Protein AF-E9AGP0-F1 (afdb_monomer_lite)

Foldseek 3Di:
DDFFPDFPQLAPLLCQFFLCFFDDPVSVVVVVVVDPPHDWFFYLLLQAAQLLGQFPAPQLSVLRPLVQFPRDQKDKDADPFKDQQDDDDPCLQAPPQRFGAFEFEQAWPFWAACADFDLDPVLLLSPLRLVLQVQQPVDDVLDADPLLVVVQVVVVQWDWDPDPPTATFGHQDDRHCLLVLLVPPADDDRDRDMGGHPDTDGHGANHIGMDRSLVSSLCCSRVVNQSSNCSNPHSYHTSNRNRVSRNRVSCLQRPQQSSFSRNVSQSSVVVVCVVVVPPDDDDDDDADCNSPGGPNRYDYQYHCLRSLEEEEEQEQDVVSNVVRLVVCVVSVGSMYGYHYHYDDPVSVVSVVVSCCVSCVPPPRSGDDDPPPPPSDPCPPPPDDPPDDDPVNVVVVVVSVVVSVVLSLQQLQFEEEEEEQAPLQVQLQQLLVCFQSSNRRQHAYEYEHEPAPVDHLVVLCVVQVNDDAFPDWFFDFAWDPSYHYYYDYHPDDPLRSCCVRCDPQDAFRADDCSRDDPRHRATEREEYEAFYQPDHDRNHPVSLQQNGKYFGMHHHQVQWDWDDRDPDSSHTHTYHYPVSCSVSSTRMNTGNGSSSSCSRHRDDSPSIGDNPGDTDGPDD

Radius of gyration: 26.96 Å; chains: 1; bounding box: 77×58×72 Å

Sequence (619 aa):
MVSPGHHPTWVDGAKNFLAGMCGGARVQALRSSGTHLRVTTVHQDAVMPYGMRLTVDSHVIEQHLWRVRNMTPVHVYMNDDYFVNRDVAITDLFNEYGGTIVRTERGIIAAGAVADRSASWAKGVLHTQQFNIMELDVLREDYLPEALVAMWDSLKRVNRSAGAAAVTAISVPPLDEAVDVAHQYEPDPLPGKSLIPRRPRRYTTHAPFVYCTNMFRFFETRYEREFAATALRHRSRKARDLFIPFVYNAFIMARPWQASPKFLPYLLELHRSRRQGRADAMPPTEIVLDNVDGCGPASLLSGATESDCVFAKFLNDLTLNEAVVERVRQVNPLYFNINAGFSSAEAADQLRRFLHGKFPTPVYLEVGGAPPPGEGLVDGAGEVVGGRTRAAGAAAAAEEEALSRLFGDLMALPVVGVVSYEEGVCPLVRSLALAFAGHHRGGVRVSVEQHGGAALREARAALGHRVVSAMPAPACAYKEQVSVDPAARGESVAEIARRAMGEMRGGVELPSTCGAGGAGLRVRGFVVDARTRGAPVRSAAALRDALAVPAQTLSLEDFRAVAVGPSEGDVVLVVSREDAEAKAVHWVNGASESDLLVTYPLPVEAYEDMGAEVRWSVP

pLDDT: mean 85.15, std 15.49, range [25.89, 98.44]

Organism: Leishmania infantum (NCBI:txid5671)

Structure (mmCIF, N/CA/C/O backbone):
data_AF-E9AGP0-F1
#
_entry.id   AF-E9AGP0-F1
#
loop_
_atom_site.group_PDB
_atom_site.id
_atom_site.type_symbol
_atom_site.label_atom_id
_atom_site.label_alt_id
_atom_site.label_comp_id
_atom_site.label_asym_id
_atom_site.label_entity_id
_atom_site.label_seq_id
_atom_site.pdbx_PDB_ins_code
_atom_site.Cartn_x
_atom_site.Cartn_y
_atom_site.Cartn_z
_atom_site.occupancy
_atom_site.B_iso_or_equiv
_atom_site.auth_seq_id
_atom_site.auth_comp_id
_atom_site.auth_asym_id
_atom_site.auth_atom_id
_atom_site.pdbx_PDB_model_num
ATOM 1 N N . MET A 1 1 ? -6.095 -1.820 -2.438 1.00 82.81 1 MET A N 1
ATOM 2 C CA . MET A 1 1 ? -6.213 -0.797 -1.375 1.00 82.81 1 MET A CA 1
ATOM 3 C C . MET A 1 1 ? -7.448 0.036 -1.645 1.00 82.81 1 MET A C 1
ATOM 5 O O . MET A 1 1 ? -7.834 0.124 -2.803 1.00 82.81 1 MET A O 1
ATOM 9 N N . VAL A 1 2 ? -8.053 0.623 -0.617 1.00 82.06 2 VAL A N 1
ATOM 10 C CA . VAL A 1 2 ? -9.199 1.536 -0.762 1.00 82.06 2 VAL A CA 1
ATOM 11 C C . VAL A 1 2 ? -8.880 2.908 -0.188 1.00 82.06 2 VAL A C 1
ATOM 13 O O . VAL A 1 2 ? -8.109 3.024 0.769 1.00 82.06 2 VAL A O 1
ATOM 16 N N . SER A 1 3 ? -9.477 3.932 -0.789 1.00 78.50 3 SER A N 1
ATOM 17 C CA . SER A 1 3 ? -9.476 5.296 -0.274 1.00 78.50 3 SER A CA 1
ATOM 18 C C . SER A 1 3 ? -10.619 5.491 0.734 1.00 78.50 3 SER A C 1
ATOM 20 O O . SER A 1 3 ? -11.545 4.672 0.793 1.00 78.50 3 SER A O 1
ATOM 22 N N . PRO A 1 4 ? -10.590 6.569 1.529 1.00 71.94 4 PRO A N 1
ATOM 23 C CA . PRO A 1 4 ? -11.640 6.861 2.496 1.00 71.94 4 PRO A CA 1
ATOM 24 C C . PRO A 1 4 ? -13.048 6.820 1.922 1.00 71.94 4 PRO A C 1
ATOM 26 O O . PRO A 1 4 ? -13.299 7.244 0.792 1.00 71.94 4 PRO A O 1
ATOM 29 N N . GLY A 1 5 ? -13.974 6.308 2.729 1.00 68.50 5 GLY A N 1
ATOM 30 C CA . GLY A 1 5 ? -15.385 6.192 2.369 1.00 68.50 5 GLY A CA 1
ATOM 31 C C . GLY A 1 5 ? -15.715 5.092 1.356 1.00 68.50 5 GLY A C 1
ATOM 32 O O . GLY A 1 5 ? -16.893 4.865 1.087 1.00 68.50 5 GLY A O 1
ATOM 33 N N . HIS A 1 6 ? -14.716 4.388 0.816 1.00 72.38 6 HIS A N 1
ATOM 34 C CA . HIS A 1 6 ? -14.941 3.229 -0.038 1.00 72.38 6 HIS A CA 1
ATOM 35 C C . HIS A 1 6 ? -14.962 1.953 0.799 1.00 72.38 6 HIS A C 1
ATOM 37 O O . HIS A 1 6 ? -14.075 1.693 1.612 1.00 72.38 6 HIS A O 1
ATOM 43 N N . HIS A 1 7 ? -15.973 1.131 0.547 1.00 70.81 7 HIS A N 1
ATOM 44 C CA . HIS A 1 7 ? -16.163 -0.164 1.183 1.00 70.81 7 HIS A CA 1
ATOM 45 C C . HIS A 1 7 ? -16.177 -1.207 0.063 1.00 70.81 7 HIS A C 1
ATOM 47 O O . HIS A 1 7 ? -16.856 -0.981 -0.943 1.00 70.81 7 HIS A O 1
ATOM 53 N N . PRO A 1 8 ? -15.450 -2.327 0.183 1.00 74.88 8 PRO A N 1
ATOM 54 C CA . PRO A 1 8 ? -15.377 -3.342 -0.864 1.00 74.88 8 PRO A CA 1
ATOM 55 C C . PRO A 1 8 ? -16.644 -4.216 -0.861 1.00 74.88 8 PRO A C 1
ATOM 57 O O . PRO A 1 8 ? -16.569 -5.423 -0.673 1.00 74.88 8 PRO A O 1
ATOM 60 N N . THR A 1 9 ? -17.824 -3.616 -1.045 1.00 70.88 9 THR A N 1
ATOM 61 C CA . THR A 1 9 ? -19.121 -4.327 -1.049 1.00 70.88 9 THR A CA 1
ATOM 62 C C . THR A 1 9 ? -19.246 -5.336 -2.188 1.00 70.88 9 THR A C 1
ATOM 64 O O . THR A 1 9 ? -20.108 -6.209 -2.154 1.00 70.88 9 THR A O 1
ATOM 67 N N . TRP A 1 10 ? -18.372 -5.224 -3.187 1.00 69.94 10 TRP A N 1
ATOM 68 C CA . TRP A 1 10 ? -18.195 -6.188 -4.264 1.00 69.94 10 TRP A CA 1
ATOM 69 C C . TRP A 1 10 ? -17.474 -7.465 -3.813 1.00 69.94 10 TRP A C 1
ATOM 71 O O . TRP A 1 10 ? -17.323 -8.369 -4.615 1.00 69.94 10 TRP A O 1
ATOM 81 N N . VAL A 1 11 ? -17.000 -7.578 -2.571 1.00 72.12 11 VAL A N 1
ATOM 82 C CA . VAL A 1 11 ? -16.447 -8.831 -2.041 1.00 72.12 11 VAL A CA 1
ATOM 83 C C . VAL A 1 11 ? -17.573 -9.646 -1.406 1.00 72.12 11 VAL A C 1
ATOM 85 O O . VAL A 1 11 ? -18.324 -9.128 -0.583 1.00 72.12 11 VAL A O 1
ATOM 88 N N . ASP A 1 12 ? -17.670 -10.937 -1.729 1.00 74.38 12 ASP A N 1
ATOM 89 C CA . ASP A 1 12 ? -18.526 -11.882 -1.003 1.00 74.38 12 ASP A CA 1
ATOM 90 C C . ASP A 1 12 ? -18.091 -11.950 0.470 1.00 74.38 12 ASP A C 1
ATOM 92 O O . ASP A 1 12 ? -17.115 -12.618 0.822 1.00 74.38 12 ASP A O 1
ATOM 96 N N . GLY A 1 13 ? -18.814 -11.237 1.338 1.00 77.50 13 GLY A N 1
ATOM 97 C CA . GLY A 1 13 ? -18.495 -11.140 2.759 1.00 77.50 13 GLY A CA 1
ATOM 98 C C . GLY A 1 13 ? -18.443 -12.497 3.459 1.00 77.50 13 GLY A C 1
ATOM 99 O O . GLY A 1 13 ? -17.539 -12.728 4.259 1.00 77.50 13 GLY A O 1
ATOM 100 N N . ALA A 1 14 ? -19.334 -13.432 3.115 1.00 79.62 14 ALA A N 1
ATOM 101 C CA . ALA A 1 14 ? -19.377 -14.746 3.749 1.00 79.62 14 ALA A CA 1
ATOM 102 C C . ALA A 1 14 ? -18.148 -15.577 3.379 1.00 79.62 14 ALA A C 1
ATOM 104 O O . ALA A 1 14 ? -17.434 -16.054 4.265 1.00 79.62 14 ALA A O 1
ATOM 105 N N . LYS A 1 15 ? -17.845 -15.703 2.081 1.00 75.56 15 LYS A N 1
ATOM 106 C CA . LYS A 1 15 ? -16.647 -16.425 1.630 1.00 75.56 15 LYS A CA 1
ATOM 107 C C . LYS A 1 15 ? -15.381 -15.740 2.129 1.00 75.56 15 LYS A C 1
ATOM 109 O O . LYS A 1 15 ? -14.491 -16.409 2.647 1.00 75.56 15 LYS A O 1
ATOM 114 N N . ASN A 1 16 ? -15.306 -14.417 2.038 1.00 77.19 16 ASN A N 1
ATOM 115 C CA . ASN A 1 16 ? -14.104 -13.689 2.415 1.00 77.19 16 ASN A CA 1
ATOM 116 C C . ASN A 1 16 ? -13.867 -13.640 3.927 1.00 77.19 16 ASN A C 1
ATOM 118 O O . ASN A 1 16 ? -12.717 -13.547 4.333 1.00 77.19 16 ASN A O 1
ATOM 122 N N . PHE A 1 17 ? -14.904 -13.715 4.765 1.00 85.12 17 PHE A N 1
ATOM 123 C CA . PHE A 1 17 ? -14.766 -13.746 6.226 1.00 85.12 17 PHE A CA 1
ATOM 124 C C . PHE A 1 17 ? -14.573 -15.168 6.777 1.00 85.12 17 PHE A C 1
ATOM 126 O O . PHE A 1 17 ? -13.848 -15.359 7.757 1.00 85.12 17 PHE A O 1
ATOM 133 N N . LEU A 1 18 ? -15.177 -16.185 6.149 1.00 82.25 18 LEU A N 1
ATOM 134 C CA . LEU A 1 18 ? -15.197 -17.558 6.668 1.00 82.25 18 LEU A CA 1
ATOM 135 C C . LEU A 1 18 ? -14.199 -18.517 5.999 1.00 82.25 18 LEU A C 1
ATOM 137 O O . LEU A 1 18 ? -13.712 -19.406 6.690 1.00 82.25 18 LEU A O 1
ATOM 141 N N . ALA A 1 19 ? -13.849 -18.368 4.713 1.00 67.38 19 ALA A N 1
ATOM 142 C CA . ALA A 1 19 ? -13.186 -19.436 3.933 1.00 67.38 19 ALA A CA 1
ATOM 143 C C . ALA A 1 19 ? -11.799 -19.892 4.432 1.00 67.38 19 ALA A C 1
ATOM 145 O O . ALA A 1 19 ? -11.359 -20.999 4.148 1.00 67.38 19 ALA A O 1
ATOM 146 N N . GLY A 1 20 ? -11.086 -19.063 5.178 1.00 63.09 20 GLY A N 1
ATOM 147 C CA . GLY A 1 20 ? -9.790 -19.386 5.780 1.00 63.09 20 GLY A CA 1
ATOM 148 C C . GLY A 1 20 ? -9.938 -20.365 6.946 1.00 63.09 20 GLY A C 1
ATOM 149 O O . GLY A 1 20 ? -9.176 -21.328 7.049 1.00 63.09 20 GLY A O 1
ATOM 150 N N . MET A 1 21 ? -10.996 -20.217 7.749 1.00 71.00 21 MET A N 1
ATOM 151 C CA . MET A 1 21 ? -11.227 -21.042 8.937 1.00 71.00 21 MET A CA 1
ATOM 152 C C . MET A 1 21 ? -12.329 -22.083 8.770 1.00 71.00 21 MET A C 1
ATOM 154 O O . MET A 1 21 ? -12.164 -23.187 9.272 1.00 71.00 21 MET A O 1
ATOM 158 N N . CYS A 1 22 ? -13.400 -21.814 8.026 1.00 70.62 22 CYS A N 1
ATOM 159 C CA . CYS A 1 22 ? -14.596 -22.656 7.929 1.00 70.62 22 CYS A CA 1
ATOM 160 C C . CYS A 1 22 ? -14.821 -23.197 6.510 1.00 70.62 22 CYS A C 1
ATOM 162 O O . CYS A 1 22 ? -14.708 -22.461 5.533 1.00 70.62 22 CYS A O 1
ATOM 164 N N . GLY A 1 23 ? -15.151 -24.488 6.404 1.00 65.75 23 GLY A N 1
ATOM 165 C CA . GLY A 1 23 ? -15.530 -25.147 5.147 1.00 65.75 23 GLY A CA 1
ATOM 166 C C . GLY A 1 23 ? -15.175 -26.636 5.109 1.00 65.75 23 GLY A C 1
ATOM 167 O O . GLY A 1 23 ? -14.379 -27.107 5.922 1.00 65.75 23 GLY A O 1
ATOM 168 N N . GLY A 1 24 ? -15.784 -27.392 4.190 1.00 61.50 24 GLY A N 1
ATOM 169 C CA . GLY A 1 24 ? -15.559 -28.835 4.057 1.00 61.50 24 GLY A CA 1
ATOM 170 C C . GLY A 1 24 ? -14.178 -29.226 3.506 1.00 61.50 24 GLY A C 1
ATOM 171 O O . GLY A 1 24 ? -13.273 -28.403 3.344 1.00 61.50 24 GLY A O 1
ATOM 172 N N . ALA A 1 25 ? -14.020 -30.504 3.137 1.00 57.78 25 ALA A N 1
ATOM 173 C CA . ALA A 1 25 ? -12.767 -31.062 2.607 1.00 57.78 25 ALA A CA 1
ATOM 174 C C . ALA A 1 25 ? -12.189 -30.272 1.413 1.00 57.78 25 ALA A C 1
ATOM 176 O O . ALA A 1 25 ? -10.977 -30.231 1.229 1.00 57.78 25 ALA A O 1
ATOM 177 N N . ARG A 1 26 ? -13.040 -29.599 0.625 1.00 53.88 26 ARG A N 1
ATOM 178 C CA . ARG A 1 26 ? -12.634 -28.747 -0.502 1.00 53.88 26 ARG A CA 1
ATOM 179 C C . ARG A 1 26 ? -11.908 -27.476 -0.056 1.00 53.88 26 ARG A C 1
ATOM 181 O O . ARG A 1 26 ? -10.888 -27.128 -0.642 1.00 53.88 26 ARG A O 1
ATOM 188 N N . VAL A 1 27 ? -12.402 -26.812 0.989 1.00 54.22 27 VAL A N 1
ATOM 189 C CA . VAL A 1 27 ? -11.729 -25.656 1.603 1.00 54.22 27 VAL A CA 1
ATOM 190 C C . VAL A 1 27 ? -10.441 -26.110 2.287 1.00 54.22 27 VAL A C 1
ATOM 192 O O . VAL A 1 27 ? -9.418 -25.444 2.195 1.00 54.22 27 VAL A O 1
ATOM 195 N N . GLN A 1 28 ? -10.441 -27.299 2.890 1.00 51.94 28 GLN A N 1
ATOM 196 C CA . GLN A 1 28 ? -9.243 -27.872 3.501 1.00 51.94 28 GLN A CA 1
ATOM 197 C C . GLN A 1 28 ? -8.165 -28.281 2.480 1.00 51.94 28 GLN A C 1
ATOM 199 O O . GLN A 1 28 ? -6.984 -28.066 2.740 1.00 51.94 28 GLN A O 1
ATOM 204 N N . ALA A 1 29 ? -8.545 -28.781 1.301 1.00 47.03 29 ALA A N 1
ATOM 205 C CA . ALA A 1 29 ? -7.624 -29.027 0.187 1.00 47.03 29 ALA A CA 1
ATOM 206 C C . ALA A 1 29 ? -7.000 -27.724 -0.351 1.00 47.03 29 ALA A C 1
ATOM 208 O O . ALA A 1 29 ? -5.844 -27.706 -0.769 1.00 47.03 29 ALA A O 1
ATOM 209 N N . LEU A 1 30 ? -7.739 -26.615 -0.279 1.00 42.75 30 LEU A N 1
ATOM 210 C CA . LEU A 1 30 ? -7.230 -25.277 -0.575 1.00 42.75 30 LEU A CA 1
ATOM 211 C C . LEU A 1 30 ? -6.307 -24.726 0.542 1.00 42.75 30 LEU A C 1
ATOM 213 O O . LEU A 1 30 ? -5.433 -23.915 0.259 1.00 42.75 30 LEU A O 1
ATOM 217 N N . ARG A 1 31 ? -6.418 -25.199 1.798 1.00 49.81 31 ARG A N 1
ATOM 218 C CA . ARG A 1 31 ? -5.480 -24.857 2.898 1.00 49.81 31 ARG A CA 1
ATOM 219 C C . ARG A 1 31 ? -4.101 -25.497 2.735 1.00 49.81 31 ARG A C 1
ATOM 221 O O . ARG A 1 31 ? -3.106 -24.901 3.142 1.00 49.81 31 ARG A O 1
ATOM 228 N N . SER A 1 32 ? -4.020 -26.703 2.160 1.00 38.12 32 SER A N 1
ATOM 229 C CA . SER A 1 32 ? -2.746 -27.430 2.012 1.00 38.12 32 SER A CA 1
ATOM 230 C C . SER A 1 32 ? -1.726 -26.748 1.091 1.00 38.12 32 SER A C 1
ATOM 232 O O . SER A 1 32 ? -0.563 -27.138 1.102 1.00 38.12 32 SER A O 1
ATOM 234 N N . SER A 1 33 ? -2.115 -25.707 0.348 1.00 37.50 33 SER A N 1
ATOM 235 C CA . SER A 1 33 ? -1.208 -24.905 -0.483 1.00 37.50 33 SER A CA 1
ATOM 236 C C . SER A 1 33 ? -0.658 -23.644 0.203 1.00 37.50 33 SER A C 1
ATOM 238 O O . SER A 1 33 ? -0.101 -22.785 -0.477 1.00 37.50 33 SER A O 1
ATOM 240 N N . GLY A 1 34 ? -0.795 -23.494 1.530 1.00 30.03 34 GLY A N 1
ATOM 241 C CA . GLY A 1 34 ? -0.177 -22.386 2.282 1.00 30.03 34 GLY A CA 1
ATOM 242 C C . GLY A 1 34 ? -0.680 -20.991 1.885 1.00 30.03 34 GLY A C 1
ATOM 243 O O . GLY A 1 34 ? 0.023 -19.999 2.056 1.00 30.03 34 GLY A O 1
ATOM 244 N N . THR A 1 35 ? -1.880 -20.915 1.310 1.00 35.47 35 THR A N 1
ATOM 245 C CA . THR A 1 35 ? -2.435 -19.721 0.668 1.00 35.47 35 THR A CA 1
ATOM 246 C C . THR A 1 35 ? -3.447 -19.054 1.597 1.00 35.47 35 THR A C 1
ATOM 248 O O . THR A 1 35 ? -4.389 -19.700 2.051 1.00 35.47 35 THR A O 1
ATOM 251 N N . HIS A 1 36 ? -3.308 -17.751 1.853 1.00 43.50 36 HIS A N 1
ATOM 252 C CA . HIS A 1 36 ? -4.456 -16.957 2.291 1.00 43.50 36 HIS A CA 1
ATOM 253 C C . HIS A 1 36 ? -5.457 -16.973 1.124 1.00 43.50 36 HIS A C 1
ATOM 255 O O . HIS A 1 36 ? -5.144 -16.480 0.044 1.00 43.50 36 HIS A O 1
ATOM 261 N N . LEU A 1 37 ? -6.627 -17.596 1.286 1.00 50.78 37 LEU A N 1
ATOM 262 C CA . LEU A 1 37 ? -7.573 -17.833 0.178 1.00 50.78 37 LEU A CA 1
ATOM 263 C C . LEU A 1 37 ? -8.313 -16.575 -0.313 1.00 50.78 37 LEU A C 1
ATOM 265 O O . LEU A 1 37 ? -9.260 -16.684 -1.086 1.00 50.78 37 LEU A O 1
ATOM 269 N N . ARG A 1 38 ? -7.957 -15.391 0.189 1.00 64.12 38 ARG A N 1
ATOM 270 C CA . ARG A 1 38 ? -8.893 -14.272 0.333 1.00 64.12 38 ARG A CA 1
ATOM 271 C C . ARG A 1 38 ? -8.343 -12.947 -0.166 1.00 64.12 38 ARG A C 1
ATOM 273 O O . ARG A 1 38 ? -7.135 -12.708 -0.164 1.00 64.12 38 ARG A O 1
ATOM 280 N N . VAL A 1 39 ? -9.284 -12.067 -0.498 1.00 77.56 39 VAL A N 1
ATOM 281 C CA . VAL A 1 39 ? -9.052 -10.663 -0.819 1.00 77.56 39 VAL A CA 1
ATOM 282 C C . VAL A 1 39 ? -9.035 -9.874 0.485 1.00 77.56 39 VAL A C 1
ATOM 284 O O . VAL A 1 39 ? -10.068 -9.669 1.123 1.00 77.56 39 VAL A O 1
ATOM 287 N N . THR A 1 40 ? -7.861 -9.389 0.876 1.00 81.25 40 THR A N 1
ATOM 288 C CA . THR A 1 40 ? -7.759 -8.424 1.973 1.00 81.25 40 THR A CA 1
ATOM 289 C C . THR A 1 40 ? -7.831 -7.021 1.401 1.00 81.25 40 THR A C 1
ATOM 291 O O . THR A 1 40 ? -6.968 -6.592 0.633 1.00 81.25 40 THR A O 1
ATOM 294 N N . THR A 1 41 ? -8.855 -6.277 1.797 1.00 87.69 41 THR A N 1
ATOM 295 C CA . THR A 1 41 ? -8.927 -4.856 1.486 1.00 87.69 41 THR A CA 1
ATOM 296 C C . THR A 1 41 ? -8.230 -4.079 2.585 1.00 87.69 41 THR A C 1
ATOM 298 O O . THR A 1 41 ? -8.666 -4.112 3.727 1.00 87.69 41 THR A O 1
ATOM 301 N N . VAL A 1 42 ? -7.164 -3.365 2.234 1.00 90.25 42 VAL A N 1
ATOM 302 C CA . VAL A 1 42 ? -6.404 -2.501 3.147 1.00 90.25 42 VAL A CA 1
ATOM 303 C C . VAL A 1 42 ? -6.700 -1.041 2.822 1.00 90.25 42 VAL A C 1
ATOM 305 O O . VAL A 1 42 ? -6.672 -0.647 1.650 1.00 90.25 42 VAL A O 1
ATOM 308 N N . HIS A 1 43 ? -6.976 -0.236 3.844 1.00 90.94 43 HIS A N 1
ATOM 309 C CA . HIS A 1 43 ? -7.085 1.209 3.701 1.00 90.94 43 HIS A CA 1
ATOM 310 C C . HIS A 1 43 ? -5.724 1.791 3.312 1.00 90.94 43 HIS A C 1
ATOM 312 O O . HIS A 1 43 ? -4.722 1.493 3.961 1.00 90.94 43 HIS A O 1
ATOM 318 N N . GLN A 1 44 ? -5.663 2.649 2.294 1.00 89.44 44 GLN A N 1
ATOM 319 C CA . GLN A 1 44 ? -4.388 3.198 1.810 1.00 89.44 44 GLN A CA 1
ATOM 320 C C . GLN A 1 44 ? -3.589 3.919 2.914 1.00 89.44 44 GLN A C 1
ATOM 322 O O . GLN A 1 44 ? -2.374 3.772 3.010 1.00 89.44 44 GLN A O 1
ATOM 327 N N . ASP A 1 45 ? -4.270 4.624 3.822 1.00 88.12 45 ASP A N 1
ATOM 328 C CA . ASP A 1 45 ? -3.615 5.346 4.922 1.00 88.12 45 ASP A CA 1
ATOM 329 C C . ASP A 1 45 ? -2.951 4.423 5.960 1.00 88.12 45 ASP A C 1
ATOM 331 O O . ASP A 1 45 ? -2.203 4.904 6.808 1.00 88.12 45 ASP A O 1
ATOM 335 N N . ALA A 1 46 ? -3.206 3.110 5.912 1.00 89.88 46 ALA A N 1
ATOM 336 C CA . ALA A 1 46 ? -2.509 2.137 6.752 1.00 89.88 46 ALA A CA 1
ATOM 337 C C . ALA A 1 46 ? -1.083 1.845 6.266 1.00 89.88 46 ALA A C 1
ATOM 339 O O . ALA A 1 46 ? -0.282 1.277 7.008 1.00 89.88 46 ALA A O 1
ATOM 340 N N . VAL A 1 47 ? -0.783 2.195 5.013 1.00 90.12 47 VAL A N 1
ATOM 341 C CA . VAL A 1 47 ? 0.549 2.064 4.415 1.00 90.12 47 VAL A CA 1
ATOM 342 C C . VAL A 1 47 ? 1.156 3.414 4.042 1.00 90.12 47 VAL A C 1
ATOM 344 O O . VAL A 1 47 ? 2.356 3.475 3.814 1.00 90.12 47 VAL A O 1
ATOM 347 N N . MET A 1 48 ? 0.371 4.497 4.024 1.00 86.94 48 MET A N 1
ATOM 348 C CA . MET A 1 48 ? 0.843 5.850 3.717 1.00 86.94 48 MET A CA 1
ATOM 349 C C . MET A 1 48 ? 1.199 6.683 4.963 1.00 86.94 48 MET A C 1
ATOM 351 O O . MET A 1 48 ? 0.599 6.495 6.025 1.00 86.94 48 MET A O 1
ATOM 355 N N . PRO A 1 49 ? 2.122 7.658 4.838 1.00 77.69 49 PRO A N 1
ATOM 356 C CA . PRO A 1 49 ? 2.548 8.484 5.956 1.00 77.69 49 PRO A CA 1
ATOM 357 C C . PRO A 1 49 ? 1.422 9.242 6.654 1.00 77.69 49 PRO A C 1
ATOM 359 O O . PRO A 1 49 ? 0.517 9.805 6.025 1.00 77.69 49 PRO A O 1
ATOM 362 N N . TYR A 1 50 ? 1.528 9.318 7.981 1.00 71.50 50 TYR A N 1
ATOM 363 C CA . TYR A 1 50 ? 0.705 10.197 8.810 1.00 71.50 50 TYR A CA 1
ATOM 364 C C . TYR A 1 50 ? 0.787 11.643 8.287 1.00 71.50 50 TYR A C 1
ATOM 366 O O . TYR A 1 50 ? 1.868 12.097 7.944 1.00 71.50 50 TYR A O 1
ATOM 374 N N . GLY A 1 51 ? -0.335 12.363 8.159 1.00 67.19 51 GLY A N 1
ATOM 375 C CA . GLY A 1 51 ? -0.376 13.734 7.606 1.00 67.19 51 GLY A CA 1
ATOM 376 C C . GLY A 1 51 ? -0.257 13.855 6.070 1.00 67.19 51 GLY A C 1
ATOM 377 O O . GLY A 1 51 ? -0.646 14.880 5.499 1.00 67.19 51 GLY A O 1
ATOM 378 N N . MET A 1 52 ? 0.176 12.804 5.362 1.00 73.38 52 MET A N 1
ATOM 379 C CA . MET A 1 52 ? 0.173 12.722 3.883 1.00 73.38 52 MET A CA 1
ATOM 380 C C . MET A 1 52 ? -1.008 11.912 3.316 1.00 73.38 52 MET A C 1
ATOM 382 O O . MET A 1 52 ? -1.116 11.687 2.112 1.00 73.38 52 MET A O 1
ATOM 386 N N . ARG A 1 53 ? -1.934 11.532 4.199 1.00 73.38 53 ARG A N 1
ATOM 387 C CA . ARG A 1 53 ? -3.202 10.832 3.939 1.00 73.38 53 ARG A CA 1
ATOM 388 C C . ARG A 1 53 ? -4.071 11.536 2.888 1.00 73.38 53 ARG A C 1
ATOM 390 O O . ARG A 1 53 ? -3.941 12.745 2.714 1.00 73.38 53 ARG A O 1
ATOM 397 N N . LEU A 1 54 ? -4.952 10.801 2.202 1.00 72.50 54 LEU A N 1
ATOM 398 C CA . LEU A 1 54 ? -5.858 11.295 1.132 1.00 72.50 54 LEU A CA 1
ATOM 399 C C . LEU A 1 54 ? -5.265 11.599 -0.246 1.00 72.50 54 LEU A C 1
ATOM 401 O O . LEU A 1 54 ? -5.943 12.200 -1.081 1.00 72.50 54 LEU A O 1
ATOM 405 N N . THR A 1 55 ? -4.018 11.230 -0.524 1.00 79.94 55 THR A N 1
ATOM 406 C CA . THR A 1 55 ? -3.546 11.361 -1.906 1.00 79.94 55 THR A CA 1
ATOM 407 C C . THR A 1 55 ? -4.349 10.434 -2.827 1.00 79.94 55 THR A C 1
ATOM 409 O O . THR A 1 55 ? -4.644 9.294 -2.465 1.00 79.94 55 THR A O 1
ATOM 412 N N . VAL A 1 56 ? -4.711 10.936 -4.009 1.00 82.38 56 VAL A N 1
ATOM 413 C CA . VAL A 1 56 ? -5.205 10.126 -5.142 1.00 82.38 56 VAL A CA 1
ATOM 414 C C . VAL A 1 56 ? -4.104 9.910 -6.180 1.00 82.38 56 VAL A C 1
ATOM 416 O O . VAL A 1 56 ? -4.356 9.474 -7.301 1.00 82.38 56 VAL A O 1
ATOM 419 N N . ASP A 1 57 ? -2.871 10.286 -5.844 1.00 87.62 57 ASP A N 1
ATOM 420 C CA . ASP A 1 57 ? -1.731 10.089 -6.716 1.00 87.62 57 ASP A CA 1
ATOM 421 C C . ASP A 1 57 ? -1.212 8.657 -6.611 1.00 87.62 57 ASP A C 1
ATOM 423 O O . ASP A 1 57 ? -0.522 8.297 -5.655 1.00 87.62 57 ASP A O 1
ATOM 427 N N . SER A 1 58 ? -1.515 7.850 -7.628 1.00 86.50 58 SER A N 1
ATOM 428 C CA . SER A 1 58 ? -1.039 6.472 -7.725 1.00 86.50 58 SER A CA 1
ATOM 429 C C . SER A 1 58 ? 0.484 6.370 -7.603 1.00 86.50 58 SER A C 1
ATOM 431 O O . SER A 1 58 ? 0.960 5.417 -7.004 1.00 86.50 58 SER A O 1
ATOM 433 N N . HIS A 1 59 ? 1.257 7.360 -8.068 1.00 89.06 59 HIS A N 1
ATOM 434 C CA . HIS A 1 59 ? 2.726 7.323 -8.004 1.00 89.06 59 HIS A CA 1
ATOM 435 C C . HIS A 1 59 ? 3.260 7.534 -6.585 1.00 89.06 59 HIS A C 1
ATOM 437 O O . HIS A 1 59 ? 4.344 7.051 -6.269 1.00 89.06 59 HIS A O 1
ATOM 443 N N . VAL A 1 60 ? 2.518 8.249 -5.736 1.00 90.00 60 VAL A N 1
ATOM 444 C CA . VAL A 1 60 ? 2.829 8.382 -4.306 1.00 90.00 60 VAL A CA 1
ATOM 445 C C . VAL A 1 60 ? 2.384 7.127 -3.563 1.00 90.00 60 VAL A C 1
ATOM 447 O O . VAL A 1 60 ? 3.135 6.578 -2.768 1.00 90.00 60 VAL A O 1
ATOM 450 N N . ILE A 1 61 ? 1.182 6.630 -3.852 1.00 89.44 61 ILE A N 1
ATOM 451 C CA . ILE A 1 61 ? 0.646 5.411 -3.233 1.00 89.44 61 ILE A CA 1
ATOM 452 C C . ILE A 1 61 ? 1.566 4.209 -3.505 1.00 89.44 61 ILE A C 1
ATOM 454 O O . ILE A 1 61 ? 1.872 3.433 -2.598 1.00 89.44 61 ILE A O 1
ATOM 458 N N . GLU A 1 62 ? 2.040 4.075 -4.744 1.00 92.19 62 GLU A N 1
ATOM 459 C CA . GLU A 1 62 ? 2.887 2.972 -5.193 1.00 92.19 62 GLU A CA 1
ATOM 460 C C . GLU A 1 62 ? 4.219 2.897 -4.429 1.00 92.19 62 GLU A C 1
ATOM 462 O O . GLU A 1 62 ? 4.698 1.796 -4.165 1.00 92.19 62 GLU A O 1
ATOM 467 N N . GLN A 1 63 ? 4.764 4.036 -3.970 1.00 93.06 63 GLN A N 1
ATOM 468 C CA . GLN A 1 63 ? 5.990 4.101 -3.151 1.00 93.06 63 GLN A CA 1
ATOM 469 C C . GLN A 1 63 ? 5.893 3.277 -1.868 1.00 93.06 63 GLN A C 1
ATOM 471 O O . GLN A 1 63 ? 6.913 2.818 -1.359 1.00 93.06 63 GLN A O 1
ATOM 476 N N . HIS A 1 64 ? 4.680 3.069 -1.358 1.00 92.62 64 HIS A N 1
ATOM 477 C CA . HIS A 1 64 ? 4.447 2.499 -0.040 1.00 92.62 64 HIS A CA 1
ATOM 478 C C . HIS A 1 64 ? 3.821 1.098 -0.065 1.00 92.62 64 HIS A C 1
ATOM 480 O O . HIS A 1 64 ? 3.601 0.512 0.994 1.00 92.62 64 HIS A O 1
ATOM 486 N N . LEU A 1 65 ? 3.578 0.512 -1.245 1.00 91.88 65 LEU A N 1
ATOM 487 C CA . LEU A 1 65 ? 2.979 -0.828 -1.376 1.00 91.88 65 LEU A CA 1
ATOM 488 C C . LEU A 1 65 ? 3.757 -1.911 -0.624 1.00 91.88 65 LEU A C 1
ATOM 490 O O . LEU A 1 65 ? 3.165 -2.813 -0.035 1.00 91.88 65 LEU A O 1
ATOM 494 N N . TRP A 1 66 ? 5.083 -1.793 -0.580 1.00 93.50 66 TRP A N 1
ATOM 495 C CA . TRP A 1 66 ? 5.964 -2.718 0.133 1.00 93.50 66 TRP A CA 1
ATOM 496 C C . TRP A 1 66 ? 5.702 -2.782 1.650 1.00 93.50 66 TRP A C 1
ATOM 498 O O . TRP A 1 66 ? 6.166 -3.715 2.306 1.00 93.50 66 TRP A O 1
ATOM 508 N N . ARG A 1 67 ? 4.979 -1.798 2.211 1.00 92.94 67 ARG A N 1
ATOM 509 C CA . ARG A 1 67 ? 4.598 -1.724 3.632 1.00 92.94 67 ARG A CA 1
ATOM 510 C C . ARG A 1 67 ? 3.348 -2.537 3.968 1.00 92.94 67 ARG A C 1
ATOM 512 O O . ARG A 1 67 ? 2.989 -2.621 5.142 1.00 92.94 67 ARG A O 1
ATOM 519 N N . VAL A 1 68 ? 2.685 -3.140 2.978 1.00 92.19 68 VAL A N 1
ATOM 520 C CA . VAL A 1 68 ? 1.646 -4.142 3.240 1.00 92.19 68 VAL A CA 1
ATOM 521 C C . VAL A 1 68 ? 2.253 -5.262 4.093 1.00 92.19 68 VAL A C 1
ATOM 523 O O . VAL A 1 68 ? 3.349 -5.758 3.823 1.00 92.19 68 VAL A O 1
ATOM 526 N N . ARG A 1 69 ? 1.579 -5.630 5.183 1.00 87.50 69 ARG A N 1
ATOM 527 C CA . ARG A 1 69 ? 2.088 -6.635 6.117 1.00 87.50 69 ARG A CA 1
ATOM 528 C C . ARG A 1 69 ? 2.145 -7.993 5.416 1.00 87.50 69 ARG A C 1
ATOM 530 O O . ARG A 1 69 ? 1.306 -8.302 4.577 1.00 87.50 69 ARG A O 1
ATOM 537 N N . ASN A 1 70 ? 3.163 -8.786 5.747 1.00 85.56 70 ASN A N 1
ATOM 538 C CA . ASN A 1 70 ? 3.484 -10.049 5.070 1.00 85.56 70 ASN A CA 1
ATOM 539 C C . ASN A 1 70 ? 3.756 -9.923 3.560 1.00 85.56 70 ASN A C 1
ATOM 541 O O . ASN A 1 70 ? 3.670 -10.917 2.842 1.00 85.56 70 ASN A O 1
ATOM 545 N N . MET A 1 71 ? 4.125 -8.731 3.073 1.00 90.38 71 MET A N 1
ATOM 546 C CA . MET A 1 71 ? 4.583 -8.573 1.696 1.00 90.38 71 MET A CA 1
ATOM 547 C C . MET A 1 71 ? 5.778 -9.494 1.418 1.00 90.38 71 MET A C 1
ATOM 549 O O . MET A 1 71 ? 6.792 -9.466 2.123 1.00 90.38 71 MET A O 1
ATOM 553 N N . THR A 1 72 ? 5.656 -10.307 0.374 1.00 92.38 72 THR A N 1
ATOM 554 C CA . THR A 1 72 ? 6.676 -11.265 -0.055 1.00 92.38 72 THR A CA 1
ATOM 555 C C . THR A 1 72 ? 7.911 -10.559 -0.628 1.00 92.38 72 THR A C 1
ATOM 557 O O . THR A 1 72 ? 7.849 -9.377 -0.975 1.00 92.38 72 THR A O 1
ATOM 560 N N . PRO A 1 73 ? 9.059 -11.253 -0.762 1.00 95.25 73 PRO A N 1
ATOM 561 C CA . PRO A 1 73 ? 10.264 -10.697 -1.389 1.00 95.25 73 PRO A CA 1
ATOM 562 C C . PRO A 1 73 ? 10.030 -10.120 -2.792 1.00 95.25 73 PRO A C 1
ATOM 564 O O . PRO A 1 73 ? 10.657 -9.131 -3.171 1.00 95.25 73 PRO A O 1
ATOM 567 N N . VAL A 1 74 ? 9.082 -10.700 -3.533 1.00 95.44 74 VAL A N 1
ATOM 568 C CA . VAL A 1 74 ? 8.582 -10.175 -4.805 1.00 95.44 74 VAL A CA 1
ATOM 569 C C . VAL A 1 74 ? 7.061 -10.127 -4.781 1.00 95.44 74 VAL A C 1
ATOM 571 O O . VAL A 1 74 ? 6.438 -11.036 -4.236 1.00 95.44 74 VAL A O 1
ATOM 574 N N . HIS A 1 75 ? 6.467 -9.097 -5.375 1.00 94.31 75 HIS A N 1
ATOM 575 C CA . HIS A 1 75 ? 5.020 -8.927 -5.466 1.00 94.31 75 HIS A CA 1
ATOM 576 C C . HIS A 1 75 ? 4.587 -8.387 -6.826 1.00 94.31 75 HIS A C 1
ATOM 578 O O . HIS A 1 75 ? 5.365 -7.746 -7.527 1.00 94.31 75 HIS A O 1
ATOM 584 N N . VAL A 1 76 ? 3.336 -8.658 -7.199 1.00 92.94 76 VAL A N 1
ATOM 585 C CA . VAL A 1 76 ? 2.739 -8.158 -8.440 1.00 92.94 76 VAL A CA 1
ATOM 586 C C . VAL A 1 76 ? 1.800 -7.011 -8.103 1.00 92.94 76 VAL A C 1
ATOM 588 O O . VAL A 1 76 ? 0.881 -7.170 -7.302 1.00 92.94 76 VAL A O 1
ATOM 591 N N . TYR A 1 77 ? 2.024 -5.861 -8.725 1.00 91.81 77 TYR A N 1
ATOM 592 C CA . TYR A 1 77 ? 1.147 -4.707 -8.633 1.00 91.81 77 TYR A CA 1
ATOM 593 C C . TYR A 1 77 ? 0.309 -4.580 -9.907 1.00 91.81 77 TYR A C 1
ATOM 595 O O . TYR A 1 77 ? 0.832 -4.393 -11.008 1.00 91.81 77 TYR A O 1
ATOM 603 N N . MET A 1 78 ? -1.008 -4.684 -9.738 1.00 87.31 78 MET A N 1
ATOM 604 C CA . MET A 1 78 ? -2.001 -4.407 -10.771 1.00 87.31 78 MET A CA 1
ATOM 605 C C . MET A 1 78 ? -2.642 -3.054 -10.452 1.00 87.31 78 MET A C 1
ATOM 607 O O . MET A 1 78 ? -3.325 -2.909 -9.441 1.00 87.31 78 MET A O 1
ATOM 611 N N . ASN A 1 79 ? -2.367 -2.066 -11.294 1.00 79.94 79 ASN A N 1
ATOM 612 C CA . ASN A 1 79 ? -3.064 -0.785 -11.316 1.00 79.94 79 ASN A CA 1
ATOM 613 C C . ASN A 1 79 ? -4.385 -0.911 -12.107 1.00 79.94 79 ASN A C 1
ATOM 615 O O . ASN A 1 79 ? -4.694 -1.980 -12.640 1.00 79.94 79 ASN A O 1
ATOM 619 N N . ASP A 1 80 ? -5.145 0.179 -12.197 1.00 68.94 80 ASP A N 1
ATOM 620 C CA . ASP A 1 80 ? -6.356 0.256 -13.014 1.00 68.94 80 ASP A CA 1
ATOM 621 C C . ASP A 1 80 ? -6.075 0.001 -14.502 1.00 68.94 80 ASP A C 1
ATOM 623 O O . ASP A 1 80 ? -5.023 0.393 -14.996 1.00 68.94 80 ASP A O 1
ATOM 627 N N . ASP A 1 81 ? -7.083 -0.565 -15.182 1.00 73.12 81 ASP A N 1
ATOM 628 C CA . ASP A 1 81 ? -7.228 -0.810 -16.631 1.00 73.12 81 ASP A CA 1
ATOM 629 C C . ASP A 1 81 ? -6.602 -2.076 -17.249 1.00 73.12 81 ASP A C 1
ATOM 631 O O . ASP A 1 81 ? -6.785 -2.309 -18.449 1.00 73.12 81 ASP A O 1
ATOM 635 N N . TYR A 1 82 ? -5.964 -2.939 -16.452 1.00 85.06 82 TYR A N 1
ATOM 636 C CA . TYR A 1 82 ? -5.357 -4.186 -16.933 1.00 85.06 82 TYR A CA 1
ATOM 637 C C . TYR A 1 82 ? -6.333 -5.360 -17.044 1.00 85.06 82 TYR A C 1
ATOM 639 O O . TYR A 1 82 ? -7.147 -5.615 -16.158 1.00 85.06 82 TYR A O 1
ATOM 647 N N . PHE A 1 83 ? -6.153 -6.159 -18.093 1.00 88.44 83 PHE A N 1
ATOM 648 C CA . PHE A 1 83 ? -6.829 -7.432 -18.295 1.00 88.44 83 PHE A CA 1
ATOM 649 C C . PHE A 1 83 ? -5.807 -8.555 -18.454 1.00 88.44 83 PHE A C 1
ATOM 651 O O . PHE A 1 83 ? -4.900 -8.492 -19.289 1.00 88.44 83 PHE A O 1
ATOM 658 N N . VAL A 1 84 ? -5.997 -9.612 -17.665 1.00 89.31 84 VAL A N 1
ATOM 659 C CA . VAL A 1 84 ? -5.318 -10.895 -17.850 1.00 89.31 84 VAL A CA 1
ATOM 660 C C . VAL A 1 84 ? -6.072 -11.653 -18.934 1.00 89.31 84 VAL A C 1
ATOM 662 O O . VAL A 1 84 ? -7.243 -11.981 -18.769 1.00 89.31 84 VAL A O 1
ATOM 665 N N . ASN A 1 85 ? -5.433 -11.872 -20.078 1.00 90.56 85 ASN A N 1
ATOM 666 C CA . ASN A 1 85 ? -6.107 -12.425 -21.250 1.00 90.56 85 ASN A CA 1
ATOM 667 C C . ASN A 1 85 ? -6.141 -13.963 -21.269 1.00 90.56 85 ASN A C 1
ATOM 669 O O . ASN A 1 85 ? -6.987 -14.564 -21.925 1.00 90.56 85 ASN A O 1
ATOM 673 N N . ARG A 1 86 ? -5.181 -14.594 -20.592 1.00 85.75 86 ARG A N 1
ATOM 674 C CA . ARG A 1 86 ? -4.995 -16.045 -20.508 1.00 85.75 86 ARG A CA 1
ATOM 675 C C . ARG A 1 86 ? -4.296 -16.398 -19.199 1.00 85.75 86 ARG A C 1
ATOM 677 O O . ARG A 1 86 ? -3.767 -15.503 -18.542 1.00 85.75 86 ARG A O 1
ATOM 684 N N . ASP A 1 87 ? -4.284 -17.679 -18.846 1.00 84.94 87 ASP A N 1
ATOM 685 C CA . ASP A 1 87 ? -3.626 -18.165 -17.630 1.00 84.94 87 ASP A CA 1
ATOM 686 C C . ASP A 1 87 ? -2.169 -17.691 -17.555 1.00 84.94 87 ASP A C 1
ATOM 688 O O . ASP A 1 87 ? -1.413 -17.807 -18.521 1.00 84.94 87 ASP A O 1
ATOM 692 N N . VAL A 1 88 ? -1.792 -17.154 -16.393 1.00 89.00 88 VAL A N 1
ATOM 693 C CA . VAL A 1 88 ? -0.448 -16.639 -16.113 1.00 89.00 88 VAL A CA 1
ATOM 694 C C . VAL A 1 88 ? 0.342 -17.713 -15.377 1.00 89.00 88 VAL A C 1
ATOM 696 O O . VAL A 1 88 ? -0.042 -18.140 -14.286 1.00 89.00 88 VAL A O 1
ATOM 699 N N . ALA A 1 89 ? 1.468 -18.128 -15.946 1.00 91.56 89 ALA A N 1
ATOM 700 C CA . ALA A 1 89 ? 2.431 -18.991 -15.281 1.00 91.56 89 ALA A CA 1
ATOM 701 C C . ALA A 1 89 ? 3.437 -18.166 -14.461 1.00 91.56 89 ALA A C 1
ATOM 703 O O . ALA A 1 89 ? 3.694 -16.994 -14.731 1.00 91.56 89 ALA A O 1
ATOM 704 N N . ILE A 1 90 ? 4.095 -18.795 -13.482 1.00 91.69 90 ILE A N 1
ATOM 705 C CA . ILE A 1 90 ? 5.179 -18.146 -12.717 1.00 91.69 90 ILE A CA 1
ATOM 706 C C . ILE A 1 90 ? 6.302 -17.674 -13.657 1.00 91.69 90 ILE A C 1
ATOM 708 O O . ILE A 1 90 ? 6.849 -16.591 -13.468 1.00 91.69 90 ILE A O 1
ATOM 712 N N . THR A 1 91 ? 6.599 -18.428 -14.716 1.00 94.25 91 THR A N 1
ATOM 713 C CA . THR A 1 91 ? 7.600 -18.072 -15.737 1.00 94.25 91 THR A CA 1
ATOM 714 C C . THR A 1 91 ? 7.232 -16.842 -16.570 1.00 94.25 91 THR A C 1
ATOM 716 O O . THR A 1 91 ? 8.089 -16.299 -17.257 1.00 94.25 91 THR A O 1
ATOM 719 N N . ASP A 1 92 ? 5.983 -16.370 -16.507 1.00 94.25 92 ASP A N 1
ATOM 720 C CA . ASP A 1 92 ? 5.598 -15.088 -17.100 1.00 94.25 92 ASP A CA 1
ATOM 721 C C . ASP A 1 92 ? 5.946 -13.907 -16.182 1.00 94.25 92 ASP A C 1
ATOM 723 O O . ASP A 1 92 ? 5.992 -12.758 -16.620 1.00 94.25 92 ASP A O 1
ATOM 727 N N . LEU A 1 93 ? 6.196 -14.143 -14.899 1.00 94.69 93 LEU A N 1
ATOM 728 C CA . LEU A 1 93 ? 6.508 -13.099 -13.920 1.00 94.69 93 LEU A CA 1
ATOM 729 C C . LEU A 1 93 ? 8.001 -13.078 -13.571 1.00 94.69 93 LEU A C 1
ATOM 731 O O . LEU A 1 93 ? 8.559 -12.010 -13.301 1.00 94.69 93 LEU A O 1
ATOM 735 N N . PHE A 1 94 ? 8.639 -14.248 -13.623 1.00 94.88 94 PHE A N 1
ATOM 736 C CA . PHE A 1 94 ? 10.020 -14.477 -13.224 1.00 94.88 94 PHE A CA 1
ATOM 737 C C . PHE A 1 94 ? 10.815 -15.159 -14.332 1.00 94.88 94 PHE A C 1
ATOM 739 O O . PHE A 1 94 ? 10.312 -16.051 -15.013 1.00 94.88 94 PHE A O 1
ATOM 746 N N . ASN A 1 95 ? 12.082 -14.778 -14.472 1.00 95.44 95 ASN A N 1
ATOM 747 C CA . ASN A 1 95 ? 13.027 -15.526 -15.293 1.00 95.44 95 ASN A CA 1
ATOM 748 C C . ASN A 1 95 ? 13.554 -16.772 -14.552 1.00 95.44 95 ASN A C 1
ATOM 750 O O . ASN A 1 95 ? 13.245 -17.014 -13.385 1.00 95.44 95 ASN A O 1
ATOM 754 N N . GLU A 1 96 ? 14.393 -17.552 -15.231 1.00 93.00 96 GLU A N 1
ATOM 755 C CA . GLU A 1 96 ? 14.998 -18.788 -14.711 1.00 93.00 96 GLU A CA 1
ATOM 756 C C . GLU A 1 96 ? 15.881 -18.604 -13.460 1.00 93.00 96 GLU A C 1
ATOM 758 O O . GLU A 1 96 ? 16.128 -19.569 -12.741 1.00 93.00 96 GLU A O 1
ATOM 763 N N . TYR A 1 97 ? 16.309 -17.373 -13.159 1.00 90.25 97 TYR A N 1
ATOM 764 C CA . TYR A 1 97 ? 17.098 -17.025 -11.971 1.00 90.25 97 TYR A CA 1
ATOM 765 C C . TYR A 1 97 ? 16.236 -16.477 -10.822 1.00 90.25 97 TYR A C 1
ATOM 767 O O . TYR A 1 97 ? 16.770 -16.056 -9.798 1.00 90.25 97 TYR A O 1
ATOM 775 N N . GLY A 1 98 ? 14.910 -16.422 -10.991 1.00 92.00 98 GLY A N 1
ATOM 776 C CA . GLY A 1 98 ? 13.991 -15.809 -10.031 1.00 92.00 98 GLY A CA 1
ATOM 777 C C . GLY A 1 98 ? 13.980 -14.276 -10.057 1.00 92.00 98 GLY A C 1
ATOM 778 O O . GLY A 1 98 ? 13.358 -13.655 -9.196 1.00 92.00 98 GLY A O 1
ATOM 779 N N . GLY A 1 99 ? 14.652 -13.640 -11.019 1.00 95.88 99 GLY A N 1
ATOM 780 C CA . GLY A 1 99 ? 14.578 -12.197 -11.236 1.00 95.88 99 GLY A CA 1
ATOM 781 C C . GLY A 1 99 ? 13.281 -11.788 -11.933 1.00 95.88 99 GLY A C 1
ATOM 782 O O . GLY A 1 99 ? 12.660 -12.584 -12.640 1.00 95.88 99 GLY A O 1
ATOM 783 N N . THR A 1 100 ? 12.857 -10.541 -11.737 1.00 96.38 100 THR A N 1
ATOM 784 C CA . THR A 1 100 ? 11.579 -10.046 -12.267 1.00 96.38 100 THR A CA 1
ATOM 785 C C . THR A 1 100 ? 11.623 -9.840 -13.783 1.00 96.38 100 THR A C 1
ATOM 787 O O . THR A 1 100 ? 12.653 -9.473 -14.357 1.00 96.38 100 THR A O 1
ATOM 790 N N . ILE A 1 101 ? 10.491 -10.065 -14.453 1.00 95.94 101 ILE A N 1
ATOM 791 C CA . ILE A 1 101 ? 10.328 -9.744 -15.874 1.00 95.94 101 ILE A CA 1
ATOM 792 C C . ILE A 1 101 ? 9.800 -8.314 -16.015 1.00 95.94 101 ILE A C 1
ATOM 794 O O . ILE A 1 101 ? 8.645 -8.014 -15.709 1.00 95.94 101 ILE A O 1
ATOM 798 N N . VAL A 1 102 ? 10.652 -7.430 -16.532 1.00 95.62 102 VAL A N 1
ATOM 799 C CA . VAL A 1 102 ? 10.337 -6.035 -16.837 1.00 95.62 102 VAL A CA 1
ATOM 800 C C . VAL A 1 102 ? 9.782 -5.937 -18.255 1.00 95.62 102 VAL A C 1
ATOM 802 O O . VAL A 1 102 ? 10.486 -6.175 -19.237 1.00 95.62 102 VAL A O 1
ATOM 805 N N . ARG A 1 103 ? 8.516 -5.536 -18.375 1.00 94.88 103 ARG A N 1
ATOM 806 C CA . ARG A 1 103 ? 7.831 -5.354 -19.661 1.00 94.88 103 ARG A CA 1
ATOM 807 C C . ARG A 1 103 ? 7.834 -3.891 -20.082 1.00 94.88 103 ARG A C 1
ATOM 809 O O . ARG A 1 103 ? 7.475 -2.997 -19.315 1.00 94.88 103 ARG A O 1
ATOM 816 N N . THR A 1 104 ? 8.257 -3.637 -21.317 1.00 94.94 104 THR A N 1
ATOM 817 C CA . THR A 1 104 ? 8.329 -2.279 -21.873 1.00 94.94 104 THR A CA 1
ATOM 818 C C . THR A 1 104 ? 7.744 -2.193 -23.268 1.00 94.94 104 THR A C 1
ATOM 820 O O . THR A 1 104 ? 7.674 -3.168 -24.016 1.00 94.94 104 THR A O 1
ATOM 823 N N . GLU A 1 105 ? 7.327 -0.994 -23.639 1.00 93.06 105 GLU A N 1
ATOM 824 C CA . GLU A 1 105 ? 7.021 -0.670 -25.019 1.00 93.06 105 GLU A CA 1
ATOM 825 C C . GLU A 1 105 ? 8.304 -0.621 -25.863 1.00 93.06 105 GLU A C 1
ATOM 827 O O . GLU A 1 105 ? 9.433 -0.619 -25.363 1.00 93.06 105 GLU A O 1
ATOM 832 N N . ARG A 1 106 ? 8.144 -0.519 -27.185 1.00 91.19 106 ARG A N 1
ATOM 833 C CA . ARG A 1 106 ? 9.278 -0.328 -28.100 1.00 91.19 106 ARG A CA 1
ATOM 834 C C . ARG A 1 106 ? 9.835 1.103 -28.058 1.00 91.19 106 ARG A C 1
ATOM 836 O O . ARG A 1 106 ? 10.971 1.321 -28.475 1.00 91.19 106 ARG A O 1
ATOM 843 N N . GLY A 1 107 ? 9.062 2.082 -27.588 1.00 93.81 107 GLY A N 1
ATOM 844 C CA . GLY A 1 107 ? 9.481 3.484 -27.549 1.00 93.81 107 GLY A CA 1
ATOM 845 C C . GLY A 1 107 ? 10.641 3.719 -26.578 1.00 93.81 107 GLY A C 1
ATOM 846 O O . GLY A 1 107 ? 10.620 3.222 -25.454 1.00 93.81 107 GLY A O 1
ATOM 847 N N . ILE A 1 108 ? 11.650 4.481 -27.008 1.00 95.81 108 ILE A N 1
ATOM 848 C CA . ILE A 1 108 ? 12.809 4.867 -26.190 1.00 95.81 108 ILE A CA 1
ATOM 849 C C . ILE A 1 108 ? 12.580 6.266 -25.615 1.00 95.81 108 ILE A C 1
ATOM 851 O O . ILE A 1 108 ? 12.150 7.173 -26.326 1.00 95.81 108 ILE A O 1
ATOM 855 N N . ILE A 1 109 ? 12.934 6.457 -24.346 1.00 97.12 109 ILE A N 1
ATOM 856 C CA . ILE A 1 109 ? 12.959 7.761 -23.684 1.00 97.12 109 ILE A CA 1
ATOM 857 C C . ILE A 1 109 ? 14.337 8.382 -23.938 1.00 97.12 109 ILE A C 1
ATOM 859 O O . ILE A 1 109 ? 15.317 8.066 -23.260 1.00 97.12 109 ILE A O 1
ATOM 863 N N . ALA A 1 110 ? 14.421 9.229 -24.964 1.00 95.56 110 ALA A N 1
ATOM 864 C CA . ALA A 1 110 ? 15.695 9.704 -25.507 1.00 95.56 110 ALA A CA 1
ATOM 865 C C . ALA A 1 110 ? 16.514 10.580 -24.541 1.00 95.56 110 ALA A C 1
ATOM 867 O O . ALA A 1 110 ? 17.741 10.570 -24.601 1.00 95.56 110 ALA A O 1
ATOM 868 N N . ALA A 1 111 ? 15.854 11.337 -23.662 1.00 97.25 111 ALA A N 1
ATOM 869 C CA . ALA A 1 111 ? 16.502 12.260 -22.735 1.00 97.25 111 ALA A CA 1
ATOM 870 C C . ALA A 1 111 ? 15.641 12.497 -21.486 1.00 97.25 111 ALA A C 1
ATOM 872 O O . ALA A 1 111 ? 14.437 12.236 -21.495 1.00 97.25 111 ALA A O 1
ATOM 873 N N . GLY A 1 112 ? 16.260 12.999 -20.418 1.00 98.06 112 GLY A N 1
ATOM 874 C CA . GLY A 1 112 ? 15.563 13.524 -19.244 1.00 98.06 112 GLY A CA 1
ATOM 875 C C . GLY A 1 112 ? 15.286 15.024 -19.363 1.00 98.06 112 GLY A C 1
ATOM 876 O O . GLY A 1 112 ? 15.981 15.736 -20.090 1.00 98.06 112 GLY A O 1
ATOM 877 N N . ALA A 1 113 ? 14.278 15.527 -18.654 1.00 98.12 113 ALA A N 1
ATOM 878 C CA . ALA A 1 113 ? 14.016 16.961 -18.526 1.00 98.12 113 ALA A CA 1
ATOM 879 C C . ALA A 1 113 ? 13.295 17.280 -17.212 1.00 98.12 113 ALA A C 1
ATOM 881 O O . ALA A 1 113 ? 12.364 16.581 -16.829 1.00 98.12 113 ALA A O 1
ATOM 882 N N . VAL A 1 114 ? 13.675 18.365 -16.530 1.00 97.81 114 VAL A N 1
ATOM 883 C CA . VAL A 1 114 ? 12.964 18.806 -15.320 1.00 97.81 114 VAL A CA 1
ATOM 884 C C . VAL A 1 114 ? 11.574 19.330 -15.690 1.00 97.81 114 VAL A C 1
ATOM 886 O O . VAL A 1 114 ? 11.451 20.250 -16.496 1.00 97.81 114 VAL A O 1
ATOM 889 N N . ALA A 1 115 ? 10.525 18.768 -15.089 1.00 97.00 115 ALA A N 1
ATOM 890 C CA . ALA A 1 115 ? 9.158 19.186 -15.355 1.00 97.00 115 ALA A CA 1
ATOM 891 C C . ALA A 1 115 ? 8.761 20.492 -14.646 1.00 97.00 115 ALA A C 1
ATOM 893 O O . ALA A 1 115 ? 9.352 20.937 -13.653 1.00 97.00 115 ALA A O 1
ATOM 894 N N . ASP A 1 116 ? 7.685 21.087 -15.152 1.00 94.06 116 ASP A N 1
ATOM 895 C CA . ASP A 1 116 ? 6.933 22.150 -14.491 1.00 94.06 116 ASP A CA 1
ATOM 896 C C . ASP A 1 116 ? 5.964 21.581 -13.431 1.00 94.06 116 ASP A C 1
ATOM 898 O O . ASP A 1 116 ? 6.018 20.407 -13.076 1.00 94.06 116 ASP A O 1
ATOM 902 N N . ARG A 1 117 ? 5.069 22.420 -12.897 1.00 91.12 117 ARG A N 1
ATOM 903 C CA . ARG A 1 117 ? 4.069 22.023 -11.887 1.00 91.12 117 ARG A CA 1
ATOM 904 C C . ARG A 1 117 ? 2.770 21.454 -12.489 1.00 91.12 117 ARG A C 1
ATOM 906 O O . ARG A 1 117 ? 1.764 21.373 -11.783 1.00 91.12 117 ARG A O 1
ATOM 913 N N . SER A 1 118 ? 2.750 21.117 -13.783 1.00 94.62 118 SER A N 1
ATOM 914 C CA . SER A 1 118 ? 1.562 20.549 -14.440 1.00 94.62 118 SER A CA 1
ATOM 915 C C . SER A 1 118 ? 1.288 19.109 -13.986 1.00 94.62 118 SER A C 1
ATOM 917 O O . SER A 1 118 ? 2.098 18.505 -13.294 1.00 94.62 118 SER A O 1
ATOM 919 N N . ALA A 1 119 ? 0.151 18.539 -14.393 1.00 92.88 119 ALA A N 1
ATOM 920 C CA . ALA A 1 119 ? -0.206 17.131 -14.161 1.00 92.88 119 ALA A CA 1
ATOM 921 C C . ALA A 1 119 ? 0.106 16.222 -15.372 1.00 92.88 119 ALA A C 1
ATOM 923 O O . ALA A 1 119 ? -0.453 15.129 -15.501 1.00 92.88 119 ALA A O 1
ATOM 924 N N . SER A 1 120 ? 0.941 16.696 -16.308 1.00 95.19 120 SER A N 1
ATOM 925 C CA . SER A 1 120 ? 1.240 15.991 -17.557 1.00 95.19 120 SER A CA 1
ATOM 926 C C . SER A 1 120 ? 2.043 14.718 -17.299 1.00 95.19 120 SER A C 1
ATOM 928 O O . SER A 1 120 ? 3.182 14.779 -16.837 1.00 95.19 120 SER A O 1
ATOM 930 N N . TRP A 1 121 ? 1.474 13.573 -17.680 1.00 93.06 121 TRP A N 1
ATOM 931 C CA . TRP A 1 121 ? 2.153 12.280 -17.600 1.00 93.06 121 TRP A CA 1
ATOM 932 C C . TRP A 1 121 ? 3.453 12.263 -18.415 1.00 93.06 121 TRP A C 1
ATOM 934 O O . TRP A 1 121 ? 4.500 11.907 -17.890 1.00 93.06 121 TRP A O 1
ATOM 944 N N . ALA A 1 122 ? 3.425 12.740 -19.665 1.00 95.12 122 ALA A N 1
ATOM 945 C CA . ALA A 1 122 ? 4.606 12.740 -20.532 1.00 95.12 122 ALA A CA 1
ATOM 946 C C . ALA A 1 122 ? 5.760 13.575 -19.949 1.00 95.12 122 ALA A C 1
ATOM 948 O O . ALA A 1 122 ? 6.915 13.156 -20.004 1.00 95.12 122 ALA A O 1
ATOM 949 N N . LYS A 1 123 ? 5.455 14.731 -19.339 1.00 97.69 123 LYS A N 1
ATOM 950 C CA . LYS A 1 123 ? 6.463 15.531 -18.625 1.00 97.69 123 LYS A CA 1
ATOM 951 C C . LYS A 1 123 ? 6.982 14.808 -17.376 1.00 97.69 123 LYS A C 1
ATOM 953 O O . LYS A 1 123 ? 8.179 14.873 -17.122 1.00 97.69 123 LYS A O 1
ATOM 958 N N . GLY A 1 124 ? 6.120 14.087 -16.656 1.00 97.50 124 GLY A N 1
ATOM 959 C CA . GLY A 1 124 ? 6.503 13.241 -15.518 1.00 97.50 124 GLY A CA 1
ATOM 960 C C . GLY A 1 124 ? 7.462 12.111 -15.877 1.00 97.50 124 GLY A C 1
ATOM 961 O O . GLY A 1 124 ? 8.452 11.896 -15.177 1.00 97.50 124 GLY A O 1
ATOM 962 N N . VAL A 1 125 ? 7.261 11.466 -17.030 1.00 97.69 125 VAL A N 1
ATOM 963 C CA . VAL A 1 125 ? 8.204 10.466 -17.555 1.00 97.69 125 VAL A CA 1
ATOM 964 C C . VAL A 1 125 ? 9.579 11.084 -17.812 1.00 97.69 125 VAL A C 1
ATOM 966 O O . VAL A 1 125 ? 10.591 10.526 -17.394 1.00 97.69 125 VAL A O 1
ATOM 969 N N . LEU A 1 126 ? 9.640 12.257 -18.453 1.00 98.25 126 LEU A N 1
ATOM 970 C CA . LEU A 1 126 ? 10.911 12.947 -18.711 1.00 98.25 126 LEU A CA 1
ATOM 971 C C . LEU A 1 126 ? 11.589 13.428 -17.418 1.00 98.25 126 LEU A C 1
ATOM 973 O O . LEU A 1 126 ? 12.816 13.382 -17.322 1.00 98.25 126 LEU A O 1
ATOM 977 N N . HIS A 1 127 ? 10.813 13.847 -16.417 1.00 98.38 127 HIS A N 1
ATOM 978 C CA . HIS A 1 127 ? 11.328 14.234 -15.103 1.00 98.38 127 HIS A CA 1
ATOM 979 C C . HIS A 1 127 ? 11.908 13.051 -14.339 1.00 98.38 127 HIS A C 1
ATOM 981 O O . HIS A 1 127 ? 13.043 13.111 -13.871 1.00 98.38 127 HIS A O 1
ATOM 987 N N . THR A 1 128 ? 11.179 11.940 -14.301 1.00 98.12 128 THR A N 1
ATOM 988 C CA . THR A 1 128 ? 11.664 10.694 -13.703 1.00 98.12 128 THR A CA 1
ATOM 989 C C . THR A 1 128 ? 12.900 10.179 -14.443 1.00 98.12 128 THR A C 1
ATOM 991 O O . THR A 1 128 ? 13.860 9.716 -13.832 1.00 98.12 128 THR A O 1
ATOM 994 N N . GLN A 1 129 ? 12.945 10.332 -15.769 1.00 98.19 129 GLN A N 1
ATOM 995 C CA . GLN A 1 129 ? 14.128 10.001 -16.554 1.00 98.19 129 GLN A CA 1
ATOM 996 C C . GLN A 1 129 ? 15.323 10.899 -16.209 1.00 98.19 129 GLN A C 1
ATOM 998 O O . GLN A 1 129 ? 16.443 10.400 -16.132 1.00 98.19 129 GLN A O 1
ATOM 1003 N N . GLN A 1 130 ? 15.108 12.195 -15.965 1.00 98.44 130 GLN A N 1
ATOM 1004 C CA . GLN A 1 130 ? 16.159 13.108 -15.505 1.00 98.44 130 GLN A CA 1
ATOM 1005 C C . GLN A 1 130 ? 16.775 12.623 -14.187 1.00 98.44 130 GLN A C 1
ATOM 1007 O O . GLN A 1 130 ? 17.999 12.568 -14.075 1.00 98.44 130 GLN A O 1
ATOM 1012 N N . PHE A 1 131 ? 15.930 12.219 -13.235 1.00 98.38 131 PHE A N 1
ATOM 1013 C CA . PHE A 1 131 ? 16.351 11.607 -11.974 1.00 98.38 131 PHE A CA 1
ATOM 1014 C C . PHE A 1 131 ? 17.157 10.321 -12.211 1.00 98.38 131 PHE A C 1
ATOM 1016 O O . PHE A 1 131 ? 18.297 10.210 -11.766 1.00 98.38 131 PHE A O 1
ATOM 1023 N N . ASN A 1 132 ? 16.630 9.389 -13.009 1.00 98.31 132 ASN A N 1
ATOM 1024 C CA . ASN A 1 132 ? 17.298 8.120 -13.301 1.00 98.31 132 ASN A CA 1
ATOM 1025 C C . ASN A 1 132 ? 18.673 8.299 -13.966 1.00 98.31 132 ASN A C 1
ATOM 1027 O O . ASN A 1 132 ? 19.606 7.564 -13.657 1.00 98.31 132 ASN A O 1
ATOM 1031 N N . ILE A 1 133 ? 18.821 9.249 -14.900 1.00 98.31 133 ILE A N 1
ATOM 1032 C CA . ILE A 1 133 ? 20.118 9.526 -15.540 1.00 98.31 133 ILE A CA 1
ATOM 1033 C C . ILE A 1 133 ? 21.101 10.093 -14.518 1.00 98.31 133 ILE A C 1
ATOM 1035 O O . ILE A 1 133 ? 22.251 9.655 -14.474 1.00 98.31 133 ILE A O 1
ATOM 1039 N N . MET A 1 134 ? 20.649 11.033 -13.686 1.00 97.44 134 MET A N 1
ATOM 1040 C CA . MET A 1 134 ? 21.483 11.608 -12.637 1.00 97.44 134 MET A CA 1
ATOM 1041 C C . MET A 1 134 ? 22.025 10.511 -11.708 1.00 97.44 134 MET A C 1
ATOM 1043 O O . MET A 1 134 ? 23.236 10.392 -11.547 1.00 97.44 134 MET A O 1
ATOM 1047 N N . GLU A 1 135 ? 21.153 9.654 -11.181 1.00 97.19 135 GLU A N 1
ATOM 1048 C CA . GLU A 1 135 ? 21.521 8.649 -10.175 1.00 97.19 135 GLU A CA 1
ATOM 1049 C C . GLU A 1 135 ? 22.297 7.442 -10.732 1.00 97.19 135 GLU A C 1
ATOM 1051 O O . GLU A 1 135 ? 23.186 6.904 -10.063 1.00 97.19 135 GLU A O 1
ATOM 1056 N N . LEU A 1 136 ? 21.981 6.990 -11.951 1.00 97.56 136 LEU A N 1
ATOM 1057 C CA . LEU A 1 136 ? 22.535 5.744 -12.499 1.00 97.56 136 LEU A CA 1
ATOM 1058 C C . LEU A 1 136 ? 23.679 5.949 -13.497 1.00 97.56 136 LEU A C 1
ATOM 1060 O O . LEU A 1 136 ? 24.526 5.059 -13.626 1.00 97.56 136 LEU A O 1
ATOM 1064 N N . ASP A 1 137 ? 23.720 7.092 -14.186 1.00 97.00 137 ASP A N 1
ATOM 1065 C CA . ASP A 1 137 ? 24.648 7.315 -15.300 1.00 97.00 137 ASP A CA 1
ATOM 1066 C C . ASP A 1 137 ? 25.687 8.409 -15.020 1.00 97.00 137 ASP A C 1
ATOM 1068 O O . ASP A 1 137 ? 26.822 8.291 -15.497 1.00 97.00 137 ASP A O 1
ATOM 1072 N N . VAL A 1 138 ? 25.301 9.460 -14.284 1.00 96.56 138 VAL A N 1
ATOM 1073 C CA . VAL A 1 138 ? 26.161 10.609 -13.945 1.00 96.56 138 VAL A CA 1
ATOM 1074 C C . VAL A 1 138 ? 26.862 10.390 -12.608 1.00 96.56 138 VAL A C 1
ATOM 1076 O O . VAL A 1 138 ? 28.088 10.475 -12.532 1.00 96.56 138 VAL A O 1
ATOM 1079 N N . LEU A 1 139 ? 26.096 10.102 -11.556 1.00 95.94 139 LEU A N 1
ATOM 1080 C CA . LEU A 1 139 ? 26.635 9.813 -10.236 1.00 95.94 139 LEU A CA 1
ATOM 1081 C C . LEU A 1 139 ? 27.257 8.416 -10.211 1.00 95.94 139 LEU A C 1
ATOM 1083 O O . LEU A 1 139 ? 26.711 7.438 -10.739 1.00 95.94 139 LEU A O 1
ATOM 1087 N N . ARG A 1 140 ? 28.424 8.323 -9.568 1.00 93.69 140 ARG A N 1
ATOM 1088 C CA . ARG A 1 140 ? 29.063 7.032 -9.316 1.00 93.69 140 ARG A CA 1
ATOM 1089 C C . ARG A 1 140 ? 28.171 6.178 -8.419 1.00 93.69 140 ARG A C 1
ATOM 1091 O O . ARG A 1 140 ? 27.459 6.695 -7.566 1.00 93.69 140 ARG A O 1
ATOM 1098 N N . GLU A 1 141 ? 28.250 4.863 -8.581 1.00 91.50 141 GLU A N 1
ATOM 1099 C CA . GLU A 1 141 ? 27.473 3.906 -7.778 1.00 91.50 141 GLU A CA 1
ATOM 1100 C C . GLU A 1 141 ? 27.744 3.988 -6.271 1.00 91.50 141 GLU A C 1
ATOM 1102 O O . GLU A 1 141 ? 26.894 3.605 -5.473 1.00 91.50 141 GLU A O 1
ATOM 1107 N N . ASP A 1 142 ? 28.910 4.516 -5.903 1.00 91.88 142 ASP A N 1
ATOM 1108 C CA . ASP A 1 142 ? 29.380 4.719 -4.540 1.00 91.88 142 ASP A CA 1
ATOM 1109 C C . ASP A 1 142 ? 29.294 6.187 -4.085 1.00 91.88 142 ASP A C 1
ATOM 1111 O O . ASP A 1 142 ? 29.983 6.602 -3.149 1.00 91.88 142 ASP A O 1
ATOM 1115 N N . TYR A 1 143 ? 28.472 6.993 -4.758 1.00 95.12 143 TYR A N 1
ATOM 1116 C CA . TYR A 1 143 ? 28.157 8.346 -4.324 1.00 95.12 143 TYR A CA 1
ATOM 1117 C C . TYR A 1 143 ? 27.088 8.335 -3.223 1.00 95.12 143 TYR A C 1
ATOM 1119 O O . TYR A 1 143 ? 25.995 7.790 -3.399 1.00 95.12 143 TYR A O 1
ATOM 1127 N N . LEU A 1 144 ? 27.389 9.003 -2.107 1.00 95.81 144 LEU A N 1
ATOM 1128 C CA . LEU A 1 144 ? 26.469 9.221 -0.997 1.00 95.81 144 LEU A CA 1
ATOM 1129 C C . LEU A 1 144 ? 26.427 10.722 -0.649 1.00 95.81 144 LEU A C 1
ATOM 1131 O O . LEU A 1 144 ? 27.468 11.284 -0.296 1.00 95.81 144 LEU A O 1
ATOM 1135 N N . PRO A 1 145 ? 25.264 11.397 -0.754 1.00 95.25 145 PRO A N 1
ATOM 1136 C CA . PRO A 1 145 ? 25.151 12.810 -0.406 1.00 95.25 145 PRO A CA 1
ATOM 1137 C C . PRO A 1 145 ? 25.451 13.062 1.073 1.00 95.25 145 PRO A C 1
ATOM 1139 O O . PRO A 1 145 ? 24.894 12.408 1.952 1.00 95.25 145 PRO A O 1
ATOM 1142 N N . GLU A 1 146 ? 26.268 14.074 1.361 1.00 94.94 146 GLU A N 1
ATOM 1143 C CA . GLU A 1 146 ? 26.612 14.443 2.739 1.00 94.94 146 GLU A CA 1
ATOM 1144 C C . GLU A 1 146 ? 25.380 14.861 3.557 1.00 94.94 146 GLU A C 1
ATOM 1146 O O . GLU A 1 146 ? 25.248 14.489 4.721 1.00 94.94 146 GLU A O 1
ATOM 1151 N N . ALA A 1 147 ? 24.440 15.569 2.926 1.00 96.00 147 ALA A N 1
ATOM 1152 C CA . ALA A 1 147 ? 23.180 15.960 3.553 1.00 96.00 147 ALA A CA 1
ATOM 1153 C C . ALA A 1 147 ? 22.343 14.746 3.994 1.00 96.00 147 ALA A C 1
ATOM 1155 O O . ALA A 1 147 ? 21.705 14.789 5.043 1.00 96.00 147 ALA A O 1
ATOM 1156 N N . LEU A 1 148 ? 22.386 13.648 3.230 1.00 96.69 148 LEU A N 1
ATOM 1157 C CA . LEU A 1 148 ? 21.685 12.412 3.575 1.00 96.69 148 LEU A CA 1
ATOM 1158 C C . LEU A 1 148 ? 22.330 11.726 4.787 1.00 96.69 148 LEU A C 1
ATOM 1160 O O . LEU A 1 148 ? 21.625 11.290 5.692 1.00 96.69 148 LEU A O 1
ATOM 1164 N N . VAL A 1 149 ? 23.666 11.688 4.847 1.00 95.94 149 VAL A N 1
ATOM 1165 C CA . VAL A 1 149 ? 24.399 11.145 6.004 1.00 95.94 149 VAL A CA 1
ATOM 1166 C C . VAL A 1 149 ? 24.086 11.937 7.271 1.00 95.94 149 VAL A C 1
ATOM 1168 O O . VAL A 1 149 ? 23.749 11.348 8.297 1.00 95.94 149 VAL A O 1
ATOM 1171 N N . ALA A 1 150 ? 24.141 13.269 7.190 1.00 96.25 150 ALA A N 1
ATOM 1172 C CA . ALA A 1 150 ? 23.821 14.146 8.312 1.00 96.25 150 ALA A CA 1
ATOM 1173 C C . ALA A 1 150 ? 22.374 13.951 8.800 1.00 96.25 150 ALA A C 1
ATOM 1175 O O . ALA A 1 150 ? 22.130 13.919 10.007 1.00 96.25 150 ALA A O 1
ATOM 1176 N N . MET A 1 151 ? 21.424 13.771 7.876 1.00 97.00 151 MET A N 1
ATOM 1177 C CA . MET A 1 151 ? 20.030 13.468 8.201 1.00 97.00 151 MET A CA 1
ATOM 1178 C C . MET A 1 151 ? 19.898 12.125 8.928 1.00 97.00 151 MET A C 1
ATOM 1180 O O . MET A 1 151 ? 19.272 12.067 9.983 1.00 97.00 151 MET A O 1
ATOM 1184 N N . TRP A 1 152 ? 20.520 11.056 8.423 1.00 97.00 152 TRP A N 1
ATOM 1185 C CA . TRP A 1 152 ? 20.482 9.744 9.074 1.00 97.00 152 TRP A CA 1
ATOM 1186 C C . TRP A 1 152 ? 21.070 9.760 10.485 1.00 97.00 152 TRP A C 1
ATOM 1188 O O . TRP A 1 152 ? 20.504 9.134 11.381 1.00 97.00 152 TRP A O 1
ATOM 1198 N N . ASP A 1 153 ? 22.177 10.471 10.701 1.00 95.00 153 ASP A N 1
ATOM 1199 C CA . ASP A 1 153 ? 22.775 10.610 12.031 1.00 95.00 153 ASP A CA 1
ATOM 1200 C C . ASP A 1 153 ? 21.858 11.439 12.963 1.00 95.00 153 ASP A C 1
ATOM 1202 O O . ASP A 1 153 ? 21.607 11.031 14.098 1.00 95.00 153 ASP A O 1
ATOM 1206 N N . SER A 1 154 ? 21.275 12.543 12.471 1.00 95.56 154 SER A N 1
ATOM 1207 C CA . SER A 1 154 ? 20.316 13.385 13.215 1.00 95.56 154 SER A CA 1
ATOM 1208 C C . SER A 1 154 ? 19.060 12.616 13.640 1.00 95.56 154 SER A C 1
ATOM 1210 O O . SER A 1 154 ? 18.616 12.718 14.785 1.00 95.56 154 SER A O 1
ATOM 1212 N N . LEU A 1 155 ? 18.508 11.808 12.733 1.00 93.69 155 LEU A N 1
ATOM 1213 C CA . LEU A 1 155 ? 17.316 10.984 12.956 1.00 93.69 155 LEU A CA 1
ATOM 1214 C C . LEU A 1 155 ? 17.636 9.623 13.595 1.00 93.69 155 LEU A C 1
ATOM 1216 O O . LEU A 1 155 ? 16.750 8.783 13.731 1.00 93.69 155 LEU A O 1
ATOM 1220 N N . LYS A 1 156 ? 18.897 9.377 13.985 1.00 93.81 156 LYS A N 1
ATOM 1221 C CA . LYS A 1 156 ? 19.355 8.119 14.606 1.00 93.81 156 LYS A CA 1
ATOM 1222 C C . LYS A 1 156 ? 18.993 6.867 13.789 1.00 93.81 156 LYS A C 1
ATOM 1224 O O . LYS A 1 156 ? 18.700 5.813 14.346 1.00 93.81 156 LYS A O 1
ATOM 1229 N N . ARG A 1 157 ? 19.039 6.968 12.457 1.00 94.38 157 ARG A N 1
ATOM 1230 C CA . ARG A 1 157 ? 18.818 5.844 11.527 1.00 94.38 157 ARG A CA 1
ATOM 1231 C C . ARG A 1 157 ? 19.972 4.846 11.544 1.00 94.38 157 ARG A C 1
ATOM 1233 O O . ARG A 1 157 ? 19.774 3.678 11.224 1.00 94.38 157 ARG A O 1
ATOM 1240 N N . VAL A 1 158 ? 21.177 5.306 11.879 1.00 94.50 158 VAL A N 1
ATOM 1241 C CA . VAL A 1 158 ? 22.392 4.488 11.888 1.00 94.50 158 VAL A CA 1
ATOM 1242 C C . VAL A 1 158 ? 22.501 3.736 13.213 1.00 94.50 158 VAL A C 1
ATOM 1244 O O . VAL A 1 158 ? 22.847 4.315 14.241 1.00 94.50 158 VAL A O 1
ATOM 1247 N N . ASN A 1 159 ? 22.265 2.428 13.177 1.00 91.44 159 ASN A N 1
ATOM 1248 C CA . ASN A 1 159 ? 22.442 1.536 14.317 1.00 91.44 159 ASN A CA 1
ATOM 1249 C C . ASN A 1 159 ? 23.787 0.823 14.214 1.00 91.44 159 ASN A C 1
ATOM 1251 O O . ASN A 1 159 ? 24.147 0.305 13.157 1.00 91.44 159 ASN A O 1
ATOM 1255 N N . ARG A 1 160 ? 24.525 0.766 15.323 1.00 83.31 160 ARG A N 1
ATOM 1256 C CA . ARG A 1 160 ? 25.780 0.016 15.420 1.00 83.31 160 ARG A CA 1
ATOM 1257 C C . ARG A 1 160 ? 25.671 -0.983 16.556 1.00 83.31 160 ARG A C 1
ATOM 1259 O O . ARG A 1 160 ? 25.463 -0.585 17.701 1.00 83.31 160 ARG A O 1
ATOM 1266 N N . SER A 1 161 ? 25.827 -2.267 16.256 1.00 77.56 161 SER A N 1
ATOM 1267 C CA . SER A 1 161 ? 25.944 -3.278 17.307 1.00 77.56 161 SER A CA 1
ATOM 1268 C C . SER A 1 161 ? 27.280 -3.118 18.039 1.00 77.56 161 SER A C 1
ATOM 1270 O O . SER A 1 161 ? 28.323 -2.963 17.401 1.00 77.56 161 SER A O 1
ATOM 1272 N N . ALA A 1 162 ? 27.275 -3.201 19.369 1.00 69.38 162 ALA A N 1
ATOM 1273 C CA . ALA A 1 162 ? 28.510 -3.284 20.144 1.00 69.38 162 ALA A CA 1
ATOM 1274 C C . ALA A 1 162 ? 29.151 -4.673 19.955 1.00 69.38 162 ALA A C 1
ATOM 1276 O O . ALA A 1 162 ? 28.489 -5.686 20.167 1.00 69.38 162 ALA A O 1
ATOM 1277 N N . GLY A 1 163 ? 30.426 -4.735 19.556 1.00 64.56 163 GLY A N 1
ATOM 1278 C CA . GLY A 1 163 ? 31.169 -5.996 19.446 1.00 64.56 163 GLY A CA 1
ATOM 1279 C C . GLY A 1 163 ? 32.311 -5.969 18.426 1.00 64.56 163 GLY A C 1
ATOM 1280 O O . GLY A 1 163 ? 32.455 -5.017 17.665 1.00 64.56 163 GLY A O 1
ATOM 1281 N N . ALA A 1 164 ? 33.117 -7.036 18.406 1.00 55.00 164 ALA A N 1
ATOM 1282 C CA . ALA A 1 164 ? 34.247 -7.199 17.479 1.00 55.00 164 ALA A CA 1
ATOM 1283 C C . ALA A 1 164 ? 33.814 -7.296 16.000 1.00 55.00 164 ALA A C 1
ATOM 1285 O O . ALA A 1 164 ? 34.574 -6.927 15.111 1.00 55.00 164 ALA A O 1
ATOM 1286 N N . ALA A 1 165 ? 32.579 -7.740 15.749 1.00 62.72 165 ALA A N 1
ATOM 1287 C CA . ALA A 1 165 ? 31.915 -7.708 14.448 1.00 62.72 165 ALA A CA 1
ATOM 1288 C C . ALA A 1 165 ? 30.808 -6.643 14.459 1.00 62.72 165 ALA A C 1
ATOM 1290 O O . ALA A 1 165 ? 29.634 -6.963 14.302 1.00 62.72 165 ALA A O 1
ATOM 1291 N N . ALA A 1 166 ? 31.160 -5.386 14.748 1.00 64.56 166 ALA A N 1
ATOM 1292 C CA . ALA A 1 166 ? 30.197 -4.289 14.761 1.00 64.56 166 ALA A CA 1
ATOM 1293 C C . ALA A 1 166 ? 29.523 -4.159 13.383 1.00 64.56 166 ALA A C 1
ATOM 1295 O O . ALA A 1 166 ? 30.123 -3.665 12.429 1.00 64.56 166 ALA A O 1
ATOM 1296 N N . VAL A 1 167 ? 28.273 -4.607 13.278 1.00 76.81 167 VAL A N 1
ATOM 1297 C CA . VAL A 1 167 ? 27.463 -4.458 12.074 1.00 76.81 167 VAL A CA 1
ATOM 1298 C C . VAL A 1 167 ? 26.816 -3.084 12.129 1.00 76.81 167 VAL A C 1
ATOM 1300 O O . VAL A 1 167 ? 26.125 -2.735 13.091 1.00 76.81 167 VAL A O 1
ATOM 1303 N N . THR A 1 168 ? 27.065 -2.290 11.091 1.00 86.75 168 THR A N 1
ATOM 1304 C CA . THR A 1 168 ? 26.290 -1.076 10.851 1.00 86.75 168 THR A CA 1
ATOM 1305 C C . THR A 1 168 ? 25.018 -1.471 10.114 1.00 86.75 168 THR A C 1
ATOM 1307 O O . THR A 1 168 ? 25.073 -2.192 9.122 1.00 86.75 168 THR A O 1
ATOM 1310 N N . ALA A 1 169 ? 23.879 -0.985 10.588 1.00 91.69 169 ALA A N 1
ATOM 1311 C CA . ALA A 1 169 ? 22.601 -1.080 9.903 1.00 91.69 169 ALA A CA 1
ATOM 1312 C C . ALA A 1 169 ? 22.003 0.320 9.768 1.00 91.69 169 ALA A C 1
ATOM 1314 O O . ALA A 1 169 ? 22.213 1.180 10.625 1.00 91.69 169 ALA A O 1
ATOM 1315 N N . ILE A 1 170 ? 21.255 0.547 8.695 1.00 95.19 170 ILE A N 1
ATOM 1316 C CA . ILE A 1 170 ? 20.480 1.771 8.504 1.00 95.19 170 ILE A CA 1
ATOM 1317 C C . ILE A 1 170 ? 19.016 1.362 8.553 1.00 95.19 170 ILE A C 1
ATOM 1319 O O . ILE A 1 170 ? 18.579 0.534 7.755 1.00 95.19 170 ILE A O 1
ATOM 1323 N N . SER A 1 171 ? 18.277 1.895 9.524 1.00 94.25 171 SER A N 1
ATOM 1324 C CA . SER A 1 171 ? 16.843 1.644 9.634 1.00 94.25 171 SER A CA 1
ATOM 1325 C C . SER A 1 171 ? 16.122 2.176 8.404 1.00 94.25 171 SER A C 1
ATOM 1327 O O . SER A 1 171 ? 16.353 3.313 7.992 1.00 94.25 171 SER A O 1
ATOM 1329 N N . VAL A 1 172 ? 15.196 1.383 7.868 1.00 93.19 172 VAL A N 1
ATOM 1330 C CA . VAL A 1 172 ? 14.236 1.884 6.882 1.00 93.19 172 VAL A CA 1
ATOM 1331 C C . VAL A 1 172 ? 13.340 2.925 7.565 1.00 93.19 172 VAL A C 1
ATOM 1333 O O . VAL A 1 172 ? 12.947 2.702 8.716 1.00 93.19 172 VAL A O 1
ATOM 1336 N N . PRO A 1 173 ? 12.998 4.042 6.901 1.00 92.19 173 PRO A N 1
ATOM 1337 C CA . PRO A 1 173 ? 12.186 5.087 7.511 1.00 92.19 173 PRO A CA 1
ATOM 1338 C C . PRO A 1 173 ? 10.838 4.576 8.047 1.00 92.19 173 PRO A C 1
ATOM 1340 O O . PRO A 1 173 ? 10.086 3.917 7.308 1.00 92.19 173 PRO A O 1
ATOM 1343 N N . PRO A 1 174 ? 10.497 4.863 9.317 1.00 88.31 174 PRO A N 1
ATOM 1344 C CA . PRO A 1 174 ? 9.174 4.627 9.847 1.00 88.31 174 PRO A CA 1
ATOM 1345 C C . PRO A 1 174 ? 8.181 5.573 9.169 1.00 88.31 174 PRO A C 1
ATOM 1347 O O . PRO A 1 174 ? 8.522 6.632 8.641 1.00 88.31 174 PRO A O 1
ATOM 1350 N N . LEU A 1 175 ? 6.926 5.144 9.149 1.00 83.62 175 LEU A N 1
ATOM 1351 C CA . LEU A 1 175 ? 5.875 5.796 8.380 1.00 83.62 175 LEU A CA 1
ATOM 1352 C C . LEU A 1 175 ? 5.485 7.179 8.936 1.00 83.62 175 LEU A C 1
ATOM 1354 O O . LEU A 1 175 ? 4.992 8.030 8.200 1.00 83.62 175 LEU A O 1
ATOM 1358 N N . ASP A 1 176 ? 5.678 7.409 10.232 1.00 78.06 176 ASP A N 1
ATOM 1359 C CA . ASP A 1 176 ? 5.184 8.576 10.967 1.00 78.06 176 ASP A CA 1
ATOM 1360 C C . ASP A 1 176 ? 6.116 9.798 10.918 1.00 78.06 176 ASP A C 1
ATOM 1362 O O . ASP A 1 176 ? 5.695 10.897 11.274 1.00 78.06 176 ASP A O 1
ATOM 1366 N N . GLU A 1 177 ? 7.355 9.631 10.453 1.00 83.06 177 GLU A N 1
ATOM 1367 C CA . GLU A 1 177 ? 8.357 10.705 10.394 1.00 83.06 177 GLU A CA 1
ATOM 1368 C C . GLU A 1 177 ? 8.427 11.408 9.032 1.00 83.06 177 GLU A C 1
ATOM 1370 O O . GLU A 1 177 ? 9.041 12.468 8.920 1.00 83.06 177 GLU A O 1
ATOM 1375 N N . ALA A 1 178 ? 7.791 10.868 7.986 1.00 85.94 178 ALA A N 1
ATOM 1376 C CA . ALA A 1 178 ? 7.960 11.392 6.628 1.00 85.94 178 ALA A CA 1
ATOM 1377 C C . ALA A 1 178 ? 7.552 12.874 6.506 1.00 85.94 178 ALA A C 1
ATOM 1379 O O . ALA A 1 178 ? 8.154 13.621 5.740 1.00 85.94 178 ALA A O 1
ATOM 1380 N N . VAL A 1 179 ? 6.545 13.333 7.262 1.00 83.69 179 VAL A N 1
ATOM 1381 C CA . VAL A 1 179 ? 6.120 14.748 7.236 1.00 83.69 179 VAL A CA 1
ATOM 1382 C C . VAL A 1 179 ? 7.202 15.650 7.802 1.00 83.69 179 VAL A C 1
ATOM 1384 O O . VAL A 1 179 ? 7.533 16.666 7.190 1.00 83.69 179 VAL A O 1
ATOM 1387 N N . ASP A 1 180 ? 7.786 15.250 8.929 1.00 86.31 180 ASP A N 1
ATOM 1388 C CA . ASP A 1 180 ? 8.892 15.972 9.549 1.00 86.31 180 ASP A CA 1
ATOM 1389 C C . ASP A 1 180 ? 10.085 16.016 8.586 1.00 86.31 180 ASP A C 1
ATOM 1391 O O . ASP A 1 180 ? 10.671 17.080 8.374 1.00 86.31 180 ASP A O 1
ATOM 1395 N N . VAL A 1 181 ? 10.372 14.901 7.903 1.00 91.88 181 VAL A N 1
ATOM 1396 C CA . VAL A 1 181 ? 11.440 14.836 6.900 1.00 91.88 181 VAL A CA 1
ATOM 1397 C C . VAL A 1 181 ? 11.193 15.795 5.736 1.00 91.88 181 VAL A C 1
ATOM 1399 O O . VAL A 1 181 ? 12.068 16.590 5.396 1.00 91.88 181 VAL A O 1
ATOM 1402 N N . ALA A 1 182 ? 9.991 15.782 5.160 1.00 90.44 182 ALA A N 1
ATOM 1403 C CA . ALA A 1 182 ? 9.617 16.637 4.034 1.00 90.44 182 ALA A CA 1
ATOM 1404 C C . ALA A 1 182 ? 9.683 18.144 4.351 1.00 90.44 182 ALA A C 1
ATOM 1406 O O . ALA A 1 182 ? 9.869 18.966 3.444 1.00 90.44 182 ALA A O 1
ATOM 1407 N N . HIS A 1 183 ? 9.497 18.514 5.622 1.00 89.19 183 HIS A N 1
ATOM 1408 C CA . HIS A 1 183 ? 9.618 19.891 6.096 1.00 89.19 183 HIS A CA 1
ATOM 1409 C C . HIS A 1 183 ? 11.058 20.295 6.420 1.00 89.19 183 HIS A C 1
ATOM 1411 O O . HIS A 1 183 ? 11.423 21.444 6.176 1.00 89.19 183 HIS A O 1
ATOM 1417 N N . GLN A 1 184 ? 11.856 19.386 6.981 1.00 93.56 184 GLN A N 1
ATOM 1418 C CA . GLN A 1 184 ? 13.177 19.707 7.529 1.00 93.56 184 GLN A CA 1
ATOM 1419 C C . GLN A 1 184 ? 14.327 19.461 6.546 1.00 93.56 184 GLN A C 1
ATOM 1421 O O . GLN A 1 184 ? 15.361 20.119 6.649 1.00 93.56 184 GLN A O 1
ATOM 1426 N N . TYR A 1 185 ? 14.160 18.547 5.588 1.00 95.62 185 TYR A N 1
ATOM 1427 C CA . TYR A 1 185 ? 15.234 18.098 4.705 1.00 95.62 185 TYR A CA 1
ATOM 1428 C C . TYR A 1 185 ? 14.805 18.173 3.239 1.00 95.62 185 TYR A C 1
ATOM 1430 O O . TYR A 1 185 ? 14.242 17.235 2.676 1.00 95.62 185 TYR A O 1
ATOM 1438 N N . GLU A 1 186 ? 15.091 19.305 2.595 1.00 93.19 186 GLU A N 1
ATOM 1439 C CA . GLU A 1 186 ? 14.775 19.492 1.178 1.00 93.19 186 GLU A CA 1
ATOM 1440 C C . GLU A 1 186 ? 15.628 18.555 0.289 1.00 93.19 186 GLU A C 1
ATOM 1442 O O . GLU A 1 186 ? 16.832 18.392 0.539 1.00 93.19 186 GLU A O 1
ATOM 1447 N N . PRO A 1 187 ? 15.030 17.906 -0.732 1.00 94.88 187 PRO A N 1
ATOM 1448 C CA . PRO A 1 187 ? 15.785 17.138 -1.714 1.00 94.88 187 PRO A CA 1
ATOM 1449 C C . PRO A 1 187 ? 16.650 18.046 -2.591 1.00 94.88 187 PRO A C 1
ATOM 1451 O O . PRO A 1 187 ? 16.304 19.199 -2.860 1.00 94.88 187 PRO A O 1
ATOM 1454 N N . ASP A 1 188 ? 17.758 17.501 -3.090 1.00 93.19 188 ASP A N 1
ATOM 1455 C CA . ASP A 1 188 ? 18.640 18.245 -3.984 1.00 93.19 188 ASP A CA 1
ATOM 1456 C C . ASP A 1 188 ? 17.934 18.481 -5.335 1.00 93.19 188 ASP A C 1
ATOM 1458 O O . ASP A 1 188 ? 17.306 17.569 -5.886 1.00 93.19 188 ASP A O 1
ATOM 1462 N N . PRO A 1 189 ? 17.996 19.696 -5.908 1.00 94.31 189 PRO A N 1
ATOM 1463 C CA . PRO A 1 189 ? 17.327 19.972 -7.168 1.00 94.31 189 PRO A CA 1
ATOM 1464 C C . PRO A 1 189 ? 17.988 19.197 -8.311 1.00 94.31 189 PRO A C 1
ATOM 1466 O O . PRO A 1 189 ? 19.209 19.211 -8.479 1.00 94.31 189 PRO A O 1
ATOM 1469 N N . LEU A 1 190 ? 17.169 18.587 -9.171 1.00 96.69 190 LEU A N 1
ATOM 1470 C CA . LEU A 1 190 ? 17.664 17.998 -10.413 1.00 96.69 190 LEU A CA 1
ATOM 1471 C C . LEU A 1 190 ? 18.265 19.078 -11.330 1.00 96.69 190 LEU A C 1
ATOM 1473 O O . LEU A 1 190 ? 17.735 20.193 -11.405 1.00 96.69 190 LEU A O 1
ATOM 1477 N N . PRO A 1 191 ? 19.329 18.758 -12.091 1.00 95.31 191 PRO A N 1
ATOM 1478 C CA . PRO A 1 191 ? 19.943 19.717 -12.999 1.00 95.31 191 PRO A CA 1
ATOM 1479 C C . PRO A 1 191 ? 18.939 20.170 -14.063 1.00 95.31 191 PRO A C 1
ATOM 1481 O O . PRO A 1 191 ? 18.286 19.346 -14.697 1.00 95.31 191 PRO A O 1
ATOM 1484 N N . GLY A 1 192 ? 18.833 21.481 -14.297 1.00 94.88 192 GLY A N 1
ATOM 1485 C CA . GLY A 1 192 ? 17.893 22.033 -15.283 1.00 94.88 192 GLY A CA 1
ATOM 1486 C C . GLY A 1 192 ? 18.239 21.688 -16.739 1.00 94.88 192 GLY A C 1
ATOM 1487 O O . GLY A 1 192 ? 17.357 21.669 -17.596 1.00 94.88 192 GLY A O 1
ATOM 1488 N N . LYS A 1 193 ? 19.513 21.386 -17.031 1.00 96.69 193 LYS A N 1
ATOM 1489 C CA . LYS A 1 193 ? 19.954 20.934 -18.357 1.00 96.69 193 LYS A CA 1
ATOM 1490 C C . LYS A 1 193 ? 19.524 19.484 -18.580 1.00 96.69 193 LYS A C 1
ATOM 1492 O O . LYS A 1 193 ? 19.843 18.619 -17.770 1.00 96.69 193 LYS A O 1
ATOM 1497 N N . SER A 1 194 ? 18.866 19.223 -19.707 1.00 97.88 194 SER A N 1
ATOM 1498 C CA . SER A 1 194 ? 18.506 17.869 -20.139 1.00 97.88 194 SER A CA 1
ATOM 1499 C C . SER A 1 194 ? 19.726 16.943 -20.153 1.00 97.88 194 SER A C 1
ATOM 1501 O O . SER A 1 194 ? 20.780 17.299 -20.691 1.00 97.88 194 SER A O 1
ATOM 1503 N N . LEU A 1 195 ? 19.582 15.771 -19.535 1.00 98.12 195 LEU A N 1
ATOM 1504 C CA . LEU A 1 195 ? 20.605 14.731 -19.524 1.00 98.12 195 LEU A CA 1
ATOM 1505 C C . LEU A 1 195 ? 20.280 13.647 -20.557 1.00 98.12 195 LEU A C 1
ATOM 1507 O O . LEU A 1 195 ? 19.114 13.366 -20.842 1.00 98.12 195 LEU A O 1
ATOM 1511 N N . ILE A 1 196 ? 21.325 13.011 -21.090 1.00 97.06 196 ILE A N 1
ATOM 1512 C CA . ILE A 1 196 ? 21.223 11.903 -22.048 1.00 97.06 196 ILE A CA 1
ATOM 1513 C C . ILE A 1 196 ? 21.608 10.610 -21.320 1.00 97.06 196 ILE A C 1
ATOM 1515 O O . ILE A 1 196 ? 22.657 10.581 -20.670 1.00 97.06 196 ILE A O 1
ATOM 1519 N N . PRO A 1 197 ? 20.789 9.548 -21.395 1.00 96.00 197 PRO A N 1
ATOM 1520 C CA . PRO A 1 197 ? 21.075 8.308 -20.694 1.00 96.00 197 PRO A CA 1
ATOM 1521 C C . PRO A 1 197 ? 22.256 7.559 -21.323 1.00 96.00 197 PRO A C 1
ATOM 1523 O O . PRO A 1 197 ? 22.405 7.525 -22.544 1.00 96.00 197 PRO A O 1
ATOM 1526 N N . ARG A 1 198 ? 23.062 6.883 -20.495 1.00 94.62 198 ARG A N 1
ATOM 1527 C CA . ARG A 1 198 ? 24.135 5.984 -20.981 1.00 94.62 198 ARG A CA 1
ATOM 1528 C C . ARG A 1 198 ? 23.599 4.641 -21.472 1.00 94.62 198 ARG A C 1
ATOM 1530 O O . ARG A 1 198 ? 24.263 3.961 -22.250 1.00 94.62 198 ARG A O 1
ATOM 1537 N N . ARG A 1 199 ? 22.418 4.246 -20.995 1.00 90.69 199 ARG A N 1
ATOM 1538 C CA . ARG A 1 199 ? 21.723 3.004 -21.353 1.00 90.69 199 ARG A CA 1
ATOM 1539 C C . ARG A 1 199 ? 20.325 3.343 -21.875 1.00 90.69 199 ARG A C 1
ATOM 1541 O O . ARG A 1 199 ? 19.639 4.130 -21.223 1.00 90.69 199 ARG A O 1
ATOM 1548 N N . PRO A 1 200 ? 19.866 2.770 -23.001 1.00 91.56 200 PRO A N 1
ATOM 1549 C CA . PRO A 1 200 ? 18.504 2.989 -23.472 1.00 91.56 200 PRO A CA 1
ATOM 1550 C C . PRO A 1 200 ? 17.482 2.615 -22.393 1.00 91.56 200 PRO A C 1
ATOM 1552 O O . PRO A 1 200 ? 17.520 1.512 -21.852 1.00 91.56 200 PRO A O 1
ATOM 1555 N N . ARG A 1 201 ? 16.556 3.529 -22.095 1.00 95.31 201 ARG A N 1
ATOM 1556 C CA . ARG A 1 201 ? 15.390 3.274 -21.237 1.00 95.31 201 ARG A CA 1
ATOM 1557 C C . ARG A 1 201 ? 14.127 3.467 -22.062 1.00 95.31 201 ARG A C 1
ATOM 1559 O O . ARG A 1 201 ? 14.118 4.263 -23.001 1.00 95.31 201 ARG A O 1
ATOM 1566 N N . ARG A 1 202 ? 13.087 2.703 -21.754 1.00 95.00 202 ARG A N 1
ATOM 1567 C CA . ARG A 1 202 ? 11.884 2.581 -22.582 1.00 95.00 202 ARG A CA 1
ATOM 1568 C C . ARG A 1 202 ? 10.641 2.960 -21.798 1.00 95.00 202 ARG A C 1
ATOM 1570 O O . ARG A 1 202 ? 10.661 2.941 -20.568 1.00 95.00 202 ARG A O 1
ATOM 1577 N N . TYR A 1 203 ? 9.574 3.288 -22.518 1.00 95.12 203 TYR A N 1
ATOM 1578 C CA . TYR A 1 203 ? 8.264 3.456 -21.901 1.00 95.12 203 TYR A CA 1
ATOM 1579 C C . TYR A 1 203 ? 7.796 2.137 -21.280 1.00 95.12 203 TYR A C 1
ATOM 1581 O O . TYR A 1 203 ? 8.023 1.063 -21.840 1.00 95.12 203 TYR A O 1
ATOM 1589 N N . THR A 1 204 ? 7.183 2.210 -20.105 1.00 92.19 204 THR A N 1
ATOM 1590 C CA . THR A 1 204 ? 6.594 1.045 -19.439 1.00 92.19 204 THR A CA 1
ATOM 1591 C C . THR A 1 204 ? 5.339 0.594 -20.178 1.00 92.19 204 THR A C 1
ATOM 1593 O O . THR A 1 204 ? 4.583 1.435 -20.658 1.00 92.19 204 THR A O 1
ATOM 1596 N N . THR A 1 205 ? 5.095 -0.716 -20.267 1.00 88.38 205 THR A N 1
ATOM 1597 C CA . THR A 1 205 ? 3.796 -1.210 -20.751 1.00 88.38 205 THR A CA 1
ATOM 1598 C C . THR A 1 205 ? 2.690 -0.916 -19.746 1.00 88.38 205 THR A C 1
ATOM 1600 O O . THR A 1 205 ? 2.949 -0.775 -18.553 1.00 88.38 205 THR A O 1
ATOM 1603 N N . HIS A 1 206 ? 1.451 -0.931 -20.226 1.00 82.94 206 HIS A N 1
ATOM 1604 C CA . HIS A 1 206 ? 0.264 -1.050 -19.386 1.00 82.94 206 HIS A CA 1
ATOM 1605 C C . HIS A 1 206 ? 0.030 -2.535 -19.068 1.00 82.94 206 HIS A C 1
ATOM 1607 O O . HIS A 1 206 ? -0.809 -3.195 -19.676 1.00 82.94 206 HIS A O 1
ATOM 1613 N N . ALA A 1 207 ? 0.866 -3.080 -18.188 1.00 85.69 207 ALA A N 1
ATOM 1614 C CA . ALA A 1 207 ? 0.797 -4.458 -17.716 1.00 85.69 207 ALA A CA 1
ATOM 1615 C C . ALA A 1 207 ? 1.118 -4.493 -16.216 1.00 85.69 207 ALA A C 1
ATOM 1617 O O . ALA A 1 207 ? 1.732 -3.543 -15.719 1.00 85.69 207 ALA A O 1
ATOM 1618 N N . PRO A 1 208 ? 0.759 -5.572 -15.497 1.00 90.00 208 PRO A N 1
ATOM 1619 C CA . PRO A 1 208 ? 1.135 -5.721 -14.099 1.00 90.00 208 PRO A CA 1
ATOM 1620 C C . PRO A 1 208 ? 2.646 -5.580 -13.899 1.00 90.00 208 PRO A C 1
ATOM 1622 O O . PRO A 1 208 ? 3.444 -6.155 -14.648 1.00 90.00 208 PRO A O 1
ATOM 1625 N N . PHE A 1 209 ? 3.039 -4.831 -12.874 1.00 93.38 209 PHE A N 1
ATOM 1626 C CA . PHE A 1 209 ? 4.441 -4.658 -12.522 1.00 93.38 209 PHE A CA 1
ATOM 1627 C C . PHE A 1 209 ? 4.864 -5.718 -11.512 1.00 93.38 209 PHE A C 1
ATOM 1629 O O . PHE A 1 209 ? 4.179 -5.941 -10.517 1.00 93.38 209 PHE A O 1
ATOM 1636 N N . VAL A 1 210 ? 5.998 -6.372 -11.762 1.00 95.06 210 VAL A N 1
ATOM 1637 C CA . VAL A 1 210 ? 6.568 -7.374 -10.854 1.00 95.06 210 VAL A CA 1
ATOM 1638 C C . VAL A 1 210 ? 7.728 -6.734 -10.103 1.00 95.06 210 VAL A C 1
ATOM 1640 O O . VAL A 1 210 ? 8.755 -6.397 -10.693 1.00 95.06 210 VAL A O 1
ATOM 1643 N N . TYR A 1 211 ? 7.553 -6.553 -8.799 1.00 96.69 211 TYR A N 1
ATOM 1644 C CA . TYR A 1 211 ? 8.423 -5.748 -7.957 1.00 96.69 211 TYR A CA 1
ATOM 1645 C C . TYR A 1 211 ? 9.167 -6.562 -6.915 1.00 96.69 211 TYR A C 1
ATOM 1647 O O . TYR A 1 211 ? 8.570 -7.265 -6.110 1.00 96.69 211 TYR A O 1
ATOM 1655 N N . CYS A 1 212 ? 10.482 -6.376 -6.871 1.00 97.44 212 CYS A N 1
ATOM 1656 C CA . CYS A 1 212 ? 11.318 -6.778 -5.746 1.00 97.44 212 CYS A CA 1
ATOM 1657 C C . CYS A 1 212 ? 11.119 -5.799 -4.581 1.00 97.44 212 CYS A C 1
ATOM 1659 O O . CYS A 1 212 ? 11.456 -4.616 -4.682 1.00 97.44 212 CYS A O 1
ATOM 1661 N N . THR A 1 213 ? 10.615 -6.298 -3.457 1.00 97.38 213 THR A N 1
ATOM 1662 C CA . THR A 1 213 ? 10.247 -5.512 -2.270 1.00 97.38 213 THR A CA 1
ATOM 1663 C C . THR A 1 213 ? 11.454 -4.805 -1.643 1.00 97.38 213 THR A C 1
ATOM 1665 O O . THR A 1 213 ? 11.341 -3.670 -1.181 1.00 97.38 213 THR A O 1
ATOM 1668 N N . ASN A 1 214 ? 12.642 -5.418 -1.680 1.00 97.38 214 ASN A N 1
ATOM 1669 C CA . ASN A 1 214 ? 13.870 -4.797 -1.173 1.00 97.38 214 ASN A CA 1
ATOM 1670 C C . ASN A 1 214 ? 14.287 -3.548 -1.960 1.00 97.38 214 ASN A C 1
ATOM 1672 O O . ASN A 1 214 ? 14.845 -2.619 -1.378 1.00 97.38 214 ASN A O 1
ATOM 1676 N N . MET A 1 215 ? 13.958 -3.472 -3.253 1.00 98.25 215 MET A N 1
ATOM 1677 C CA . MET A 1 215 ? 14.253 -2.278 -4.047 1.00 98.25 215 MET A CA 1
ATOM 1678 C C . MET A 1 215 ? 13.489 -1.055 -3.521 1.00 98.25 215 MET A C 1
ATOM 1680 O O . MET A 1 215 ? 14.044 0.036 -3.445 1.00 98.25 215 MET A O 1
ATOM 1684 N N . PHE A 1 216 ? 12.247 -1.243 -3.070 1.00 97.69 216 PHE A N 1
ATOM 1685 C CA . PHE A 1 216 ? 11.465 -0.171 -2.454 1.00 97.69 216 PHE A CA 1
ATOM 1686 C C . PHE A 1 216 ? 12.024 0.260 -1.099 1.00 97.69 216 PHE A C 1
ATOM 1688 O O . PHE A 1 216 ? 12.111 1.455 -0.833 1.00 97.69 216 PHE A O 1
ATOM 1695 N N . ARG A 1 217 ? 12.477 -0.688 -0.266 1.00 96.75 217 ARG A N 1
ATOM 1696 C CA . ARG A 1 217 ? 13.165 -0.368 1.000 1.00 96.75 217 ARG A CA 1
ATOM 1697 C C 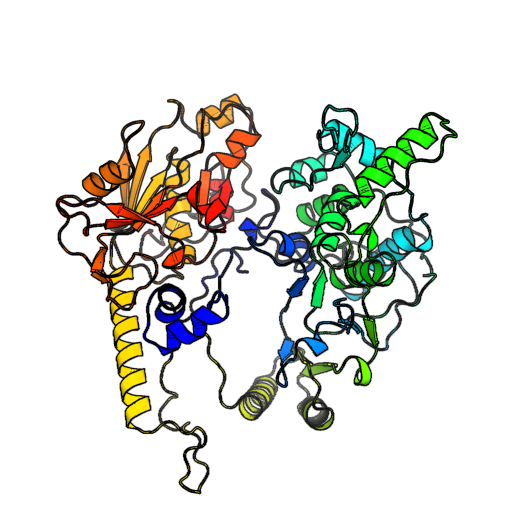. ARG A 1 217 ? 14.417 0.469 0.752 1.00 96.75 217 ARG A C 1
ATOM 1699 O O . ARG A 1 217 ? 14.665 1.434 1.476 1.00 96.75 217 ARG A O 1
ATOM 1706 N N . PHE A 1 218 ? 15.179 0.125 -0.286 1.00 97.88 218 PHE A N 1
ATOM 1707 C CA . PHE A 1 218 ? 16.319 0.922 -0.720 1.00 97.88 218 PHE A CA 1
ATOM 1708 C C . PHE A 1 218 ? 15.889 2.321 -1.166 1.00 97.88 218 PHE A C 1
ATOM 1710 O O . PHE A 1 218 ? 16.470 3.287 -0.679 1.00 97.88 218 PHE A O 1
ATOM 1717 N N . PHE A 1 219 ? 14.867 2.454 -2.018 1.00 97.75 219 PHE A N 1
ATOM 1718 C CA . PHE A 1 219 ? 14.390 3.768 -2.460 1.00 97.75 219 PHE A CA 1
ATOM 1719 C C . PHE A 1 219 ? 13.943 4.648 -1.298 1.00 97.75 219 PHE A C 1
ATOM 1721 O O . PHE A 1 219 ? 14.407 5.775 -1.182 1.00 97.75 219 PHE A O 1
ATOM 1728 N N . GLU A 1 220 ? 13.126 4.112 -0.399 1.00 95.50 220 GLU A N 1
ATOM 1729 C CA . GLU A 1 220 ? 12.618 4.839 0.765 1.00 95.50 220 GLU A CA 1
ATOM 1730 C C . GLU A 1 220 ? 13.737 5.264 1.713 1.00 95.50 220 GLU A C 1
ATOM 1732 O O . GLU A 1 220 ? 13.635 6.305 2.341 1.00 95.50 220 GLU A O 1
ATOM 1737 N N . THR A 1 221 ? 14.837 4.510 1.789 1.00 96.88 221 THR A N 1
ATOM 1738 C CA . THR A 1 221 ? 15.979 4.861 2.646 1.00 96.88 221 THR A CA 1
ATOM 1739 C C . THR A 1 221 ? 16.947 5.828 1.955 1.00 96.88 221 THR A C 1
ATOM 1741 O O . THR A 1 221 ? 17.424 6.785 2.564 1.00 96.88 221 THR A O 1
ATOM 1744 N N . ARG A 1 222 ? 17.273 5.592 0.677 1.00 97.50 222 ARG A N 1
ATOM 1745 C CA . ARG A 1 222 ? 18.255 6.376 -0.092 1.00 97.50 222 ARG A CA 1
ATOM 1746 C C . ARG A 1 222 ? 17.681 7.693 -0.615 1.00 97.50 222 ARG A C 1
ATOM 1748 O O . ARG A 1 222 ? 18.441 8.653 -0.750 1.00 97.50 222 ARG A O 1
ATOM 1755 N N . TYR A 1 223 ? 16.389 7.723 -0.915 1.00 97.12 223 TYR A N 1
ATOM 1756 C CA . TYR A 1 223 ? 15.666 8.844 -1.519 1.00 97.12 223 TYR A CA 1
ATOM 1757 C C . TYR A 1 223 ? 14.507 9.322 -0.627 1.00 97.12 223 TYR A C 1
ATOM 1759 O O . TYR A 1 223 ? 13.492 9.819 -1.115 1.00 97.12 223 TYR A O 1
ATOM 1767 N N . GLU A 1 224 ? 14.660 9.166 0.696 1.00 95.62 224 GLU A N 1
ATOM 1768 C CA . GLU A 1 224 ? 13.662 9.544 1.710 1.00 95.62 224 GLU A CA 1
ATOM 1769 C C . GLU A 1 224 ? 13.210 11.004 1.543 1.00 95.62 224 GLU A C 1
ATOM 1771 O O . GLU A 1 224 ? 12.019 11.292 1.600 1.00 95.62 224 GLU A O 1
ATOM 1776 N N . ARG A 1 225 ? 14.145 11.929 1.270 1.00 95.69 225 ARG A N 1
ATOM 1777 C CA . ARG A 1 225 ? 13.853 13.366 1.098 1.00 95.69 225 ARG A CA 1
ATOM 1778 C C . ARG A 1 225 ? 12.977 13.622 -0.126 1.00 95.69 225 ARG A C 1
ATOM 1780 O O . ARG A 1 225 ? 12.031 14.404 -0.068 1.00 95.69 225 ARG A O 1
ATOM 1787 N N . GLU A 1 226 ? 13.294 12.971 -1.239 1.00 95.44 226 GLU A N 1
ATOM 1788 C CA . GLU A 1 226 ? 12.590 13.089 -2.511 1.00 95.44 226 GLU A CA 1
ATOM 1789 C C . GLU A 1 226 ? 11.165 12.520 -2.406 1.00 95.44 226 GLU A C 1
ATOM 1791 O O . GLU A 1 226 ? 10.195 13.173 -2.810 1.00 95.44 226 GLU A O 1
ATOM 1796 N N . PHE A 1 227 ? 11.026 11.328 -1.822 1.00 93.88 227 PHE A N 1
ATOM 1797 C CA . PHE A 1 227 ? 9.741 10.643 -1.660 1.00 93.88 227 PHE A CA 1
ATOM 1798 C C . PHE A 1 227 ? 8.855 11.377 -0.650 1.00 93.88 227 PHE A C 1
ATOM 1800 O O . PHE A 1 227 ? 7.719 11.729 -0.965 1.00 93.88 227 PHE A O 1
ATOM 1807 N N . ALA A 1 228 ? 9.397 11.749 0.512 1.00 92.19 228 ALA A N 1
ATOM 1808 C CA . ALA A 1 228 ? 8.662 12.513 1.515 1.00 92.19 228 ALA A CA 1
ATOM 1809 C C . ALA A 1 228 ? 8.188 13.877 0.976 1.00 92.19 228 ALA A C 1
ATOM 1811 O O . ALA A 1 228 ? 7.041 14.275 1.195 1.00 92.19 228 ALA A O 1
ATOM 1812 N N . ALA A 1 229 ? 9.037 14.597 0.231 1.00 91.75 229 ALA A N 1
ATOM 1813 C CA . ALA A 1 229 ? 8.673 15.896 -0.331 1.00 91.75 229 ALA A CA 1
ATOM 1814 C C . ALA A 1 229 ? 7.549 15.800 -1.373 1.00 91.75 229 ALA A C 1
ATOM 1816 O O . ALA A 1 229 ? 6.651 16.648 -1.372 1.00 91.75 229 ALA A O 1
ATOM 1817 N N . THR A 1 230 ? 7.584 14.795 -2.256 1.00 90.12 230 THR A N 1
ATOM 1818 C CA . THR A 1 230 ? 6.521 14.576 -3.253 1.00 90.12 230 THR A CA 1
ATOM 1819 C C . THR A 1 230 ? 5.224 14.134 -2.580 1.00 90.12 230 THR A C 1
ATOM 1821 O O . THR A 1 230 ? 4.197 14.781 -2.783 1.00 90.12 230 THR A O 1
ATOM 1824 N N . ALA A 1 231 ? 5.281 13.154 -1.675 1.00 88.06 231 ALA A N 1
ATOM 1825 C CA . ALA A 1 231 ? 4.122 12.658 -0.937 1.00 88.06 231 ALA A CA 1
ATOM 1826 C C . ALA A 1 231 ? 3.412 13.749 -0.108 1.00 88.06 231 ALA A C 1
ATOM 1828 O O . ALA A 1 231 ? 2.181 13.809 -0.075 1.00 88.06 231 ALA A O 1
ATOM 1829 N N . LEU A 1 232 ? 4.163 14.674 0.507 1.00 86.69 232 LEU A N 1
ATOM 1830 C CA . LEU A 1 232 ? 3.577 15.781 1.269 1.00 86.69 232 LEU A CA 1
ATOM 1831 C C . LEU A 1 232 ? 2.888 16.812 0.366 1.00 86.69 232 LEU A C 1
ATOM 1833 O O . LEU A 1 232 ? 1.799 17.308 0.680 1.00 86.69 232 LEU A O 1
ATOM 1837 N N . ARG A 1 233 ? 3.567 17.197 -0.722 1.00 86.25 233 ARG A N 1
ATOM 1838 C CA . ARG A 1 233 ? 3.219 18.378 -1.528 1.00 86.25 233 ARG A CA 1
ATOM 1839 C C . ARG A 1 233 ? 2.257 18.048 -2.669 1.00 86.25 233 ARG A C 1
ATOM 1841 O O . ARG A 1 233 ? 1.577 18.952 -3.160 1.00 86.25 233 ARG A O 1
ATOM 1848 N N . HIS A 1 234 ? 2.186 16.794 -3.109 1.00 88.38 234 HIS A N 1
ATOM 1849 C CA . HIS A 1 234 ? 1.421 16.374 -4.280 1.00 88.38 234 HIS A CA 1
ATOM 1850 C C . HIS A 1 234 ? 0.292 15.405 -3.882 1.00 88.38 234 HIS A C 1
ATOM 1852 O O . HIS A 1 234 ? 0.473 14.202 -3.759 1.00 88.38 234 HIS A O 1
ATOM 1858 N N . ARG A 1 235 ? -0.921 15.946 -3.693 1.00 83.56 235 ARG A N 1
ATOM 1859 C CA . ARG A 1 235 ? -2.141 15.163 -3.371 1.00 83.56 235 ARG A CA 1
ATOM 1860 C C . ARG A 1 235 ? -2.815 14.522 -4.593 1.00 83.56 235 ARG A C 1
ATOM 1862 O O . ARG A 1 235 ? -3.789 13.788 -4.473 1.00 83.56 235 ARG A O 1
ATOM 1869 N N . SER A 1 236 ? -2.319 14.865 -5.773 1.00 88.94 236 SER A N 1
ATOM 1870 C CA . SER A 1 236 ? -2.756 14.409 -7.089 1.00 88.94 236 SER A CA 1
ATOM 1871 C C . SER A 1 236 ? -1.538 14.444 -8.000 1.00 88.94 236 SER A C 1
ATOM 1873 O O . SER A 1 236 ? -0.742 15.378 -7.841 1.00 88.94 236 SER A O 1
ATOM 1875 N N . ARG A 1 237 ? -1.496 13.586 -9.024 1.00 91.12 237 ARG A N 1
ATOM 1876 C CA . ARG A 1 237 ? -0.393 13.522 -9.993 1.00 91.12 237 ARG A CA 1
ATOM 1877 C C . ARG A 1 237 ? 0.137 14.893 -10.409 1.00 91.12 237 ARG A C 1
ATOM 1879 O O . ARG A 1 237 ? -0.589 15.727 -10.966 1.00 91.12 237 ARG A O 1
ATOM 1886 N N . LYS A 1 238 ? 1.437 15.077 -10.230 1.00 94.69 238 LYS A N 1
ATOM 1887 C CA . LYS A 1 238 ? 2.267 16.155 -10.757 1.00 94.69 238 LYS A CA 1
ATOM 1888 C C . LYS A 1 238 ? 3.345 15.582 -11.670 1.00 94.69 238 LYS A C 1
ATOM 1890 O O . LYS A 1 238 ? 3.891 14.504 -11.496 1.00 94.69 238 LYS A O 1
ATOM 1895 N N . ALA A 1 239 ? 3.731 16.369 -12.662 1.00 96.44 239 ALA A N 1
ATOM 1896 C CA . ALA A 1 239 ? 4.839 16.033 -13.544 1.00 96.44 239 ALA A CA 1
ATOM 1897 C C . ALA A 1 239 ? 6.200 16.032 -12.813 1.00 96.44 239 ALA A C 1
ATOM 1899 O O . ALA A 1 239 ? 7.199 15.626 -13.390 1.00 96.44 239 ALA A O 1
ATOM 1900 N N . ARG A 1 240 ? 6.254 16.508 -11.563 1.00 95.62 240 ARG A N 1
ATOM 1901 C CA . ARG A 1 240 ? 7.440 16.453 -10.697 1.00 95.62 240 ARG A CA 1
ATOM 1902 C C . ARG A 1 240 ? 7.467 15.248 -9.757 1.00 95.62 240 ARG A C 1
ATOM 1904 O O . ARG A 1 240 ? 8.371 15.170 -8.935 1.00 95.62 240 ARG A O 1
ATOM 1911 N N . ASP A 1 241 ? 6.496 14.346 -9.844 1.00 95.12 241 ASP A N 1
ATOM 1912 C CA . ASP A 1 241 ? 6.590 13.077 -9.129 1.00 95.12 241 ASP A CA 1
ATOM 1913 C C . ASP A 1 241 ? 7.652 12.179 -9.753 1.00 95.12 241 ASP A C 1
ATOM 1915 O O . ASP A 1 241 ? 7.992 12.298 -10.935 1.00 95.12 241 ASP A O 1
ATOM 1919 N N . LEU A 1 242 ? 8.153 11.252 -8.943 1.00 96.19 242 LEU A N 1
ATOM 1920 C CA . LEU A 1 242 ? 8.974 10.149 -9.409 1.00 96.19 242 LEU A CA 1
ATOM 1921 C C . LEU A 1 242 ? 8.051 8.978 -9.739 1.00 96.19 242 LEU A C 1
ATOM 1923 O O . LEU A 1 242 ? 7.466 8.357 -8.855 1.00 96.19 242 LEU A O 1
ATOM 1927 N N . PHE A 1 243 ? 7.887 8.693 -11.030 1.00 95.75 243 PHE A N 1
ATOM 1928 C CA . PHE A 1 243 ? 6.995 7.634 -11.486 1.00 95.75 243 PHE A CA 1
ATOM 1929 C C . PHE A 1 243 ? 7.642 6.272 -11.231 1.00 95.75 243 PHE A C 1
ATOM 1931 O O . PHE A 1 243 ? 8.576 5.868 -11.929 1.00 95.75 243 PHE A O 1
ATOM 1938 N N . ILE A 1 244 ? 7.128 5.560 -10.232 1.00 95.75 244 ILE A N 1
ATOM 1939 C CA . ILE A 1 244 ? 7.743 4.352 -9.679 1.00 95.75 244 ILE A CA 1
ATOM 1940 C C . ILE A 1 244 ? 8.037 3.255 -10.701 1.00 95.75 244 ILE A C 1
ATOM 1942 O O . ILE A 1 244 ? 9.162 2.754 -10.660 1.00 95.75 244 ILE A O 1
ATOM 1946 N N . PRO A 1 245 ? 7.174 2.952 -11.688 1.00 95.31 245 PRO A N 1
ATOM 1947 C CA . PRO A 1 245 ? 7.514 1.966 -12.708 1.00 95.31 245 PRO A CA 1
ATOM 1948 C C . PRO A 1 245 ? 8.805 2.308 -13.467 1.00 95.31 245 PRO A C 1
ATOM 1950 O O . PRO A 1 245 ? 9.607 1.434 -13.788 1.00 95.31 245 PRO A O 1
ATOM 1953 N N . PHE A 1 246 ? 9.064 3.595 -13.718 1.00 97.06 246 PHE A N 1
ATOM 1954 C CA . PHE A 1 246 ? 10.265 4.049 -14.420 1.00 97.06 246 PHE A CA 1
ATOM 1955 C C . PHE A 1 246 ? 11.495 4.076 -13.512 1.00 97.06 246 PHE A C 1
ATOM 1957 O O . PHE A 1 246 ? 12.591 3.767 -13.982 1.00 97.06 246 PHE A O 1
ATOM 1964 N N . VAL A 1 247 ? 11.339 4.444 -12.235 1.00 97.44 247 VAL A N 1
ATOM 1965 C CA . VAL A 1 247 ? 12.430 4.371 -11.247 1.00 97.44 247 VAL A CA 1
ATOM 1966 C C . VAL A 1 247 ? 12.827 2.911 -11.038 1.00 97.44 247 VAL A C 1
ATOM 1968 O O . VAL A 1 247 ? 13.980 2.546 -11.263 1.00 97.44 247 VAL A O 1
ATOM 1971 N N . TYR A 1 248 ? 11.864 2.048 -10.714 1.00 97.31 248 TYR A N 1
ATOM 1972 C CA . TYR A 1 248 ? 12.090 0.624 -10.497 1.00 97.31 248 TYR A CA 1
ATOM 1973 C C . TYR A 1 248 ? 12.762 -0.033 -11.706 1.00 97.31 248 TYR A C 1
ATOM 1975 O O . TYR A 1 248 ? 13.837 -0.610 -11.552 1.00 97.31 248 TYR A O 1
ATOM 1983 N N . ASN A 1 249 ? 12.207 0.124 -12.915 1.00 96.38 249 ASN A N 1
ATOM 1984 C CA . ASN A 1 249 ? 12.769 -0.485 -14.125 1.00 96.38 249 ASN A CA 1
ATOM 1985 C C . ASN A 1 249 ? 14.206 -0.027 -14.402 1.00 96.38 249 ASN A C 1
ATOM 1987 O O . ASN A 1 249 ? 15.032 -0.816 -14.857 1.00 96.38 249 ASN A O 1
ATOM 1991 N N . ALA A 1 250 ? 14.530 1.239 -14.132 1.00 97.19 250 ALA A N 1
ATOM 1992 C CA . ALA A 1 250 ? 15.881 1.742 -14.333 1.00 97.19 250 ALA A CA 1
ATOM 1993 C C . ALA A 1 250 ? 16.875 1.119 -13.341 1.00 97.19 250 ALA A C 1
ATOM 1995 O O . ALA A 1 250 ? 17.951 0.686 -13.756 1.00 97.19 250 ALA A O 1
ATOM 1996 N N . PHE A 1 251 ? 16.519 1.046 -12.057 1.00 97.62 251 PHE A N 1
ATOM 1997 C CA . PHE A 1 251 ? 17.400 0.526 -11.010 1.00 97.62 251 PHE A CA 1
ATOM 1998 C C . PHE A 1 251 ? 17.512 -0.995 -11.028 1.00 97.62 251 PHE A C 1
ATOM 2000 O O . PHE A 1 251 ? 18.626 -1.507 -10.937 1.00 97.62 251 PHE A O 1
ATOM 2007 N N . ILE A 1 252 ? 16.411 -1.729 -11.207 1.00 96.94 252 ILE A N 1
ATOM 2008 C CA . ILE A 1 252 ? 16.437 -3.198 -11.222 1.00 96.94 252 ILE A CA 1
ATOM 2009 C C . ILE A 1 252 ? 17.288 -3.740 -12.376 1.00 96.94 252 ILE A C 1
ATOM 2011 O O . ILE A 1 252 ? 18.014 -4.715 -12.206 1.00 96.94 252 ILE A O 1
ATOM 2015 N N . MET A 1 253 ? 17.274 -3.055 -13.525 1.00 95.69 253 MET A N 1
ATOM 2016 C CA . MET A 1 253 ? 18.087 -3.412 -14.689 1.00 95.69 253 MET A CA 1
ATOM 2017 C C . MET A 1 253 ? 19.546 -2.964 -14.560 1.00 95.69 253 MET A C 1
ATOM 2019 O O . MET A 1 253 ? 20.413 -3.484 -15.261 1.00 95.69 253 MET A O 1
ATOM 2023 N N . ALA A 1 254 ? 19.835 -1.957 -13.731 1.00 95.94 254 ALA A N 1
ATOM 2024 C CA . ALA A 1 254 ? 21.157 -1.343 -13.679 1.00 95.94 254 ALA A CA 1
ATOM 2025 C C . ALA A 1 254 ? 21.995 -1.750 -12.470 1.00 95.94 254 ALA A C 1
ATOM 2027 O O . ALA A 1 254 ? 23.213 -1.867 -12.622 1.00 95.94 254 ALA A O 1
ATOM 2028 N N . ARG A 1 255 ? 21.363 -1.864 -11.298 1.00 96.06 255 ARG A N 1
ATOM 2029 C CA . ARG A 1 255 ? 22.001 -1.988 -9.983 1.00 96.06 255 ARG A CA 1
ATOM 2030 C C . ARG A 1 255 ? 21.145 -2.805 -8.985 1.00 96.06 255 ARG A C 1
ATOM 2032 O O . ARG A 1 255 ? 20.874 -2.322 -7.885 1.00 96.06 255 ARG A O 1
ATOM 2039 N N . PRO A 1 256 ? 20.720 -4.044 -9.308 1.00 96.94 256 PRO A N 1
ATOM 2040 C CA . PRO A 1 256 ? 19.838 -4.841 -8.441 1.00 96.94 256 PRO A CA 1
ATOM 2041 C C . PRO A 1 256 ? 20.438 -5.172 -7.059 1.00 96.94 256 PRO A C 1
ATOM 2043 O O . PRO A 1 256 ? 19.695 -5.386 -6.102 1.00 96.94 256 PRO A O 1
ATOM 2046 N N . TRP A 1 257 ? 21.769 -5.153 -6.922 1.00 97.38 257 TRP A N 1
ATOM 2047 C CA . TRP A 1 257 ? 22.464 -5.348 -5.642 1.00 97.38 257 TRP A CA 1
ATOM 2048 C C . TRP A 1 257 ? 22.243 -4.204 -4.645 1.00 97.38 257 TRP A C 1
ATOM 2050 O O . TRP A 1 257 ? 22.360 -4.426 -3.443 1.00 97.38 257 TRP A O 1
ATOM 2060 N N . GLN A 1 258 ? 21.901 -2.991 -5.105 1.00 97.50 258 GLN A N 1
ATOM 2061 C CA . GLN A 1 258 ? 21.671 -1.846 -4.213 1.00 97.50 258 GLN A CA 1
ATOM 2062 C C . GLN A 1 258 ? 20.462 -2.044 -3.297 1.00 97.50 258 GLN A C 1
ATOM 2064 O O . GLN A 1 258 ? 20.407 -1.451 -2.225 1.00 97.50 258 GLN A O 1
ATOM 2069 N N . ALA A 1 259 ? 19.535 -2.921 -3.689 1.00 97.56 259 ALA A N 1
ATOM 2070 C CA . ALA A 1 259 ? 18.400 -3.316 -2.869 1.00 97.56 259 ALA A CA 1
ATOM 2071 C C . ALA A 1 259 ? 18.799 -4.059 -1.582 1.00 97.56 259 ALA A C 1
ATOM 2073 O O . ALA A 1 259 ? 17.988 -4.157 -0.666 1.00 97.56 259 ALA A O 1
ATOM 2074 N N . SER A 1 260 ? 20.031 -4.572 -1.494 1.00 97.44 260 SER A N 1
ATOM 2075 C CA . SER A 1 260 ? 20.497 -5.276 -0.304 1.00 97.44 260 SER A CA 1
ATOM 2076 C C . SER A 1 260 ? 20.495 -4.372 0.932 1.00 97.44 260 SER A C 1
ATOM 2078 O O . SER A 1 260 ? 21.068 -3.276 0.889 1.00 97.44 260 SER A O 1
ATOM 2080 N N . PRO A 1 261 ? 19.979 -4.844 2.086 1.00 95.25 261 PRO A N 1
ATOM 2081 C CA . PRO A 1 261 ? 20.088 -4.117 3.350 1.00 95.25 261 PRO A CA 1
ATOM 2082 C C . PRO A 1 261 ? 21.546 -3.918 3.805 1.00 95.25 261 PRO A C 1
ATOM 2084 O O . PRO A 1 261 ? 21.803 -3.105 4.691 1.00 95.25 261 PRO A O 1
ATOM 2087 N N . LYS A 1 262 ? 22.512 -4.622 3.196 1.00 94.81 262 LYS A N 1
ATOM 2088 C CA . LYS A 1 262 ? 23.953 -4.479 3.455 1.00 94.81 262 LYS A CA 1
ATOM 2089 C C . LYS A 1 262 ? 24.595 -3.352 2.641 1.00 94.81 262 LYS A C 1
ATOM 2091 O O . LYS A 1 262 ? 25.642 -2.840 3.035 1.00 94.81 262 LYS A O 1
ATOM 2096 N N . PHE A 1 263 ? 23.988 -2.948 1.521 1.00 95.88 263 PHE A N 1
ATOM 2097 C CA . PHE A 1 263 ? 24.605 -2.012 0.580 1.00 95.88 263 PHE A CA 1
ATOM 2098 C C . PHE A 1 263 ? 24.751 -0.598 1.155 1.00 95.88 263 PHE A C 1
ATOM 2100 O O . PHE A 1 263 ? 25.846 -0.040 1.130 1.00 95.88 263 PHE A O 1
ATOM 2107 N N . LEU A 1 264 ? 23.679 -0.009 1.697 1.00 96.62 264 LEU A N 1
ATOM 2108 C CA . LEU A 1 264 ? 23.745 1.346 2.262 1.00 96.62 264 LEU A CA 1
ATOM 2109 C C . LEU A 1 264 ? 24.683 1.441 3.482 1.00 96.62 264 LEU A C 1
ATOM 2111 O O . LEU A 1 264 ? 25.450 2.403 3.544 1.00 96.62 264 LEU A O 1
ATOM 2115 N N . PRO A 1 265 ? 24.706 0.472 4.422 1.00 94.75 265 PRO A N 1
ATOM 2116 C CA . PRO A 1 265 ? 25.718 0.446 5.475 1.00 94.75 265 PRO A CA 1
ATOM 2117 C C . PRO A 1 265 ? 27.156 0.367 4.957 1.00 94.75 265 PRO A C 1
ATOM 2119 O O . PRO A 1 265 ? 28.013 1.108 5.439 1.00 94.75 265 PRO A O 1
ATOM 2122 N N . TYR A 1 266 ? 27.417 -0.483 3.957 1.00 93.75 266 TYR A N 1
ATOM 2123 C CA . TYR A 1 266 ? 28.721 -0.553 3.296 1.00 93.75 266 TYR A CA 1
ATOM 2124 C C . TYR A 1 266 ? 29.103 0.798 2.677 1.00 93.75 266 TYR A C 1
ATOM 2126 O O . TYR A 1 266 ? 30.198 1.309 2.907 1.00 93.75 266 TYR A O 1
ATOM 2134 N N . LEU A 1 267 ? 28.173 1.413 1.944 1.00 94.31 267 LEU A N 1
ATOM 2135 C CA . LEU A 1 267 ? 28.369 2.705 1.300 1.00 94.31 267 LEU A CA 1
ATOM 2136 C C . LEU A 1 267 ? 28.647 3.826 2.316 1.00 94.31 267 LEU A C 1
ATOM 2138 O O . LEU A 1 267 ? 29.511 4.671 2.084 1.00 94.31 267 LEU A O 1
ATOM 2142 N N . LEU A 1 268 ? 27.947 3.822 3.452 1.00 94.56 268 LEU A N 1
ATOM 2143 C CA . LEU A 1 268 ? 28.157 4.772 4.543 1.00 94.56 268 LEU A CA 1
ATOM 2144 C C . LEU A 1 268 ? 29.557 4.642 5.154 1.00 94.56 268 LEU A C 1
ATOM 2146 O O . LEU A 1 268 ? 30.212 5.655 5.412 1.00 94.56 268 LEU A O 1
ATOM 2150 N N . GLU A 1 269 ? 30.031 3.418 5.379 1.00 91.81 269 GLU A N 1
ATOM 2151 C CA . GLU A 1 269 ? 31.378 3.194 5.906 1.00 91.81 269 GLU A CA 1
ATOM 2152 C C . GLU A 1 269 ? 32.452 3.576 4.879 1.00 91.81 269 GLU A C 1
ATOM 2154 O O . GLU A 1 269 ? 33.433 4.233 5.228 1.00 91.81 269 GLU A O 1
ATOM 2159 N N . LEU A 1 270 ? 32.220 3.296 3.593 1.00 91.31 270 LEU A N 1
ATOM 2160 C CA . LEU A 1 270 ? 33.112 3.705 2.509 1.00 91.31 270 LEU A CA 1
ATOM 2161 C C . LEU A 1 270 ? 33.219 5.233 2.421 1.00 91.31 270 LEU A C 1
ATOM 2163 O O . LEU A 1 270 ? 34.318 5.780 2.290 1.00 91.31 270 LEU A O 1
ATOM 2167 N N . HIS A 1 271 ? 32.086 5.930 2.537 1.00 92.31 271 HIS A N 1
ATOM 2168 C CA . HIS A 1 271 ? 32.024 7.392 2.590 1.00 92.31 271 HIS A CA 1
ATOM 2169 C C . HIS A 1 271 ? 32.829 7.946 3.771 1.00 92.31 271 HIS A C 1
ATOM 2171 O O . HIS A 1 271 ? 33.666 8.833 3.595 1.00 92.31 271 HIS A O 1
ATOM 2177 N N . ARG A 1 272 ? 32.641 7.386 4.973 1.00 90.25 272 ARG A N 1
ATOM 2178 C CA . ARG A 1 272 ? 33.368 7.792 6.189 1.00 90.25 272 ARG A CA 1
ATOM 2179 C C . ARG A 1 272 ? 34.870 7.521 6.086 1.00 90.25 272 ARG A C 1
ATOM 2181 O O . ARG A 1 272 ? 35.659 8.415 6.388 1.00 90.25 272 ARG A O 1
ATOM 2188 N N . SER A 1 273 ? 35.263 6.347 5.593 1.00 89.56 273 SER A N 1
ATOM 2189 C CA . SER A 1 273 ? 36.662 5.959 5.369 1.00 89.56 273 SER A CA 1
ATOM 2190 C C . SER A 1 273 ? 37.384 6.958 4.461 1.00 89.56 273 SER A C 1
ATOM 2192 O O . SER A 1 273 ? 38.467 7.444 4.793 1.00 89.56 273 SER A O 1
ATOM 2194 N N . ARG A 1 274 ? 36.745 7.348 3.349 1.00 88.94 274 ARG A N 1
ATOM 2195 C CA . ARG A 1 274 ? 37.282 8.348 2.411 1.00 88.94 274 ARG A CA 1
ATOM 2196 C C . ARG A 1 274 ? 37.448 9.720 3.052 1.00 88.94 274 ARG A C 1
ATOM 2198 O O . ARG A 1 274 ? 38.468 10.366 2.836 1.00 88.94 274 ARG A O 1
ATOM 2205 N N . ARG A 1 275 ? 36.486 10.156 3.872 1.00 87.81 275 ARG A N 1
ATOM 2206 C CA . ARG A 1 275 ? 36.580 11.435 4.600 1.00 87.81 275 ARG A CA 1
ATOM 2207 C C . ARG A 1 275 ? 37.682 11.448 5.653 1.00 87.81 275 ARG A C 1
ATOM 2209 O O . ARG A 1 275 ? 38.255 12.501 5.906 1.00 87.81 275 ARG A O 1
ATOM 2216 N N . GLN A 1 276 ? 37.980 10.298 6.250 1.00 87.88 276 GLN A N 1
ATOM 2217 C CA . GLN A 1 276 ? 39.066 10.135 7.219 1.00 87.88 276 GLN A CA 1
ATOM 2218 C C . GLN A 1 276 ? 40.438 9.932 6.559 1.00 87.88 276 GLN A C 1
ATOM 2220 O O . GLN A 1 276 ? 41.437 9.839 7.266 1.00 87.88 276 GLN A O 1
ATOM 2225 N N . GLY A 1 277 ? 40.506 9.841 5.225 1.00 85.81 277 GLY A N 1
ATOM 2226 C CA . GLY A 1 277 ? 41.751 9.564 4.508 1.00 85.81 277 GLY A CA 1
ATOM 2227 C C . GLY A 1 277 ? 42.312 8.162 4.768 1.00 85.81 277 GLY A C 1
ATOM 2228 O O . GLY A 1 277 ? 43.505 7.942 4.574 1.00 85.81 277 GLY A O 1
ATOM 2229 N N . ARG A 1 278 ? 41.478 7.215 5.219 1.00 81.00 278 ARG A N 1
ATOM 2230 C CA . ARG A 1 278 ? 41.887 5.822 5.434 1.00 81.00 278 ARG A CA 1
ATOM 2231 C C . ARG A 1 278 ? 42.172 5.159 4.087 1.00 81.00 278 ARG A C 1
ATOM 2233 O O . ARG A 1 278 ? 41.347 5.222 3.174 1.00 81.00 278 ARG A O 1
ATOM 2240 N N . ALA A 1 279 ? 43.358 4.566 3.970 1.00 72.44 279 ALA A N 1
ATOM 2241 C CA . ALA A 1 279 ? 43.842 3.902 2.756 1.00 72.44 279 ALA A CA 1
ATOM 2242 C C . ALA A 1 279 ? 43.605 2.384 2.780 1.00 72.44 279 ALA A C 1
ATOM 2244 O O . ALA A 1 279 ? 43.693 1.718 1.750 1.00 72.44 279 ALA A O 1
ATOM 2245 N N . ASP A 1 280 ? 43.322 1.840 3.958 1.00 72.38 280 ASP A N 1
ATOM 2246 C CA . ASP A 1 280 ? 42.933 0.461 4.181 1.00 72.38 280 ASP A CA 1
ATOM 2247 C C . ASP A 1 280 ? 41.673 0.137 3.368 1.00 72.38 280 ASP A C 1
ATOM 2249 O O . ASP A 1 280 ? 40.642 0.805 3.468 1.00 72.38 280 ASP A O 1
ATOM 2253 N N . ALA A 1 281 ? 41.781 -0.889 2.518 1.00 67.31 281 ALA A N 1
ATOM 2254 C CA . ALA A 1 281 ? 40.651 -1.379 1.751 1.00 67.31 281 ALA A CA 1
ATOM 2255 C C . ALA A 1 281 ? 39.571 -1.852 2.728 1.00 67.31 281 ALA A C 1
ATOM 2257 O O . ALA A 1 281 ? 39.825 -2.712 3.575 1.00 67.31 281 ALA A O 1
ATOM 2258 N N . MET A 1 282 ? 38.368 -1.287 2.609 1.00 75.12 282 MET A N 1
ATOM 2259 C CA . MET A 1 282 ? 37.217 -1.799 3.342 1.00 75.12 282 MET A CA 1
ATOM 2260 C C . MET A 1 282 ? 37.050 -3.297 3.061 1.00 75.12 282 MET A C 1
ATOM 2262 O O . MET A 1 282 ? 37.225 -3.713 1.909 1.00 75.12 282 MET A O 1
ATOM 2266 N N . PRO A 1 283 ? 36.677 -4.106 4.070 1.00 76.50 283 PRO A N 1
ATOM 2267 C CA . PRO A 1 283 ? 36.376 -5.505 3.830 1.00 76.50 283 PRO A CA 1
ATOM 2268 C C . PRO A 1 283 ? 35.260 -5.618 2.776 1.00 76.50 283 PRO A C 1
ATOM 2270 O O . PRO A 1 283 ? 34.320 -4.812 2.785 1.00 76.50 283 PRO A O 1
ATOM 2273 N N . PRO A 1 284 ? 35.359 -6.584 1.848 1.00 82.25 284 PRO A N 1
ATOM 2274 C CA . PRO A 1 284 ? 34.332 -6.785 0.837 1.00 82.25 284 PRO A CA 1
ATOM 2275 C C . PRO A 1 284 ? 32.992 -7.120 1.501 1.00 82.25 284 PRO A C 1
ATOM 2277 O O . PRO A 1 284 ? 32.942 -7.815 2.515 1.00 82.25 284 PRO A O 1
ATOM 2280 N N . THR A 1 285 ? 31.901 -6.625 0.918 1.00 88.81 285 THR A N 1
ATOM 2281 C CA . THR A 1 285 ? 30.536 -7.000 1.306 1.00 88.81 285 THR A CA 1
ATOM 2282 C C . THR A 1 285 ? 29.989 -7.991 0.291 1.00 88.81 285 THR A C 1
ATOM 2284 O O . THR A 1 285 ? 29.974 -7.708 -0.905 1.00 88.81 285 THR A O 1
ATOM 2287 N N . GLU A 1 286 ? 29.536 -9.146 0.769 1.00 94.25 286 GLU A N 1
ATOM 2288 C CA . GLU A 1 286 ? 28.887 -10.160 -0.057 1.00 94.25 286 GLU A CA 1
ATOM 2289 C C . GLU A 1 286 ? 27.379 -9.900 -0.130 1.00 94.25 286 GLU A C 1
ATOM 2291 O O . GLU A 1 286 ? 26.687 -9.855 0.897 1.00 94.25 286 GLU A O 1
ATOM 2296 N N . ILE A 1 287 ? 26.886 -9.728 -1.358 1.00 95.62 287 ILE A N 1
ATOM 2297 C CA . ILE A 1 287 ? 25.472 -9.524 -1.674 1.00 95.62 287 ILE A CA 1
ATOM 2298 C C . ILE A 1 287 ? 25.015 -10.662 -2.581 1.00 95.62 287 ILE A C 1
ATOM 2300 O O . ILE A 1 287 ? 25.565 -10.848 -3.668 1.00 95.62 287 ILE A O 1
ATOM 2304 N N . VAL A 1 288 ? 23.986 -11.385 -2.148 1.00 97.19 288 VAL A N 1
ATOM 2305 C CA . VAL A 1 288 ? 23.322 -12.423 -2.947 1.00 97.19 288 VAL A CA 1
ATOM 2306 C C . VAL A 1 288 ? 22.149 -11.798 -3.707 1.00 97.19 288 VAL A C 1
ATOM 2308 O O . VAL A 1 288 ? 21.445 -10.947 -3.174 1.00 97.19 288 VAL A O 1
ATOM 2311 N N . LEU A 1 289 ? 21.939 -12.179 -4.968 1.00 97.31 289 LEU A N 1
ATOM 2312 C CA . LEU A 1 289 ? 20.859 -11.658 -5.818 1.00 97.31 289 LEU A CA 1
ATOM 2313 C C . LEU A 1 289 ? 19.692 -12.655 -5.889 1.00 97.31 289 LEU A C 1
ATOM 2315 O O . LEU A 1 289 ? 19.455 -13.259 -6.930 1.00 97.31 289 LEU A O 1
ATOM 2319 N N . ASP A 1 290 ? 18.991 -12.851 -4.771 1.00 96.12 290 ASP A N 1
ATOM 2320 C CA . ASP A 1 290 ? 17.948 -13.879 -4.582 1.00 96.12 290 ASP A CA 1
ATOM 2321 C C . ASP A 1 290 ? 16.561 -13.312 -4.206 1.00 96.12 290 ASP A C 1
ATOM 2323 O O . ASP A 1 290 ? 15.645 -14.057 -3.858 1.00 96.12 290 ASP A O 1
ATOM 2327 N N . ASN A 1 291 ? 16.391 -11.989 -4.288 1.00 96.00 291 ASN A N 1
ATOM 2328 C CA . ASN A 1 291 ? 15.240 -11.201 -3.820 1.00 96.00 291 ASN A CA 1
ATOM 2329 C C . ASN A 1 291 ? 15.087 -11.089 -2.295 1.00 96.00 291 ASN A C 1
ATOM 2331 O O . ASN A 1 291 ? 14.255 -10.301 -1.844 1.00 96.00 291 ASN A O 1
ATOM 2335 N N . VAL A 1 292 ? 15.873 -11.823 -1.505 1.00 95.00 292 VAL A N 1
ATOM 2336 C CA . VAL A 1 292 ? 15.858 -11.775 -0.035 1.00 95.00 292 VAL A CA 1
ATOM 2337 C C . VAL A 1 292 ? 16.963 -10.857 0.487 1.00 95.00 292 VAL A C 1
ATOM 2339 O O . VAL A 1 292 ? 16.703 -10.050 1.382 1.00 95.00 292 VAL A O 1
ATOM 2342 N N . ASP A 1 293 ? 18.163 -10.936 -0.091 1.00 96.31 293 ASP A N 1
ATOM 2343 C CA . ASP A 1 293 ? 19.263 -9.995 0.132 1.00 96.31 293 ASP A CA 1
ATOM 2344 C C . ASP A 1 293 ? 19.193 -8.844 -0.890 1.00 96.31 293 ASP A C 1
ATOM 2346 O O . ASP A 1 293 ? 18.462 -7.875 -0.686 1.00 96.31 293 ASP A O 1
ATOM 2350 N N . GLY A 1 294 ? 19.889 -8.941 -2.022 1.00 96.94 294 GLY A N 1
ATOM 2351 C CA . GLY A 1 294 ? 19.660 -8.089 -3.190 1.00 96.94 294 GLY A CA 1
ATOM 2352 C C . GLY A 1 294 ? 18.490 -8.590 -4.039 1.00 96.94 294 GLY A C 1
ATOM 2353 O O . GLY A 1 294 ? 17.921 -9.648 -3.784 1.00 96.94 294 GLY A O 1
ATOM 2354 N N . CYS A 1 295 ? 18.127 -7.853 -5.087 1.00 98.12 295 CYS A N 1
ATOM 2355 C CA . CYS A 1 295 ? 17.113 -8.332 -6.027 1.00 98.12 295 CYS A CA 1
ATOM 2356 C C . CYS A 1 295 ? 17.708 -9.298 -7.054 1.00 98.12 295 CYS A C 1
ATOM 2358 O O . CYS A 1 295 ? 18.838 -9.103 -7.502 1.00 98.12 295 CYS A O 1
ATOM 2360 N N . GLY A 1 296 ? 16.931 -10.297 -7.473 1.00 97.19 296 GLY A N 1
ATOM 2361 C CA . GLY A 1 296 ? 17.299 -11.170 -8.583 1.00 97.19 296 GLY A CA 1
ATOM 2362 C C . GLY A 1 296 ? 17.507 -10.371 -9.877 1.00 97.19 296 GLY A C 1
ATOM 2363 O O . GLY A 1 296 ? 16.833 -9.355 -10.088 1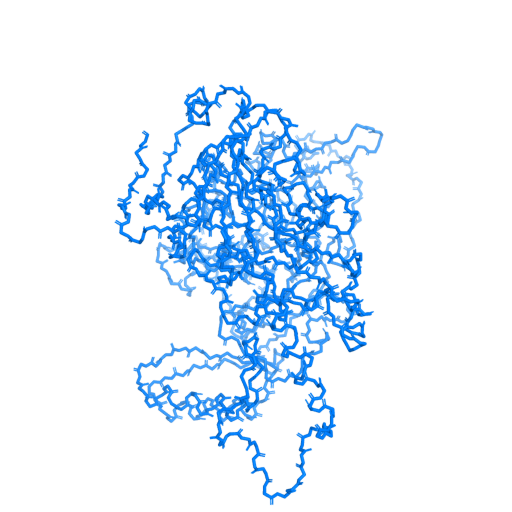.00 97.19 296 GLY A O 1
ATOM 2364 N N . PRO A 1 297 ? 18.441 -10.786 -10.751 1.00 95.94 297 PRO A N 1
ATOM 2365 C CA . PRO A 1 297 ? 18.734 -10.066 -11.985 1.00 95.94 297 PRO A CA 1
ATOM 2366 C C . PRO A 1 297 ? 17.517 -10.084 -12.913 1.00 95.94 297 PRO A C 1
ATOM 2368 O O . PRO A 1 297 ? 17.081 -11.146 -13.350 1.00 95.94 297 PRO A O 1
ATOM 2371 N N . ALA A 1 298 ? 16.963 -8.911 -13.214 1.00 96.88 298 ALA A N 1
ATOM 2372 C CA . ALA A 1 298 ? 15.764 -8.794 -14.036 1.00 96.88 298 ALA A CA 1
ATOM 2373 C C . ALA A 1 298 ? 16.030 -9.045 -15.531 1.00 96.88 298 ALA A C 1
ATOM 2375 O O . ALA A 1 298 ? 17.123 -8.795 -16.045 1.00 96.88 298 ALA A O 1
ATOM 2376 N N . SER A 1 299 ? 14.990 -9.484 -16.241 1.00 96.06 299 SER A N 1
ATOM 2377 C CA . SER A 1 299 ? 14.977 -9.605 -17.703 1.00 96.06 299 SER A CA 1
ATOM 2378 C C . SER A 1 299 ? 14.065 -8.547 -18.313 1.00 96.06 299 SER A C 1
ATOM 2380 O O . SER A 1 299 ? 12.973 -8.302 -17.809 1.00 96.06 299 SER A O 1
ATOM 2382 N N . LEU A 1 300 ? 14.490 -7.937 -19.420 1.00 95.31 300 LEU A N 1
ATOM 2383 C CA . LEU A 1 300 ? 13.697 -6.955 -20.158 1.00 95.31 300 LEU A CA 1
ATOM 2384 C C . LEU A 1 300 ? 13.036 -7.615 -21.370 1.00 95.31 300 LEU A C 1
ATOM 2386 O O . LEU A 1 300 ? 13.740 -8.147 -22.222 1.00 95.31 300 LEU A O 1
ATOM 2390 N N . LEU A 1 301 ? 11.715 -7.490 -21.485 1.00 95.19 301 LEU A N 1
ATOM 2391 C CA . LEU A 1 301 ? 10.948 -7.861 -22.675 1.00 95.19 301 LEU A CA 1
ATOM 2392 C C . LEU A 1 301 ? 10.363 -6.595 -23.313 1.00 95.19 301 LEU A C 1
ATOM 2394 O O . LEU A 1 301 ? 9.651 -5.834 -22.643 1.00 95.19 301 LEU A O 1
ATOM 2398 N N . SER A 1 302 ? 10.695 -6.314 -24.579 1.00 93.19 302 SER A N 1
ATOM 2399 C CA . SER A 1 302 ? 10.389 -5.021 -25.208 1.00 93.19 302 SER A CA 1
ATOM 2400 C C . SER A 1 302 ? 9.524 -5.109 -26.461 1.00 93.19 302 SER A C 1
ATOM 2402 O O . SER A 1 302 ? 9.790 -5.845 -27.405 1.00 93.19 302 SER A O 1
ATOM 2404 N N . GLY A 1 303 ? 8.525 -4.227 -26.523 1.00 89.12 303 GLY A N 1
ATOM 2405 C CA . GLY A 1 303 ? 7.590 -4.162 -27.638 1.00 89.12 303 GLY A CA 1
ATOM 2406 C C . GLY A 1 303 ? 6.561 -5.288 -27.584 1.00 89.12 303 GLY A C 1
ATOM 2407 O O . GLY A 1 303 ? 6.735 -6.267 -26.874 1.00 89.12 303 GLY A O 1
ATOM 2408 N N . ALA A 1 304 ? 5.475 -5.129 -28.343 1.00 84.62 304 ALA A N 1
ATOM 2409 C CA . ALA A 1 304 ? 4.265 -5.937 -28.174 1.00 84.62 304 ALA A CA 1
ATOM 2410 C C . ALA A 1 304 ? 4.485 -7.457 -28.280 1.00 84.62 304 ALA A C 1
ATOM 2412 O O . ALA A 1 304 ? 3.769 -8.211 -27.635 1.00 84.62 304 ALA A O 1
ATOM 2413 N N . THR A 1 305 ? 5.459 -7.899 -29.081 1.00 87.69 305 THR A N 1
ATOM 2414 C CA . THR A 1 305 ? 5.755 -9.323 -29.287 1.00 87.69 305 THR A CA 1
ATOM 2415 C C . THR A 1 305 ? 6.516 -9.937 -28.117 1.00 87.69 305 THR A C 1
ATOM 2417 O O . THR A 1 305 ? 6.120 -10.988 -27.638 1.00 87.69 305 THR A O 1
ATOM 2420 N N . GLU A 1 306 ? 7.594 -9.304 -27.647 1.00 92.31 306 GLU A N 1
ATOM 2421 C CA . GLU A 1 306 ? 8.385 -9.862 -26.543 1.00 92.31 306 GLU A CA 1
ATOM 2422 C C . GLU A 1 306 ? 7.698 -9.635 -25.201 1.00 92.31 306 GLU A C 1
ATOM 2424 O O . GLU A 1 306 ? 7.685 -10.527 -24.362 1.00 92.31 306 GLU A O 1
ATOM 2429 N N . SER A 1 307 ? 7.129 -8.443 -24.980 1.00 93.31 307 SER A N 1
ATOM 2430 C CA . SER A 1 307 ? 6.448 -8.134 -23.719 1.00 93.31 307 SER A CA 1
ATOM 2431 C C . SER A 1 307 ? 5.122 -8.873 -23.567 1.00 93.31 307 SER A C 1
ATOM 2433 O O . SER A 1 307 ? 4.600 -8.945 -22.452 1.00 93.31 307 SER A O 1
ATOM 2435 N N . ASP A 1 308 ? 4.600 -9.411 -24.672 1.00 93.06 308 ASP A N 1
ATOM 2436 C CA . ASP A 1 308 ? 3.311 -10.085 -24.765 1.00 93.06 308 ASP A CA 1
ATOM 2437 C C . ASP A 1 308 ? 2.163 -9.207 -24.228 1.00 93.06 308 ASP A C 1
ATOM 2439 O O . ASP A 1 308 ? 1.306 -9.630 -23.449 1.00 93.06 308 ASP A O 1
ATOM 2443 N N . CYS A 1 309 ? 2.218 -7.919 -24.592 1.00 92.88 309 CYS A N 1
ATOM 2444 C CA . CYS A 1 309 ? 1.314 -6.876 -24.115 1.00 92.88 309 CYS A CA 1
ATOM 2445 C C . CYS A 1 309 ? 0.756 -6.037 -25.265 1.00 92.88 309 CYS A C 1
ATOM 2447 O O . CYS A 1 309 ? 1.504 -5.548 -26.120 1.00 92.88 309 CYS A O 1
ATOM 2449 N N . VAL A 1 310 ? -0.551 -5.769 -25.239 1.00 90.69 310 VAL A N 1
ATOM 2450 C CA . VAL A 1 310 ? -1.204 -4.858 -26.192 1.00 90.69 310 VAL A CA 1
ATOM 2451 C C . VAL A 1 310 ? -1.814 -3.666 -25.475 1.00 90.69 310 VAL A C 1
ATOM 2453 O O . VAL A 1 310 ? -2.702 -3.812 -24.642 1.00 90.69 310 VAL A O 1
ATOM 2456 N N . PHE A 1 311 ? -1.383 -2.471 -25.884 1.00 87.81 311 PHE A N 1
ATOM 2457 C CA . PHE A 1 311 ? -2.076 -1.243 -25.524 1.00 87.81 311 PHE A CA 1
ATOM 2458 C C . PHE A 1 311 ? -3.338 -1.065 -26.366 1.00 87.81 311 PHE A C 1
ATOM 2460 O O . PHE A 1 311 ? -3.240 -0.968 -27.597 1.00 87.81 311 PHE A O 1
ATOM 2467 N N . ALA A 1 312 ? -4.496 -0.982 -25.713 1.00 88.25 312 ALA A N 1
ATOM 2468 C CA . ALA A 1 312 ? -5.768 -0.690 -26.356 1.00 88.25 312 ALA A CA 1
ATOM 2469 C C . ALA A 1 312 ? -6.403 0.580 -25.764 1.00 88.25 312 ALA A C 1
ATOM 2471 O O . ALA A 1 312 ? -6.447 0.801 -24.556 1.00 88.25 312 ALA A O 1
ATOM 2472 N N . LYS A 1 313 ? -6.897 1.453 -26.647 1.00 89.12 313 LYS A N 1
ATOM 2473 C CA . LYS A 1 313 ? -7.629 2.669 -26.280 1.00 89.12 313 LYS A CA 1
ATOM 2474 C C . LYS A 1 313 ? -8.947 2.681 -27.034 1.00 89.12 313 LYS A C 1
ATOM 2476 O O . LYS A 1 313 ? -8.934 2.736 -28.260 1.00 89.12 313 LYS A O 1
ATOM 2481 N N . PHE A 1 314 ? -10.052 2.648 -26.298 1.00 92.12 314 PHE A N 1
ATOM 2482 C CA . PHE A 1 314 ? -11.383 2.798 -26.876 1.00 92.12 314 PHE A CA 1
ATOM 2483 C C . PHE A 1 314 ? -11.711 4.281 -27.051 1.00 92.12 314 PHE A C 1
ATOM 2485 O O . PHE A 1 314 ? -11.385 5.110 -26.201 1.00 92.12 314 PHE A O 1
ATOM 2492 N N . LEU A 1 315 ? -12.347 4.616 -28.164 1.00 95.25 315 LEU A N 1
ATOM 2493 C CA . LEU A 1 315 ? -12.692 5.960 -28.609 1.00 95.25 315 LEU A CA 1
ATOM 2494 C C . LEU A 1 315 ? -14.187 6.022 -28.955 1.00 95.25 315 LEU A C 1
ATOM 2496 O O . LEU A 1 315 ? -14.864 5.000 -29.024 1.00 95.25 315 LEU A O 1
ATOM 2500 N N . ASN A 1 316 ? -14.705 7.217 -29.238 1.00 96.25 316 ASN A N 1
ATOM 2501 C CA . ASN A 1 316 ? -16.048 7.370 -29.823 1.00 96.25 316 ASN A CA 1
ATOM 2502 C C . ASN A 1 316 ? -16.133 6.881 -31.286 1.00 96.25 316 ASN A C 1
ATOM 2504 O O . ASN A 1 316 ? -17.203 6.913 -31.885 1.00 96.25 316 ASN A O 1
ATOM 2508 N N . ASP A 1 317 ? -15.015 6.442 -31.869 1.00 97.06 317 ASP A N 1
ATOM 2509 C CA . ASP A 1 317 ? -14.944 5.867 -33.209 1.00 97.06 317 ASP A CA 1
ATOM 2510 C C . ASP A 1 317 ? -15.059 4.336 -33.132 1.00 97.06 317 ASP A C 1
ATOM 2512 O O . ASP A 1 317 ? -14.100 3.637 -32.792 1.00 97.06 317 ASP A O 1
ATOM 2516 N N . LEU A 1 318 ? -16.246 3.818 -33.462 1.00 96.56 318 LEU A N 1
ATOM 2517 C CA . LEU A 1 318 ? -16.548 2.384 -33.406 1.00 96.56 318 LEU A CA 1
ATOM 2518 C C . LEU A 1 318 ? -15.694 1.551 -34.376 1.00 96.56 318 LEU A C 1
ATOM 2520 O O . LEU A 1 318 ? -15.454 0.373 -34.113 1.00 96.56 318 LEU A O 1
ATOM 2524 N N . THR A 1 319 ? -15.213 2.148 -35.473 1.00 97.31 319 THR A N 1
ATOM 2525 C CA . THR A 1 319 ? -14.371 1.462 -36.467 1.00 97.31 319 THR A CA 1
ATOM 2526 C C . THR A 1 319 ? -12.965 1.261 -35.918 1.00 97.31 319 THR A C 1
ATOM 2528 O O . THR A 1 319 ? -12.403 0.169 -36.017 1.00 97.31 319 THR A O 1
ATOM 2531 N N . LEU A 1 320 ? -12.400 2.296 -35.289 1.00 95.75 320 LEU A N 1
ATOM 2532 C CA . LEU A 1 320 ? -11.104 2.184 -34.618 1.00 95.75 320 LEU A CA 1
ATOM 2533 C C . LEU A 1 320 ? -11.168 1.223 -33.428 1.00 95.75 320 LEU A C 1
ATOM 2535 O O . LEU A 1 320 ? -10.239 0.441 -33.233 1.00 95.75 320 LEU A O 1
ATOM 2539 N N . ASN A 1 3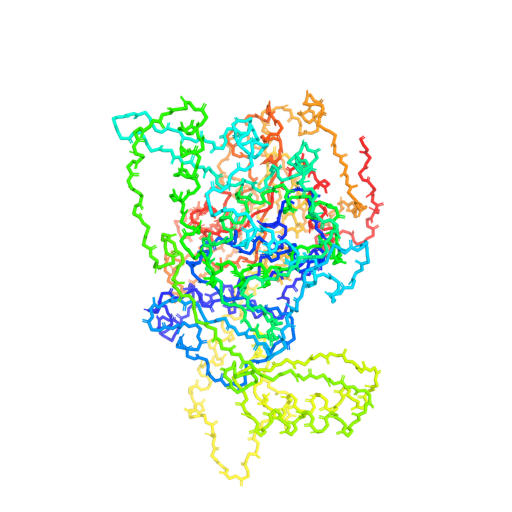21 ? -12.269 1.229 -32.674 1.00 96.19 321 ASN A N 1
ATOM 2540 C CA . ASN A 1 321 ? -12.488 0.262 -31.600 1.00 96.19 321 ASN A CA 1
ATOM 2541 C C . ASN A 1 321 ? -12.525 -1.179 -32.123 1.00 96.19 321 ASN A C 1
ATOM 2543 O O . ASN A 1 321 ? -11.903 -2.050 -31.524 1.00 96.19 321 ASN A O 1
ATOM 2547 N N . GLU A 1 322 ? -13.197 -1.436 -33.250 1.00 95.94 322 GLU A N 1
ATOM 2548 C CA . GLU A 1 322 ? -13.241 -2.773 -33.855 1.00 95.94 322 GLU A CA 1
ATOM 2549 C C . GLU A 1 322 ? -11.840 -3.239 -34.279 1.00 95.94 322 GLU A C 1
ATOM 2551 O O . GLU A 1 322 ? -11.450 -4.372 -34.007 1.00 95.94 322 GLU A O 1
ATOM 2556 N N . ALA A 1 323 ? -11.028 -2.345 -34.856 1.00 95.25 323 ALA A N 1
ATOM 2557 C CA . ALA A 1 323 ? -9.635 -2.647 -35.189 1.00 95.25 323 ALA A CA 1
ATOM 2558 C C . ALA A 1 323 ? -8.790 -2.964 -33.940 1.00 95.25 323 ALA A C 1
ATOM 2560 O O . ALA A 1 323 ? -7.912 -3.829 -33.978 1.00 95.25 323 ALA A O 1
ATOM 2561 N N . VAL A 1 324 ? -9.055 -2.285 -32.820 1.00 92.56 324 VAL A N 1
ATOM 2562 C CA . VAL A 1 324 ? -8.418 -2.566 -31.527 1.00 92.56 324 VAL A CA 1
ATOM 2563 C C . VAL A 1 324 ? -8.850 -3.931 -30.981 1.00 92.56 324 VAL A C 1
ATOM 2565 O O . VAL A 1 324 ? -7.990 -4.712 -30.569 1.00 92.56 324 VAL A O 1
ATOM 2568 N N . VAL A 1 325 ? -10.148 -4.246 -31.015 1.00 93.62 325 VAL A N 1
ATOM 2569 C CA . VAL A 1 325 ? -10.709 -5.545 -30.604 1.00 93.62 325 VAL A CA 1
ATOM 2570 C C . VAL A 1 325 ? -10.101 -6.682 -31.417 1.00 93.62 325 VAL A C 1
ATOM 2572 O O . VAL A 1 325 ? -9.614 -7.663 -30.850 1.00 93.62 325 VAL A O 1
ATOM 2575 N N . GLU A 1 326 ? -10.071 -6.531 -32.738 1.00 94.12 326 GLU A N 1
ATOM 2576 C CA . GLU A 1 326 ? -9.521 -7.537 -33.635 1.00 94.12 326 GLU A CA 1
ATOM 2577 C C . GLU A 1 326 ? -8.013 -7.703 -33.421 1.00 94.12 326 GLU A C 1
ATOM 2579 O O . GLU A 1 326 ? -7.519 -8.826 -33.377 1.00 94.12 326 GLU A O 1
ATOM 2584 N N . ARG A 1 327 ? -7.275 -6.618 -33.154 1.00 92.25 327 ARG A N 1
ATOM 2585 C CA . ARG A 1 327 ? -5.857 -6.709 -32.782 1.00 92.25 327 ARG A CA 1
ATOM 2586 C C . ARG A 1 327 ? -5.648 -7.505 -31.494 1.00 92.25 327 ARG A C 1
ATOM 2588 O O . ARG A 1 327 ? -4.738 -8.330 -31.448 1.00 92.25 327 ARG A O 1
ATOM 2595 N N . VAL A 1 328 ? -6.453 -7.277 -30.453 1.00 92.06 328 VAL A N 1
ATOM 2596 C CA . VAL A 1 328 ? -6.359 -8.051 -29.201 1.00 92.06 328 VAL A CA 1
ATOM 2597 C C . VAL A 1 328 ? -6.675 -9.527 -29.457 1.00 92.06 328 VAL A C 1
ATOM 2599 O O . VAL A 1 328 ? -5.985 -10.392 -28.922 1.00 92.06 328 VAL A O 1
ATOM 2602 N N . ARG A 1 329 ? -7.666 -9.831 -30.306 1.00 90.38 329 ARG A N 1
ATOM 2603 C CA . ARG A 1 329 ? -8.003 -11.207 -30.704 1.00 90.38 329 ARG A CA 1
ATOM 2604 C C . ARG A 1 329 ? -6.866 -11.882 -31.479 1.00 90.38 329 ARG A C 1
ATOM 2606 O O . ARG A 1 329 ? -6.517 -13.010 -31.155 1.00 90.38 329 ARG A O 1
ATOM 2613 N N . GLN A 1 330 ? -6.289 -11.200 -32.468 1.00 91.50 330 GLN A N 1
ATOM 2614 C CA . GLN A 1 330 ? -5.243 -11.741 -33.343 1.00 91.50 330 GLN A CA 1
ATOM 2615 C C . GLN A 1 330 ? -3.906 -11.930 -32.630 1.00 91.50 330 GLN A C 1
ATOM 2617 O O . GLN A 1 330 ? -3.262 -12.960 -32.803 1.00 91.50 330 GLN A O 1
ATOM 2622 N N . VAL A 1 331 ? -3.477 -10.936 -31.845 1.00 90.56 331 VAL A N 1
ATOM 2623 C CA . VAL A 1 331 ? -2.223 -11.028 -31.082 1.00 90.56 331 VAL A CA 1
ATOM 2624 C C . VAL A 1 331 ? -2.365 -12.036 -29.944 1.00 90.56 331 VAL A C 1
ATOM 2626 O O . VAL A 1 331 ? -1.394 -12.706 -29.616 1.00 90.56 331 VAL A O 1
ATOM 2629 N N . ASN A 1 332 ? -3.566 -12.144 -29.363 1.00 90.56 332 ASN A N 1
ATOM 2630 C CA . ASN A 1 332 ? -3.847 -12.935 -28.169 1.00 90.56 332 ASN A CA 1
ATOM 2631 C C . ASN A 1 332 ? -2.787 -12.731 -27.063 1.00 90.56 332 ASN A C 1
ATOM 2633 O O . ASN A 1 332 ? -2.190 -13.706 -26.600 1.00 90.56 332 ASN A O 1
ATOM 2637 N N . PRO A 1 333 ? -2.520 -11.471 -26.661 1.00 93.06 333 PRO A N 1
ATOM 2638 C CA . PRO A 1 333 ? -1.404 -11.162 -25.774 1.00 93.06 333 PRO A CA 1
ATOM 2639 C C . PRO A 1 333 ? -1.617 -11.761 -24.382 1.00 93.06 333 PRO A C 1
ATOM 2641 O O . PRO A 1 333 ? -2.759 -11.998 -24.013 1.00 93.06 333 PRO A O 1
ATOM 2644 N N . LEU A 1 334 ? -0.587 -11.938 -23.557 1.00 93.69 334 LEU A N 1
ATOM 2645 C CA . LEU A 1 334 ? -0.772 -12.289 -22.139 1.00 93.69 334 LEU A CA 1
ATOM 2646 C C . LEU A 1 334 ? -1.580 -11.218 -21.391 1.00 93.69 334 LEU A C 1
ATOM 2648 O O . LEU A 1 334 ? -2.532 -11.539 -20.674 1.00 93.69 334 LEU A O 1
ATOM 2652 N N . TYR A 1 335 ? -1.229 -9.948 -21.609 1.00 93.31 335 TYR A N 1
ATOM 2653 C CA . TYR A 1 335 ? -1.915 -8.802 -21.018 1.00 93.31 335 TYR A CA 1
ATOM 2654 C C . TYR A 1 335 ? -2.385 -7.818 -22.088 1.00 93.31 335 TYR A C 1
ATOM 2656 O O . TYR A 1 335 ? -1.720 -7.570 -23.095 1.00 93.31 335 TYR A O 1
ATOM 2664 N N . PHE A 1 336 ? -3.518 -7.180 -21.845 1.00 91.75 336 PHE A N 1
ATOM 2665 C CA . PHE A 1 336 ? -3.894 -5.967 -22.561 1.00 91.75 336 PHE A CA 1
ATOM 2666 C C . PHE A 1 336 ? -4.531 -4.989 -21.587 1.00 91.75 336 PHE A C 1
ATOM 2668 O O . PHE A 1 336 ? -5.008 -5.390 -20.527 1.00 91.75 336 PHE A O 1
ATOM 2675 N N . ASN A 1 337 ? -4.548 -3.712 -21.940 1.00 89.75 337 ASN A N 1
ATOM 2676 C CA . ASN A 1 337 ? -5.247 -2.702 -21.158 1.00 89.75 337 ASN A CA 1
ATOM 2677 C C . ASN A 1 337 ? -6.299 -1.991 -21.998 1.00 89.75 337 ASN A C 1
ATOM 2679 O O . ASN A 1 337 ? -6.156 -1.934 -23.216 1.00 89.75 337 ASN A O 1
ATOM 2683 N N . ILE A 1 338 ? -7.329 -1.430 -21.366 1.00 86.81 338 ILE A N 1
ATOM 2684 C CA . ILE A 1 338 ? -8.338 -0.623 -22.063 1.00 86.81 338 ILE A CA 1
ATOM 2685 C C . ILE A 1 338 ? -8.393 0.773 -21.461 1.00 86.81 338 ILE A C 1
ATOM 2687 O O . ILE A 1 338 ? -9.084 1.022 -20.478 1.00 86.81 338 ILE A O 1
ATOM 2691 N N . ASN A 1 339 ? -7.746 1.721 -22.132 1.00 85.19 339 ASN A N 1
ATOM 2692 C CA . ASN A 1 339 ? -7.895 3.129 -21.797 1.00 85.19 339 ASN A CA 1
ATOM 2693 C C . ASN A 1 339 ? -9.223 3.692 -22.317 1.00 85.19 339 ASN A C 1
ATOM 2695 O O . ASN A 1 339 ? -9.542 3.577 -23.507 1.00 85.19 339 ASN A O 1
ATOM 2699 N N . ALA A 1 340 ? -9.953 4.385 -21.443 1.00 83.19 340 ALA A N 1
ATOM 2700 C CA . ALA A 1 340 ? -11.181 5.085 -21.796 1.00 83.19 340 ALA A CA 1
ATOM 2701 C C . ALA A 1 340 ? -10.871 6.435 -22.467 1.00 83.19 340 ALA A C 1
ATOM 2703 O O . ALA A 1 340 ? -10.461 7.403 -21.830 1.00 83.19 340 ALA A O 1
ATOM 2704 N N . GLY A 1 341 ? -11.061 6.507 -23.783 1.00 88.12 341 GLY A N 1
ATOM 2705 C CA . GLY A 1 341 ? -11.055 7.741 -24.575 1.00 88.12 341 GLY A CA 1
ATOM 2706 C C . GLY A 1 341 ? -12.401 8.020 -25.246 1.00 88.12 341 GLY A C 1
ATOM 2707 O O . GLY A 1 341 ? -12.438 8.715 -26.262 1.00 88.12 341 GLY A O 1
ATOM 2708 N N . PHE A 1 342 ? -13.480 7.444 -24.718 1.00 92.00 342 PHE A N 1
ATOM 2709 C CA . PHE A 1 342 ? -14.838 7.543 -25.238 1.00 92.00 342 PHE A CA 1
ATOM 2710 C C . PHE A 1 342 ? -15.773 8.205 -24.217 1.00 92.00 342 PHE A C 1
ATOM 2712 O O . PHE A 1 342 ? -15.479 8.280 -23.027 1.00 92.00 342 PHE A O 1
ATOM 2719 N N . SER A 1 343 ? -16.903 8.693 -24.709 1.00 94.44 343 SER A N 1
ATOM 2720 C CA . SER A 1 343 ? -17.974 9.338 -23.950 1.00 94.44 343 SER A CA 1
ATOM 2721 C C . SER A 1 343 ? -19.370 8.988 -24.483 1.00 94.44 343 SER A C 1
ATOM 2723 O O . SER A 1 343 ? -20.355 9.447 -23.914 1.00 94.44 343 SER A O 1
ATOM 2725 N N . SER A 1 344 ? -19.476 8.238 -25.589 1.00 96.12 344 SER A N 1
ATOM 2726 C CA . SER A 1 344 ? -20.754 7.836 -26.179 1.00 96.12 344 SER A CA 1
ATOM 2727 C C . SER A 1 344 ? -21.265 6.510 -25.610 1.00 96.12 344 SER A C 1
ATOM 2729 O O . SER A 1 344 ? -20.482 5.638 -25.215 1.00 96.12 344 SER A O 1
ATOM 2731 N N . ALA A 1 345 ? -22.590 6.350 -25.584 1.00 95.81 345 ALA A N 1
ATOM 2732 C CA . ALA A 1 345 ? -23.234 5.122 -25.126 1.00 95.81 345 ALA A CA 1
ATOM 2733 C C . ALA A 1 345 ? -22.908 3.941 -26.054 1.00 95.81 345 ALA A C 1
ATOM 2735 O O . ALA A 1 345 ? -22.648 2.839 -25.582 1.00 95.81 345 ALA A O 1
ATOM 2736 N N . GLU A 1 346 ? -22.815 4.182 -27.363 1.00 97.31 346 GLU A N 1
ATOM 2737 C CA . GLU A 1 346 ? -22.526 3.159 -28.368 1.00 97.31 346 GLU A CA 1
ATOM 2738 C C . GLU A 1 346 ? -21.116 2.576 -28.207 1.00 97.31 346 GLU A C 1
ATOM 2740 O O . GLU A 1 346 ? -20.923 1.365 -28.336 1.00 97.31 346 GLU A O 1
ATOM 2745 N N . ALA A 1 347 ? -20.126 3.421 -27.896 1.00 95.62 347 ALA A N 1
ATOM 2746 C CA . ALA A 1 347 ? -18.763 2.971 -27.624 1.00 95.62 347 ALA A CA 1
ATOM 2747 C C . ALA A 1 347 ? -18.692 2.185 -26.306 1.00 95.62 347 ALA A C 1
ATOM 2749 O O . ALA A 1 347 ? -18.024 1.150 -26.245 1.00 95.62 347 ALA A O 1
ATOM 2750 N N . ALA A 1 348 ? -19.434 2.623 -25.280 1.00 94.44 348 ALA A N 1
ATOM 2751 C CA . ALA A 1 348 ? -19.575 1.881 -24.030 1.00 94.44 348 ALA A CA 1
ATOM 2752 C C . ALA A 1 348 ? -20.207 0.496 -24.264 1.00 94.44 348 ALA A C 1
ATOM 2754 O O . ALA A 1 348 ? -19.715 -0.505 -23.746 1.00 94.44 348 ALA A O 1
ATOM 2755 N N . ASP A 1 349 ? -21.247 0.412 -25.094 1.00 95.81 349 ASP A N 1
ATOM 2756 C CA . ASP A 1 349 ? -21.900 -0.845 -25.465 1.00 95.81 349 ASP A CA 1
ATOM 2757 C C . ASP A 1 349 ? -21.006 -1.770 -26.288 1.00 95.81 349 ASP A C 1
ATOM 2759 O O . ASP A 1 349 ? -21.042 -2.988 -26.105 1.00 95.81 349 ASP A O 1
ATOM 2763 N N . GLN A 1 350 ? -20.193 -1.230 -27.198 1.00 95.19 350 GLN A N 1
ATOM 2764 C CA . GLN A 1 350 ? -19.205 -2.022 -27.934 1.00 95.19 350 GLN A CA 1
ATOM 2765 C C . GLN A 1 350 ? -18.153 -2.610 -26.987 1.00 95.19 350 GLN A C 1
ATOM 2767 O O . GLN A 1 350 ? -17.853 -3.801 -27.079 1.00 95.19 350 GLN A O 1
ATOM 2772 N N . LEU A 1 351 ? -17.644 -1.809 -26.046 1.00 93.19 351 LEU A N 1
ATOM 2773 C CA . LEU A 1 351 ? -16.709 -2.275 -25.025 1.00 93.19 351 LEU A CA 1
ATOM 2774 C C . LEU A 1 351 ? -17.334 -3.366 -24.144 1.00 93.19 351 LEU A C 1
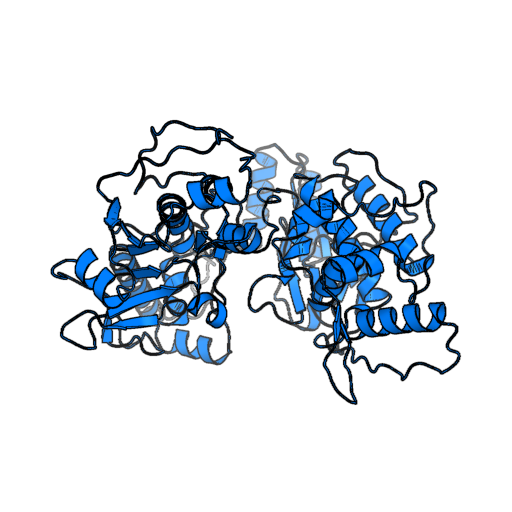ATOM 2776 O O . LEU A 1 351 ? -16.728 -4.420 -23.965 1.00 93.19 351 LEU A O 1
ATOM 2780 N N . ARG A 1 352 ? -18.561 -3.157 -23.647 1.00 91.19 352 ARG A N 1
ATOM 2781 C CA . ARG A 1 352 ? -19.294 -4.164 -22.862 1.00 91.19 352 ARG A CA 1
ATOM 2782 C C . ARG A 1 352 ? -19.431 -5.477 -23.624 1.00 91.19 352 ARG A C 1
ATOM 2784 O O . ARG A 1 352 ? -19.078 -6.521 -23.090 1.00 91.19 352 ARG A O 1
ATOM 2791 N N . ARG A 1 353 ? -19.883 -5.435 -24.882 1.00 93.25 353 ARG A N 1
ATOM 2792 C CA . ARG A 1 353 ? -20.019 -6.637 -25.725 1.00 93.25 353 ARG A CA 1
ATOM 2793 C C . ARG A 1 353 ? -18.690 -7.357 -25.927 1.00 93.25 353 ARG A C 1
ATOM 2795 O O . ARG A 1 353 ? -18.652 -8.580 -25.842 1.00 93.25 353 ARG A O 1
ATOM 2802 N N . PHE A 1 354 ? -17.608 -6.616 -26.164 1.00 92.56 354 PHE A N 1
ATOM 2803 C CA . PHE A 1 354 ? -16.272 -7.196 -26.270 1.00 92.56 354 PHE A CA 1
ATOM 2804 C C . PHE A 1 354 ? -15.859 -7.911 -24.977 1.00 92.56 354 PHE A C 1
ATOM 2806 O O . PHE A 1 354 ? -15.439 -9.066 -25.032 1.00 92.56 354 PHE A O 1
ATOM 2813 N N . LEU A 1 355 ? -16.021 -7.258 -23.823 1.00 90.25 355 LEU A N 1
ATOM 2814 C CA . LEU A 1 355 ? -15.670 -7.836 -22.525 1.00 90.25 355 LEU A CA 1
ATOM 2815 C C . LEU A 1 355 ? -16.537 -9.051 -22.180 1.00 90.25 355 LEU A C 1
ATOM 2817 O O . LEU A 1 355 ? -15.983 -10.067 -21.780 1.00 90.25 355 LEU A O 1
ATOM 2821 N N . HIS A 1 356 ? -17.852 -8.997 -22.410 1.00 87.88 356 HIS A N 1
ATOM 2822 C CA . HIS A 1 356 ? -18.747 -10.143 -22.214 1.00 87.88 356 HIS A CA 1
ATOM 2823 C C . HIS A 1 356 ? -18.401 -11.318 -23.131 1.00 87.88 356 HIS A C 1
ATOM 2825 O O . HIS A 1 356 ? -18.390 -12.460 -22.688 1.00 87.88 356 HIS A O 1
ATOM 2831 N N . GLY A 1 357 ? -18.077 -11.058 -24.401 1.00 89.75 357 GLY A N 1
ATOM 2832 C CA . GLY A 1 357 ? -17.662 -12.118 -25.321 1.00 89.75 357 GLY A CA 1
ATOM 2833 C C . GLY A 1 357 ? -16.323 -12.750 -24.936 1.00 89.75 357 GLY A C 1
ATOM 2834 O O . GLY A 1 357 ? -16.099 -13.930 -25.186 1.00 89.75 357 GLY A O 1
ATOM 2835 N N . LYS A 1 358 ? -15.424 -11.969 -24.330 1.00 86.75 358 LYS A N 1
ATOM 2836 C CA . LYS A 1 358 ? -14.083 -12.413 -23.942 1.00 86.75 358 LYS A CA 1
ATOM 2837 C C . LYS A 1 358 ? -14.043 -13.107 -22.583 1.00 86.75 358 LYS A C 1
ATOM 2839 O O . LYS A 1 358 ? -13.304 -14.071 -22.413 1.00 86.75 358 LYS A O 1
ATOM 2844 N N . PHE A 1 359 ? -14.844 -12.622 -21.643 1.00 84.62 359 PHE A N 1
ATOM 2845 C CA . PHE A 1 359 ? -14.978 -13.132 -20.285 1.00 84.62 359 PHE A CA 1
ATOM 2846 C C . PHE A 1 359 ? -16.452 -13.499 -20.044 1.00 84.62 359 PHE A C 1
ATOM 2848 O O . PHE A 1 359 ? -17.142 -12.795 -19.308 1.00 84.62 359 PHE A O 1
ATOM 2855 N N . PRO A 1 360 ? -16.960 -14.576 -20.677 1.00 75.44 360 PRO A N 1
ATOM 2856 C CA . PRO A 1 360 ? -18.381 -14.937 -20.613 1.00 75.44 360 PRO A CA 1
ATOM 2857 C C . PRO A 1 360 ? -18.821 -15.354 -19.207 1.00 75.44 360 PRO A C 1
ATOM 2859 O O . PRO A 1 360 ? -19.984 -15.210 -18.846 1.00 75.44 360 PRO A O 1
ATOM 2862 N N . THR A 1 361 ? -17.881 -15.850 -18.403 1.00 63.44 361 THR A N 1
ATOM 2863 C CA . THR A 1 361 ? -18.075 -16.183 -16.993 1.00 63.44 361 THR A CA 1
ATOM 2864 C C . THR A 1 361 ? -17.183 -15.272 -16.153 1.00 63.44 361 THR A C 1
ATOM 2866 O O . THR A 1 361 ? -16.112 -15.714 -15.721 1.00 63.44 361 THR A O 1
ATOM 2869 N N . PRO A 1 362 ? -17.538 -13.989 -15.958 1.00 56.44 362 PRO A N 1
ATOM 2870 C CA . PRO A 1 362 ? -16.783 -13.156 -15.036 1.00 56.44 362 PRO A CA 1
ATOM 2871 C C . PRO A 1 362 ? -16.736 -13.867 -13.680 1.00 56.44 362 PRO A C 1
ATOM 2873 O O . PRO A 1 362 ? -17.764 -14.281 -13.141 1.00 56.44 362 PRO A O 1
ATOM 2876 N N . VAL A 1 363 ? -15.530 -14.053 -13.138 1.00 48.91 363 VAL A N 1
ATOM 2877 C CA . VAL A 1 363 ? -15.401 -14.423 -11.731 1.00 48.91 363 VAL A CA 1
ATOM 2878 C C . VAL A 1 363 ? -15.703 -13.159 -10.961 1.00 48.91 363 VAL A C 1
ATOM 2880 O O . VAL A 1 363 ? -14.837 -12.318 -10.726 1.00 48.91 363 VAL A O 1
ATOM 2883 N N . TYR A 1 364 ? -16.965 -13.020 -10.600 1.00 46.25 364 TYR A N 1
ATOM 2884 C CA . TYR A 1 364 ? -17.340 -12.111 -9.553 1.00 46.25 364 TYR A CA 1
ATOM 2885 C C . TYR A 1 364 ? -16.609 -12.572 -8.286 1.00 46.25 364 TYR A C 1
ATOM 2887 O O . TYR A 1 364 ? -16.857 -13.655 -7.759 1.00 46.25 364 TYR A O 1
ATOM 2895 N N . LEU A 1 365 ? -15.691 -11.738 -7.790 1.00 51.81 365 LEU A N 1
ATOM 2896 C CA . LEU A 1 365 ? -15.354 -11.740 -6.360 1.00 51.81 365 LEU A CA 1
ATOM 2897 C C . LEU A 1 365 ? -16.607 -11.399 -5.514 1.00 51.81 365 LEU A C 1
ATOM 2899 O O . LEU A 1 365 ? -16.592 -11.558 -4.296 1.00 51.81 365 LEU A O 1
ATOM 2903 N N . GLU A 1 366 ? -17.667 -10.956 -6.199 1.00 46.84 366 GLU A N 1
ATOM 2904 C CA . GLU A 1 366 ? -18.986 -10.538 -5.749 1.00 46.84 366 GLU A CA 1
ATOM 2905 C C . GLU A 1 366 ? -19.888 -11.699 -5.340 1.00 46.84 366 GLU A C 1
ATOM 2907 O O . GLU A 1 366 ? -19.688 -12.858 -5.711 1.00 46.84 366 GLU A O 1
ATOM 2912 N N . VAL A 1 367 ? -20.885 -11.343 -4.526 1.00 48.25 367 VAL A N 1
ATOM 2913 C CA . VAL A 1 367 ? -21.948 -12.214 -4.025 1.00 48.25 367 VAL A CA 1
ATOM 2914 C C . VAL A 1 367 ? -22.425 -13.138 -5.145 1.00 48.25 367 VAL A C 1
ATOM 2916 O O . VAL A 1 367 ? -22.910 -12.672 -6.175 1.00 48.25 367 VAL A O 1
ATOM 2919 N N . GLY A 1 368 ? -22.293 -14.448 -4.934 1.00 41.94 368 GLY A N 1
ATOM 2920 C CA . GLY A 1 368 ? -22.751 -15.473 -5.867 1.00 41.94 368 GLY A CA 1
ATOM 2921 C C . GLY A 1 368 ? -24.275 -15.496 -5.980 1.00 41.94 368 GLY A C 1
ATOM 2922 O O . GLY A 1 368 ? -24.931 -16.369 -5.426 1.00 41.94 368 GLY A O 1
ATOM 2923 N N . GLY A 1 369 ? -24.863 -14.543 -6.696 1.00 40.91 369 GLY A N 1
ATOM 2924 C CA . GLY A 1 369 ? -26.182 -14.726 -7.284 1.00 40.91 369 GLY A CA 1
ATOM 2925 C C . GLY A 1 369 ? -26.040 -15.640 -8.496 1.00 40.91 369 GLY A C 1
ATOM 2926 O O . GLY A 1 369 ? -25.146 -15.440 -9.317 1.00 40.91 369 GLY A O 1
ATOM 2927 N N . ALA A 1 370 ? -26.905 -16.650 -8.627 1.00 37.38 370 ALA A N 1
ATOM 2928 C CA . ALA A 1 370 ? -27.050 -17.345 -9.904 1.00 37.38 370 ALA A CA 1
ATOM 2929 C C . ALA A 1 370 ? -27.245 -16.297 -11.021 1.00 37.38 370 ALA A C 1
ATOM 2931 O O . ALA A 1 370 ? -27.941 -15.304 -10.774 1.00 37.38 370 ALA A O 1
ATOM 2932 N N . PRO A 1 371 ? -26.653 -16.480 -12.218 1.00 36.28 371 PRO A N 1
ATOM 2933 C CA . PRO A 1 371 ? -26.876 -15.548 -13.312 1.00 36.28 371 PRO A CA 1
ATOM 2934 C C . PRO A 1 371 ? -28.387 -15.377 -13.535 1.00 36.28 371 PRO A C 1
ATOM 2936 O O . PRO A 1 371 ? -29.144 -16.343 -13.353 1.00 36.28 371 PRO A O 1
ATOM 2939 N N . PRO A 1 372 ? -28.847 -14.161 -13.876 1.00 31.44 372 PRO A N 1
ATOM 2940 C CA . PRO A 1 372 ? -30.262 -13.894 -14.074 1.00 31.44 372 PRO A CA 1
ATOM 2941 C C . PRO A 1 372 ? -30.865 -14.894 -15.077 1.00 31.44 372 PRO A C 1
ATOM 2943 O O . PRO A 1 372 ? -30.180 -15.352 -16.000 1.00 31.44 372 PRO A O 1
ATOM 2946 N N . PRO A 1 373 ? -32.141 -15.281 -14.893 1.00 30.48 373 PRO A N 1
ATOM 2947 C CA . PRO A 1 373 ? -32.775 -16.299 -15.719 1.00 30.48 373 PRO A CA 1
ATOM 2948 C C . PRO A 1 373 ? -32.704 -15.908 -17.202 1.00 30.48 373 PRO A C 1
ATOM 2950 O O . PRO A 1 373 ? -33.321 -14.931 -17.617 1.00 30.48 373 PRO A O 1
ATOM 2953 N N . GLY A 1 374 ? -31.942 -16.677 -17.987 1.00 34.84 374 GLY A N 1
ATOM 2954 C CA . GLY A 1 374 ? -31.738 -16.453 -19.424 1.00 34.84 374 GLY A CA 1
ATOM 2955 C C . GLY A 1 374 ? -30.279 -16.501 -19.894 1.00 34.84 374 GLY A C 1
ATOM 2956 O O . GLY A 1 374 ? -30.057 -16.733 -21.075 1.00 34.84 374 GLY A O 1
ATOM 2957 N N . GLU A 1 375 ? -29.296 -16.365 -18.997 1.00 35.41 375 GLU A N 1
ATOM 2958 C CA . GLU A 1 375 ? -27.858 -16.356 -19.349 1.00 35.41 375 GLU A CA 1
ATOM 2959 C C . GLU A 1 375 ? -27.097 -17.623 -18.911 1.00 35.41 375 GLU A C 1
ATOM 2961 O O . GLU A 1 375 ? -25.892 -17.611 -18.668 1.00 35.41 375 GLU A O 1
ATOM 2966 N N . GLY A 1 376 ? -27.784 -18.763 -18.814 1.00 34.78 376 GLY A N 1
ATOM 2967 C CA . GLY A 1 376 ? -27.092 -20.051 -18.809 1.00 34.78 376 GLY A CA 1
ATOM 2968 C C . GLY A 1 376 ? -26.575 -20.319 -20.218 1.00 34.78 376 GLY A C 1
ATOM 2969 O O . GLY A 1 376 ? -27.381 -20.299 -21.139 1.00 34.78 376 GLY A O 1
ATOM 2970 N N . LEU A 1 377 ? -25.269 -20.547 -20.383 1.00 34.53 377 LEU A N 1
ATOM 2971 C CA . LEU A 1 377 ? -24.633 -20.977 -21.636 1.00 34.53 377 LEU A CA 1
ATOM 2972 C C . LEU A 1 377 ? -25.453 -22.101 -22.295 1.00 34.53 377 LEU A C 1
ATOM 2974 O O . LEU A 1 377 ? -25.342 -23.270 -21.929 1.00 34.53 377 LEU A O 1
ATOM 2978 N N . VAL A 1 378 ? -26.315 -21.730 -23.243 1.00 27.05 378 VAL A N 1
ATOM 2979 C CA . VAL A 1 378 ? -27.039 -22.666 -24.099 1.00 27.05 378 VAL A CA 1
ATOM 2980 C C . VAL A 1 378 ? -26.159 -22.898 -25.316 1.00 27.05 378 VAL A C 1
ATOM 2982 O O . VAL A 1 378 ? -26.397 -22.323 -26.373 1.00 27.05 378 VAL A O 1
ATOM 2985 N N . ASP A 1 379 ? -25.135 -23.736 -25.184 1.00 32.25 379 ASP A N 1
ATOM 2986 C CA . ASP A 1 379 ? -24.615 -24.381 -26.384 1.00 32.25 379 ASP A CA 1
ATOM 2987 C C . ASP A 1 379 ? -25.606 -25.478 -26.767 1.00 32.25 379 ASP A C 1
ATOM 2989 O O . ASP A 1 379 ? -25.972 -26.337 -25.961 1.00 32.25 379 ASP A O 1
ATOM 2993 N N . GLY A 1 380 ? -26.115 -25.378 -27.997 1.00 34.19 380 GLY A N 1
ATOM 2994 C CA . GLY A 1 380 ? -27.239 -26.133 -28.560 1.00 34.19 380 GLY A CA 1
ATOM 2995 C C . GLY A 1 380 ? -27.023 -27.641 -28.718 1.00 34.19 380 GLY A C 1
ATOM 2996 O O . GLY A 1 380 ? -27.585 -28.244 -29.628 1.00 34.19 380 GLY A O 1
ATOM 2997 N N . ALA A 1 381 ? -26.233 -28.265 -27.851 1.00 33.31 381 ALA A N 1
ATOM 2998 C CA . ALA A 1 381 ? -25.950 -29.687 -27.865 1.00 33.31 381 ALA A CA 1
ATOM 2999 C C . ALA A 1 381 ? -25.776 -30.263 -26.452 1.00 33.31 381 ALA A C 1
ATOM 3001 O O . ALA A 1 381 ? -24.798 -30.942 -26.207 1.00 33.31 381 ALA A O 1
ATOM 3002 N N . GLY A 1 382 ? -26.710 -30.018 -25.524 1.00 28.08 382 GLY A N 1
ATOM 3003 C CA . GLY A 1 382 ? -27.020 -30.918 -24.392 1.00 28.08 382 GLY A CA 1
ATOM 3004 C C . GLY A 1 382 ? -25.904 -31.348 -23.418 1.00 28.08 382 GLY A C 1
ATOM 3005 O O . GLY A 1 382 ? -26.192 -32.112 -22.498 1.00 28.08 382 GLY A O 1
ATOM 3006 N N . GLU A 1 383 ? -24.670 -30.878 -23.566 1.00 25.89 383 GLU A N 1
ATOM 3007 C CA . GLU A 1 383 ? -23.530 -31.223 -22.726 1.00 25.89 383 GLU A CA 1
ATOM 3008 C C . GLU A 1 383 ? -23.178 -30.031 -21.843 1.00 25.89 383 GLU A C 1
ATOM 3010 O O . GLU A 1 383 ? -22.794 -28.958 -22.302 1.00 25.89 383 GLU A O 1
ATOM 3015 N N . VAL A 1 384 ? -23.332 -30.231 -20.535 1.00 31.02 384 VAL A N 1
ATOM 3016 C CA . VAL A 1 384 ? -22.890 -29.292 -19.507 1.00 31.02 384 VAL A CA 1
ATOM 3017 C C . VAL A 1 384 ? -21.364 -29.209 -19.580 1.00 31.02 384 VAL A C 1
ATOM 3019 O O . VAL A 1 384 ? -20.657 -30.059 -19.033 1.00 31.02 384 VAL A O 1
ATOM 3022 N N . VAL A 1 385 ? -20.850 -28.187 -20.265 1.00 30.44 385 VAL A N 1
ATOM 3023 C CA . VAL A 1 385 ? -19.427 -27.840 -20.252 1.00 30.44 385 VAL A CA 1
ATOM 3024 C C . VAL A 1 385 ? -19.080 -27.380 -18.835 1.00 30.44 385 VAL A C 1
ATOM 3026 O O . VAL A 1 385 ? -19.500 -26.320 -18.378 1.00 30.44 385 VAL A O 1
ATOM 3029 N N . GLY A 1 386 ? -18.360 -28.234 -18.109 1.00 36.12 386 GLY A N 1
ATOM 3030 C CA . GLY A 1 386 ? -18.064 -28.079 -16.685 1.00 36.12 386 GLY A CA 1
ATOM 3031 C C . GLY A 1 386 ? -18.753 -29.168 -15.870 1.00 36.12 386 GLY A C 1
ATOM 3032 O O . GLY A 1 386 ? -19.817 -28.946 -15.302 1.00 36.12 386 GLY A O 1
ATOM 3033 N N . GLY A 1 387 ? -18.138 -30.353 -15.821 1.00 30.53 387 GLY A N 1
ATOM 3034 C CA . GLY A 1 387 ? -18.667 -31.596 -15.247 1.00 30.53 387 GLY A CA 1
ATOM 3035 C C . GLY A 1 387 ? -19.020 -31.570 -13.753 1.00 30.53 387 GLY A C 1
ATOM 3036 O O . GLY A 1 387 ? -18.434 -32.298 -12.955 1.00 30.53 387 GLY A O 1
ATOM 3037 N N . ARG A 1 388 ? -20.019 -30.780 -13.354 1.00 37.34 388 ARG A N 1
ATOM 3038 C CA . ARG A 1 388 ? -20.711 -30.916 -12.071 1.00 37.34 388 ARG A CA 1
ATOM 3039 C C . ARG A 1 388 ? -21.974 -31.734 -12.297 1.00 37.34 388 ARG A C 1
ATOM 3041 O O . ARG A 1 388 ? -22.894 -31.309 -12.990 1.00 37.34 388 ARG A O 1
ATOM 3048 N N . THR A 1 389 ? -22.049 -32.907 -11.679 1.00 39.41 389 THR A N 1
ATOM 3049 C CA . THR A 1 389 ? -23.323 -33.618 -11.547 1.00 39.41 389 THR A CA 1
ATOM 3050 C C . THR A 1 389 ? -24.309 -32.737 -10.769 1.00 39.41 389 THR A C 1
ATOM 3052 O O . THR A 1 389 ? -23.910 -32.019 -9.849 1.00 39.41 389 THR A O 1
ATOM 3055 N N . ARG A 1 390 ? -25.612 -32.790 -11.094 1.00 46.78 390 ARG A N 1
ATOM 3056 C CA . ARG A 1 390 ? -26.666 -32.048 -10.361 1.00 46.78 390 ARG A CA 1
ATOM 3057 C C . ARG A 1 390 ? -26.558 -32.211 -8.838 1.00 46.78 390 ARG A C 1
ATOM 3059 O O . ARG A 1 390 ? -26.792 -31.256 -8.110 1.00 46.78 390 ARG A O 1
ATOM 3066 N N . ALA A 1 391 ? -26.162 -33.397 -8.371 1.00 47.62 391 ALA A N 1
ATOM 3067 C CA . ALA A 1 391 ? -25.951 -33.690 -6.955 1.00 47.62 391 ALA A CA 1
ATOM 3068 C C . ALA A 1 391 ? -24.772 -32.906 -6.345 1.00 47.62 391 ALA A C 1
ATOM 3070 O O . ALA A 1 391 ? -24.920 -32.332 -5.270 1.00 47.62 391 ALA A O 1
ATOM 3071 N N . ALA A 1 392 ? -23.629 -32.823 -7.039 1.00 49.22 392 ALA A N 1
ATOM 3072 C CA . ALA A 1 392 ? -22.492 -32.013 -6.597 1.00 49.22 392 ALA A CA 1
ATOM 3073 C C . ALA A 1 392 ? -22.825 -30.511 -6.599 1.00 49.22 392 ALA A C 1
ATOM 3075 O O . ALA A 1 392 ? -22.388 -29.781 -5.712 1.00 49.22 392 ALA A O 1
ATOM 3076 N N . GLY A 1 393 ? -23.634 -30.059 -7.565 1.00 54.78 393 GLY A N 1
ATOM 3077 C CA . GLY A 1 393 ? -24.157 -28.692 -7.604 1.00 54.78 393 GLY A CA 1
ATOM 3078 C C . GLY A 1 393 ? -25.082 -28.372 -6.425 1.00 54.78 393 GLY A C 1
ATOM 3079 O O . GLY A 1 393 ? -24.894 -27.353 -5.771 1.00 54.78 393 GLY A O 1
ATOM 3080 N N . ALA A 1 394 ? -26.029 -29.262 -6.111 1.00 65.69 394 ALA A N 1
ATOM 3081 C CA . ALA A 1 394 ? -26.957 -29.087 -4.993 1.00 65.69 394 ALA A CA 1
ATOM 3082 C C . ALA A 1 394 ? -26.247 -29.088 -3.628 1.00 65.69 394 ALA A C 1
ATOM 3084 O O . ALA A 1 394 ? -26.548 -28.251 -2.783 1.00 65.69 394 ALA A O 1
ATOM 3085 N N . ALA A 1 395 ? -25.274 -29.985 -3.424 1.00 64.12 395 ALA A N 1
ATOM 3086 C CA . ALA A 1 395 ? -24.475 -30.015 -2.199 1.00 64.12 395 ALA A CA 1
ATOM 3087 C C . ALA A 1 395 ? -23.641 -28.734 -2.023 1.00 64.12 395 ALA A C 1
ATOM 3089 O O . ALA A 1 395 ? -23.593 -28.184 -0.927 1.00 64.12 395 ALA A O 1
ATOM 3090 N N . ALA A 1 396 ? -23.033 -28.230 -3.104 1.00 62.75 396 ALA A N 1
ATOM 3091 C CA . ALA A 1 396 ? -22.276 -26.980 -3.073 1.00 62.75 396 ALA A CA 1
ATOM 3092 C C . ALA A 1 396 ? -23.169 -25.765 -2.770 1.00 62.75 396 ALA A C 1
ATOM 3094 O O . ALA A 1 396 ? -22.787 -24.922 -1.967 1.00 62.75 396 ALA A O 1
ATOM 3095 N N . ALA A 1 397 ? -24.364 -25.702 -3.367 1.00 69.06 397 ALA A N 1
ATOM 3096 C CA . ALA A 1 397 ? -25.328 -24.635 -3.098 1.00 69.06 397 ALA A CA 1
ATOM 3097 C C . ALA A 1 397 ? -25.816 -24.653 -1.638 1.00 69.06 397 ALA A C 1
ATOM 3099 O O . ALA A 1 397 ? -25.918 -23.602 -1.013 1.00 69.06 397 ALA A O 1
ATOM 3100 N N . ALA A 1 398 ? -26.060 -25.840 -1.072 1.00 72.25 398 ALA A N 1
ATOM 3101 C CA . ALA A 1 398 ? -26.441 -25.981 0.332 1.00 72.25 398 ALA A CA 1
ATOM 3102 C C . ALA A 1 398 ? -25.308 -25.578 1.298 1.00 72.25 398 ALA A C 1
ATOM 3104 O O . ALA A 1 398 ? -25.575 -24.971 2.335 1.00 72.25 398 ALA A O 1
ATOM 3105 N N . GLU A 1 399 ? -24.047 -25.891 0.971 1.00 69.75 399 GLU A N 1
ATOM 3106 C CA . GLU A 1 399 ? -22.876 -25.454 1.751 1.00 69.75 399 GLU A CA 1
ATOM 3107 C C . GLU A 1 399 ? -22.708 -23.927 1.701 1.00 69.75 399 GLU A C 1
ATOM 3109 O O . GLU A 1 399 ? -22.474 -23.299 2.733 1.00 69.75 399 GLU A O 1
ATOM 3114 N N . GLU A 1 400 ? -22.878 -23.320 0.525 1.00 71.94 400 GLU A N 1
ATOM 3115 C CA . GLU A 1 400 ? -22.832 -21.867 0.342 1.00 71.94 400 GLU A CA 1
ATOM 3116 C C . GLU A 1 400 ? -23.941 -21.160 1.130 1.00 71.94 400 GLU A C 1
ATOM 3118 O O . GLU A 1 400 ? -23.658 -20.231 1.882 1.00 71.94 400 GLU A O 1
ATOM 3123 N N . GLU A 1 401 ? -25.177 -21.657 1.058 1.00 79.38 401 GLU A N 1
ATOM 3124 C CA . GLU A 1 401 ? -26.297 -21.115 1.827 1.00 79.38 401 GLU A CA 1
ATOM 3125 C C . GLU A 1 401 ? -26.062 -21.219 3.345 1.00 79.38 401 GLU A C 1
ATOM 3127 O O . GLU A 1 401 ? -26.344 -20.276 4.088 1.00 79.38 401 GLU A O 1
ATOM 3132 N N . ALA A 1 402 ? -25.501 -22.336 3.821 1.00 80.50 402 ALA A N 1
ATOM 3133 C CA . ALA A 1 402 ? -25.154 -22.511 5.230 1.00 80.50 402 ALA A CA 1
ATOM 3134 C C . ALA A 1 402 ? -24.063 -21.526 5.690 1.00 80.50 402 ALA A C 1
ATOM 3136 O O . ALA A 1 402 ? -24.185 -20.944 6.769 1.00 80.50 402 ALA A O 1
ATOM 3137 N N . LEU A 1 403 ? -23.026 -21.298 4.873 1.00 78.38 403 LEU A N 1
ATOM 3138 C CA . LEU A 1 403 ? -21.982 -20.305 5.152 1.00 78.38 403 LEU A CA 1
ATOM 3139 C C . LEU A 1 403 ? -22.539 -18.877 5.146 1.00 78.38 403 LEU A C 1
ATOM 3141 O O . LEU A 1 403 ? -22.193 -18.092 6.028 1.00 78.38 403 LEU A O 1
ATOM 3145 N N . SER A 1 404 ? -23.423 -18.539 4.205 1.00 83.56 404 SER A N 1
ATOM 3146 C CA . SER A 1 404 ? -24.074 -17.226 4.155 1.00 83.56 404 SER A CA 1
ATOM 3147 C C . SER A 1 404 ? -24.947 -16.963 5.383 1.00 83.56 404 SER A C 1
ATOM 3149 O O . SER A 1 404 ? -24.896 -15.862 5.931 1.00 83.56 404 SER A O 1
ATOM 3151 N N . ARG A 1 405 ? -25.706 -17.963 5.856 1.00 89.94 405 ARG A N 1
ATOM 3152 C CA . ARG A 1 405 ? -26.487 -17.854 7.102 1.00 89.94 405 ARG A CA 1
ATOM 3153 C C . ARG A 1 405 ? -25.580 -17.678 8.319 1.00 89.94 405 ARG A C 1
ATOM 3155 O O . ARG A 1 405 ? -25.767 -16.724 9.062 1.00 89.94 405 ARG A O 1
ATOM 3162 N N . LEU A 1 406 ? -24.551 -18.521 8.462 1.00 89.81 406 LEU A N 1
ATOM 3163 C CA . LEU A 1 406 ? -23.564 -18.413 9.544 1.00 89.81 406 LEU A CA 1
ATOM 3164 C C . LEU A 1 406 ? -22.905 -17.028 9.573 1.00 89.81 406 LEU A C 1
ATOM 3166 O O . LEU A 1 406 ? -22.758 -16.427 10.634 1.00 89.81 406 LEU A O 1
ATOM 3170 N N . PHE A 1 407 ? -22.511 -16.513 8.407 1.00 90.50 407 PHE A N 1
ATOM 3171 C CA . PHE A 1 407 ? -21.951 -15.173 8.286 1.00 90.50 407 PHE A CA 1
ATOM 3172 C C . PHE A 1 407 ? -22.951 -14.100 8.725 1.00 90.50 407 PHE A C 1
ATOM 3174 O O . PHE A 1 407 ? -22.591 -13.234 9.517 1.00 90.50 407 PHE A O 1
ATOM 3181 N N . GLY A 1 408 ? -24.202 -14.173 8.260 1.00 93.19 408 GLY A N 1
ATOM 3182 C CA . GLY A 1 408 ? -25.265 -13.252 8.667 1.00 93.19 408 GLY A CA 1
ATOM 3183 C C . GLY A 1 408 ? -25.493 -13.243 10.180 1.00 93.19 408 GLY A C 1
ATOM 3184 O O . GLY A 1 408 ? -25.535 -12.171 10.783 1.00 93.19 408 GLY A O 1
ATOM 3185 N N . ASP A 1 409 ? -25.550 -14.425 10.797 1.00 95.00 409 ASP A N 1
ATOM 3186 C CA . ASP A 1 409 ? -25.721 -14.580 12.243 1.00 95.00 409 ASP A CA 1
ATOM 3187 C C . ASP A 1 409 ? -24.533 -13.990 13.016 1.00 95.00 409 ASP A C 1
ATOM 3189 O O . ASP A 1 409 ? -24.724 -13.276 14.001 1.00 95.00 409 ASP A O 1
ATOM 3193 N N . LEU A 1 410 ? -23.297 -14.228 12.554 1.00 94.75 410 LEU A N 1
ATOM 3194 C CA . LEU A 1 410 ? -22.098 -13.621 13.139 1.00 94.75 410 LEU A CA 1
ATOM 3195 C C . LEU A 1 410 ? -22.138 -12.094 13.018 1.00 94.75 410 LEU A C 1
ATOM 3197 O O . LEU A 1 410 ? -21.880 -11.405 13.996 1.00 94.75 410 LEU A O 1
ATOM 3201 N N . MET A 1 411 ? -22.498 -11.548 11.857 1.00 94.75 411 MET A N 1
ATOM 3202 C CA . MET A 1 411 ? -22.566 -10.097 11.640 1.00 94.75 411 MET A CA 1
ATOM 3203 C C . MET A 1 411 ? -23.681 -9.401 12.441 1.00 94.75 411 MET A C 1
ATOM 3205 O O . MET A 1 411 ? -23.659 -8.174 12.565 1.00 94.75 411 MET A O 1
ATOM 3209 N N . ALA A 1 412 ? -24.637 -10.155 12.990 1.00 95.06 412 ALA A N 1
ATOM 3210 C CA . ALA A 1 412 ? -25.669 -9.659 13.899 1.00 95.06 412 ALA A CA 1
ATOM 3211 C C . ALA A 1 412 ? -25.229 -9.641 15.378 1.00 95.06 412 ALA A C 1
ATOM 3213 O O . ALA A 1 412 ? -25.901 -9.024 16.210 1.00 95.06 412 ALA A O 1
ATOM 3214 N N . LEU A 1 413 ? -24.119 -10.303 15.723 1.00 95.25 413 LEU A N 1
ATOM 3215 C CA . LEU A 1 413 ? -23.561 -10.272 17.074 1.00 95.25 413 LEU A CA 1
ATOM 3216 C C . LEU A 1 413 ? -23.013 -8.882 17.425 1.00 95.25 413 LEU A C 1
ATOM 3218 O O . LEU A 1 413 ? -22.575 -8.162 16.535 1.00 95.25 413 LEU A O 1
ATOM 3222 N N . PRO A 1 414 ? -22.988 -8.497 18.713 1.00 95.06 414 PRO A N 1
ATOM 3223 C CA . PRO A 1 414 ? -22.463 -7.200 19.121 1.00 95.06 414 PRO A CA 1
ATOM 3224 C C . PRO A 1 414 ? -20.941 -7.086 18.939 1.00 95.06 414 PRO A C 1
ATOM 3226 O O . PRO A 1 414 ? -20.197 -8.058 19.111 1.00 95.06 414 PRO A O 1
ATOM 3229 N N . VAL A 1 415 ? -20.478 -5.857 18.701 1.00 96.81 415 VAL A N 1
ATOM 3230 C CA . VAL A 1 415 ? -19.059 -5.470 18.741 1.00 96.81 415 VAL A CA 1
ATOM 3231 C C . VAL A 1 415 ? -18.794 -4.635 19.989 1.00 96.81 415 VAL A C 1
ATOM 3233 O O . VAL A 1 415 ? -19.451 -3.624 20.233 1.00 96.81 415 VAL A O 1
ATOM 3236 N N . VAL A 1 416 ? -17.789 -5.028 20.767 1.00 96.81 416 VAL A N 1
ATOM 3237 C CA . VAL A 1 416 ? -17.272 -4.258 21.899 1.00 96.81 416 VAL A CA 1
ATOM 3238 C C . VAL A 1 416 ? -15.964 -3.584 21.487 1.00 96.81 416 VAL A C 1
ATOM 3240 O O . VAL A 1 416 ? -14.962 -4.246 21.237 1.00 96.81 416 VAL A O 1
ATOM 3243 N N . GLY A 1 417 ? -15.959 -2.260 21.397 1.00 96.81 417 GLY A N 1
ATOM 3244 C CA . GLY A 1 417 ? -14.744 -1.472 21.219 1.00 96.81 417 GLY A CA 1
ATOM 3245 C C . GLY A 1 417 ? -14.114 -1.131 22.565 1.00 96.81 417 GLY A C 1
ATOM 3246 O O . GLY A 1 417 ? -14.832 -0.843 23.520 1.00 96.81 417 GLY A O 1
ATOM 3247 N N . VAL A 1 418 ? -12.786 -1.122 22.658 1.00 95.81 418 VAL A N 1
ATOM 3248 C CA . VAL A 1 418 ? -12.080 -0.630 23.852 1.00 95.81 418 VAL A CA 1
ATOM 3249 C C . VAL A 1 418 ? -11.041 0.399 23.438 1.00 95.81 418 VAL A C 1
ATOM 3251 O O . VAL A 1 418 ? -10.184 0.106 22.609 1.00 95.81 418 VAL A O 1
ATOM 3254 N N . VAL A 1 419 ? -11.104 1.601 24.010 1.00 95.19 419 VAL A N 1
ATOM 3255 C CA . VAL A 1 419 ? -10.181 2.707 23.711 1.00 95.19 419 VAL A CA 1
ATOM 3256 C C . VAL A 1 419 ? -9.623 3.312 24.992 1.00 95.19 419 VAL A C 1
ATOM 3258 O O . VAL A 1 419 ? -10.265 3.282 26.038 1.00 95.19 419 VAL A O 1
ATOM 3261 N N . SER A 1 420 ? -8.427 3.895 24.909 1.00 93.19 420 SER A N 1
ATOM 3262 C CA . SER A 1 420 ? -7.781 4.559 26.053 1.00 93.19 420 SER A CA 1
ATOM 3263 C C . SER A 1 420 ? -8.173 6.030 26.236 1.00 93.19 420 SER A C 1
ATOM 3265 O O . SER A 1 420 ? -7.902 6.633 27.275 1.00 93.19 420 SER A O 1
ATOM 3267 N N . TYR A 1 421 ? -8.785 6.622 25.212 1.00 93.50 421 TYR A N 1
ATOM 3268 C CA . TYR A 1 421 ? -9.147 8.033 25.157 1.00 93.50 421 TYR A CA 1
ATOM 3269 C C . TYR A 1 421 ? -10.476 8.189 24.420 1.00 93.50 421 TYR A C 1
ATOM 3271 O O . TYR A 1 421 ? -10.710 7.505 23.425 1.00 93.50 421 TYR A O 1
ATOM 3279 N N . GLU A 1 422 ? -11.319 9.115 24.879 1.00 93.50 422 GLU A N 1
ATOM 3280 C CA . GLU A 1 422 ? -12.637 9.394 24.286 1.00 93.50 422 GLU A CA 1
ATOM 3281 C C . GLU A 1 422 ? -12.544 9.778 22.798 1.00 93.50 422 GLU A C 1
ATOM 3283 O O . GLU A 1 422 ? -13.352 9.334 21.990 1.00 93.50 422 GLU A O 1
ATOM 3288 N N . GLU A 1 423 ? -11.477 10.483 22.404 1.00 93.12 423 GLU A N 1
ATOM 3289 C CA . GLU A 1 423 ? -11.173 10.831 21.004 1.00 93.12 423 GLU A CA 1
ATOM 3290 C C . GLU A 1 423 ? -10.991 9.608 20.077 1.00 93.12 423 GLU A C 1
ATOM 3292 O O . GLU A 1 423 ? -10.990 9.744 18.856 1.00 93.12 423 GLU A O 1
ATOM 3297 N N . GLY A 1 424 ? -10.811 8.404 20.631 1.00 94.75 424 GLY A N 1
ATOM 3298 C CA . GLY A 1 424 ? -10.724 7.162 19.862 1.00 94.75 424 GLY A CA 1
ATOM 3299 C C . GLY A 1 424 ? -12.076 6.527 19.536 1.00 94.75 424 GLY A C 1
ATOM 3300 O O . GLY A 1 424 ? -12.122 5.639 18.687 1.00 94.75 424 GLY A O 1
ATOM 3301 N N . VAL A 1 425 ? -13.167 6.951 20.186 1.00 96.19 425 VAL A N 1
ATOM 3302 C CA . VAL A 1 425 ? 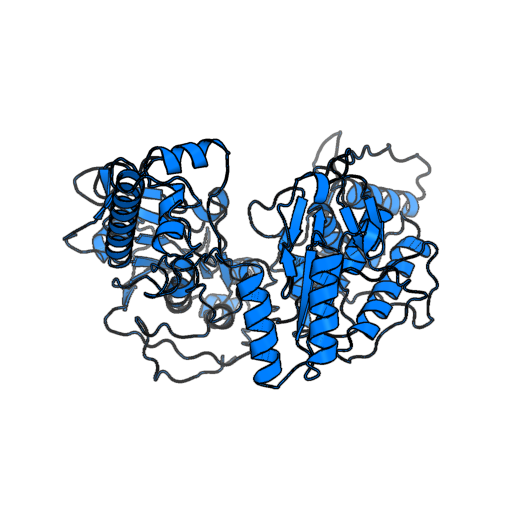-14.483 6.300 20.067 1.00 96.19 425 VAL A CA 1
ATOM 3303 C C . VAL A 1 425 ? -15.017 6.408 18.641 1.00 96.19 425 VAL A C 1
ATOM 3305 O O . VAL A 1 425 ? -15.311 5.388 18.019 1.00 96.19 425 VAL A O 1
ATOM 3308 N N . CYS A 1 426 ? -15.106 7.622 18.097 1.00 95.38 426 CYS A N 1
ATOM 3309 C CA . CYS A 1 426 ? -15.720 7.825 16.787 1.00 95.38 426 CYS A CA 1
ATOM 3310 C C . CYS A 1 426 ? -14.948 7.178 15.637 1.00 95.38 426 CYS A C 1
ATOM 3312 O O . CYS A 1 426 ? -15.552 6.434 14.856 1.00 95.38 426 CYS A O 1
ATOM 3314 N N . PRO A 1 427 ? -13.617 7.360 15.535 1.00 94.81 427 PRO A N 1
ATOM 3315 C CA . PRO A 1 427 ? -12.858 6.686 14.497 1.00 94.81 427 PRO A CA 1
ATOM 3316 C C . PRO A 1 427 ? -12.964 5.163 14.588 1.00 94.81 427 PRO A C 1
ATOM 3318 O O . PRO A 1 427 ? -12.997 4.492 13.557 1.00 94.81 427 PRO A O 1
ATOM 3321 N N . LEU A 1 428 ? -13.048 4.608 15.806 1.00 96.94 428 LEU A N 1
ATOM 3322 C CA . LEU A 1 428 ? -13.218 3.173 15.996 1.00 96.94 428 LEU A CA 1
ATOM 3323 C C . LEU A 1 428 ? -14.565 2.704 15.442 1.00 96.94 428 LEU A C 1
ATOM 3325 O O . LEU A 1 428 ? -14.582 1.752 14.664 1.00 96.94 428 LEU A O 1
ATOM 3329 N N . VAL A 1 429 ? -15.664 3.392 15.766 1.00 96.31 429 VAL A N 1
ATOM 3330 C CA . VAL A 1 429 ? -17.003 3.080 15.233 1.00 96.31 429 VAL A CA 1
ATOM 3331 C C . VAL A 1 429 ? -17.009 3.123 13.702 1.00 96.31 429 VAL A C 1
ATOM 3333 O O . VAL A 1 429 ? -17.472 2.176 13.065 1.00 96.31 429 VAL A O 1
ATOM 3336 N N . ARG A 1 430 ? -16.428 4.161 13.088 1.00 93.81 430 ARG A N 1
ATOM 3337 C CA . ARG A 1 430 ? -16.379 4.285 11.620 1.00 93.81 430 ARG A CA 1
ATOM 3338 C C . ARG A 1 430 ? -15.499 3.237 10.951 1.00 93.81 430 ARG A C 1
ATOM 3340 O O . ARG A 1 430 ? -15.844 2.739 9.879 1.00 93.81 430 ARG A O 1
ATOM 3347 N N . SER A 1 431 ? -14.401 2.841 11.593 1.00 94.69 431 SER A N 1
ATOM 3348 C CA . SER A 1 431 ? -13.515 1.798 11.063 1.00 94.69 431 SER A CA 1
ATOM 3349 C C . SER A 1 431 ? -14.219 0.447 10.882 1.00 94.69 431 SER A C 1
ATOM 3351 O O . SER A 1 431 ? -13.819 -0.337 10.020 1.00 94.69 431 SER A O 1
ATOM 3353 N N . LEU A 1 432 ? -15.309 0.185 11.622 1.00 94.25 432 LEU A N 1
ATOM 3354 C CA . LEU A 1 432 ? -16.081 -1.058 11.516 1.00 94.25 432 LEU A CA 1
ATOM 3355 C C . LEU A 1 432 ? -16.685 -1.264 10.124 1.00 94.25 432 LEU A C 1
ATOM 3357 O O . LEU A 1 432 ? -16.828 -2.405 9.683 1.00 94.25 432 LEU A O 1
ATOM 3361 N N . ALA A 1 433 ? -17.007 -0.181 9.411 1.00 91.62 433 ALA A N 1
ATOM 3362 C CA . ALA A 1 433 ? -17.529 -0.272 8.054 1.00 91.62 433 ALA A CA 1
ATOM 3363 C C . ALA A 1 433 ? -16.496 -0.870 7.089 1.00 91.62 433 ALA A C 1
ATOM 3365 O O . ALA A 1 433 ? -16.855 -1.662 6.223 1.00 91.62 433 ALA A O 1
ATOM 3366 N N . LEU A 1 434 ? -15.208 -0.567 7.268 1.00 91.56 434 LEU A N 1
ATOM 3367 C CA . LEU A 1 434 ? -14.146 -1.244 6.529 1.00 91.56 434 LEU A CA 1
ATOM 3368 C C . LEU A 1 434 ? -13.878 -2.640 7.101 1.00 91.56 434 LEU A C 1
ATOM 3370 O O . LEU A 1 434 ? -13.829 -3.608 6.344 1.00 91.56 434 LEU A O 1
ATOM 3374 N N . ALA A 1 435 ? -13.731 -2.750 8.424 1.00 92.56 435 ALA A N 1
ATOM 3375 C CA . ALA A 1 435 ? -13.352 -3.990 9.100 1.00 92.56 435 ALA A CA 1
ATOM 3376 C C . ALA A 1 435 ? -14.309 -5.151 8.803 1.00 92.56 435 ALA A C 1
ATOM 3378 O O . ALA A 1 435 ? -13.863 -6.275 8.603 1.00 92.56 435 ALA A O 1
ATOM 3379 N N . PHE A 1 436 ? -15.607 -4.876 8.694 1.00 91.88 436 PHE A N 1
ATOM 3380 C CA . PHE A 1 436 ? -16.626 -5.868 8.353 1.00 91.88 436 PHE A CA 1
ATOM 3381 C C . PHE A 1 436 ? -17.201 -5.680 6.943 1.00 91.88 436 PHE A C 1
ATOM 3383 O O . PHE A 1 436 ? -18.299 -6.159 6.671 1.00 91.88 436 PHE A O 1
ATOM 3390 N N . ALA A 1 437 ? -16.504 -4.954 6.058 1.00 87.06 437 ALA A N 1
ATOM 3391 C CA . ALA A 1 437 ? -16.931 -4.661 4.681 1.00 87.06 437 ALA A CA 1
ATOM 3392 C C . ALA A 1 437 ? -18.396 -4.174 4.565 1.00 87.06 437 ALA A C 1
ATOM 3394 O O . ALA A 1 437 ? -19.111 -4.494 3.622 1.00 87.06 437 ALA A O 1
ATOM 3395 N N . GLY A 1 438 ? -18.867 -3.415 5.557 1.00 87.75 438 GLY A N 1
ATOM 3396 C CA . GLY A 1 438 ? -20.228 -2.889 5.606 1.00 87.75 438 GLY A CA 1
ATOM 3397 C C . GLY A 1 438 ? -21.305 -3.926 5.936 1.00 87.75 438 GLY A C 1
ATOM 3398 O O . GLY A 1 438 ? -22.485 -3.618 5.772 1.00 87.75 438 GLY A O 1
ATOM 3399 N N . HIS A 1 439 ? -20.954 -5.127 6.411 1.00 89.38 439 HIS A N 1
ATOM 3400 C CA . HIS A 1 439 ? -21.910 -6.195 6.738 1.00 89.38 439 HIS A CA 1
ATOM 3401 C C . HIS A 1 439 ? -22.355 -6.245 8.202 1.00 89.38 439 HIS A C 1
ATOM 3403 O O . HIS A 1 439 ? -23.425 -6.784 8.461 1.00 89.38 439 HIS A O 1
ATOM 3409 N N . HIS A 1 440 ? -21.601 -5.679 9.151 1.00 93.44 440 HIS A N 1
ATOM 3410 C CA . HIS A 1 440 ? -21.993 -5.696 10.567 1.00 93.44 440 HIS A CA 1
ATOM 3411 C C . HIS A 1 440 ? -23.331 -4.964 10.788 1.00 93.44 440 HIS A C 1
ATOM 3413 O O . HIS A 1 440 ? -23.557 -3.888 10.224 1.00 93.44 440 HIS A O 1
ATOM 3419 N N . ARG A 1 441 ? -24.229 -5.567 11.573 1.00 91.31 441 ARG A N 1
ATOM 3420 C CA . ARG A 1 441 ? -25.574 -5.054 11.908 1.00 91.31 441 ARG A CA 1
ATOM 3421 C C . ARG A 1 441 ? -25.878 -5.106 13.408 1.00 91.31 441 ARG A C 1
ATOM 3423 O O . ARG A 1 441 ? -26.932 -4.625 13.816 1.00 91.31 441 ARG A O 1
ATOM 3430 N N . GLY A 1 442 ? -25.001 -5.709 14.209 1.00 92.25 442 GLY A N 1
ATOM 3431 C CA . GLY A 1 442 ? -25.155 -5.776 15.656 1.00 92.25 442 GLY A CA 1
ATOM 3432 C C . GLY A 1 442 ? -24.994 -4.416 16.339 1.00 92.25 442 GLY A C 1
ATOM 3433 O O . GLY A 1 442 ? -24.563 -3.429 15.739 1.00 92.25 442 GLY A O 1
ATOM 3434 N N . GLY A 1 443 ? -25.321 -4.376 17.631 1.00 94.31 443 GLY A N 1
ATOM 3435 C CA . GLY A 1 443 ? -25.037 -3.212 18.473 1.00 94.31 443 GLY A CA 1
ATOM 3436 C C . GLY A 1 443 ? -23.534 -3.024 18.697 1.00 94.31 443 GLY A C 1
ATOM 3437 O O . GLY A 1 443 ? -22.770 -3.992 18.716 1.00 94.31 443 GLY A O 1
ATOM 3438 N N . VAL A 1 444 ? -23.110 -1.781 18.903 1.00 96.44 444 VAL A N 1
ATOM 3439 C CA . VAL A 1 444 ? -21.720 -1.409 19.177 1.00 96.44 444 VAL A CA 1
ATOM 3440 C C . VAL A 1 444 ? -21.635 -0.810 20.575 1.00 96.44 444 VAL A C 1
ATOM 3442 O O . VAL A 1 444 ? -22.358 0.119 20.911 1.00 96.44 444 VAL A O 1
ATOM 3445 N N . ARG A 1 445 ? -20.746 -1.327 21.419 1.00 96.31 445 ARG A N 1
ATOM 3446 C CA . ARG A 1 445 ? -20.500 -0.768 22.755 1.00 96.31 445 ARG A CA 1
ATOM 3447 C C . ARG A 1 445 ? -19.044 -0.380 22.866 1.00 96.31 445 ARG A C 1
ATOM 3449 O O . ARG A 1 445 ? -18.186 -1.244 22.726 1.00 96.31 445 ARG A O 1
ATOM 3456 N N . VAL A 1 446 ? -18.744 0.887 23.114 1.00 96.94 446 VAL A N 1
ATOM 3457 C CA . VAL A 1 446 ? -17.363 1.354 23.249 1.00 96.94 446 VAL A CA 1
ATOM 3458 C C . VAL A 1 446 ? -17.063 1.657 24.708 1.00 96.94 446 VAL A C 1
ATOM 3460 O O . VAL A 1 446 ? -17.684 2.515 25.324 1.00 96.94 446 VAL A O 1
ATOM 3463 N N . SER A 1 447 ? -16.099 0.938 25.266 1.00 95.81 447 SER A N 1
ATOM 3464 C CA . SER A 1 447 ? -15.595 1.143 26.617 1.00 95.81 447 SER A CA 1
ATOM 3465 C C . SER A 1 447 ? -14.367 2.052 26.601 1.00 95.81 447 SER A C 1
ATOM 3467 O O . SER A 1 447 ? -13.386 1.765 25.911 1.00 95.81 447 SER A O 1
ATOM 3469 N N . VAL A 1 448 ? -14.415 3.144 27.366 1.00 94.44 448 VAL A N 1
ATOM 3470 C CA . VAL A 1 448 ? -13.332 4.133 27.458 1.00 94.44 448 VAL A CA 1
ATOM 3471 C C . VAL A 1 448 ? -12.571 3.951 28.768 1.00 94.44 448 VAL A C 1
ATOM 3473 O O . VAL A 1 448 ? -13.053 4.313 29.841 1.00 94.44 448 VAL A O 1
ATOM 3476 N N . GLU A 1 449 ? -11.363 3.401 28.685 1.00 90.12 449 GLU A N 1
ATOM 3477 C CA . GLU A 1 449 ? -10.444 3.268 29.816 1.00 90.12 449 GLU A CA 1
ATOM 3478 C C . GLU A 1 449 ? -9.538 4.503 29.879 1.00 90.12 449 GLU A C 1
ATOM 3480 O O . GLU A 1 449 ? -8.552 4.567 29.153 1.00 90.12 449 GLU A O 1
ATOM 3485 N N . GLN A 1 450 ? -9.833 5.484 30.741 1.00 81.25 450 GLN A N 1
ATOM 3486 C CA . GLN A 1 450 ? -9.003 6.695 30.850 1.00 81.25 450 GLN A CA 1
ATOM 3487 C C . GLN A 1 450 ? -7.551 6.361 31.233 1.00 81.25 450 GLN A C 1
ATOM 3489 O O . GLN A 1 450 ? -7.215 6.118 32.397 1.00 81.25 450 GLN A O 1
ATOM 3494 N N . HIS A 1 451 ? -6.662 6.382 30.239 1.00 74.50 451 HIS A N 1
ATOM 3495 C CA . HIS A 1 451 ? -5.269 5.999 30.411 1.00 74.50 451 HIS A CA 1
ATOM 3496 C C . HIS A 1 451 ? -4.409 7.179 30.888 1.00 74.50 451 HIS A C 1
ATOM 3498 O O . HIS A 1 451 ? -4.316 8.219 30.240 1.00 74.50 451 HIS A O 1
ATOM 3504 N N . GLY A 1 452 ? -3.726 7.013 32.025 1.00 73.00 452 GLY A N 1
ATOM 3505 C CA . GLY A 1 452 ? -2.784 8.009 32.556 1.00 73.00 452 GLY A CA 1
ATOM 3506 C C . GLY A 1 452 ? -3.412 9.200 33.293 1.00 73.00 452 GLY A C 1
ATOM 3507 O O . GLY A 1 452 ? -2.666 10.035 33.795 1.00 73.00 452 GLY A O 1
ATOM 3508 N N . GLY A 1 453 ? -4.742 9.258 33.403 1.00 76.50 453 GLY A N 1
ATOM 3509 C CA . GLY A 1 453 ? -5.477 10.254 34.197 1.00 76.50 453 GLY A CA 1
ATOM 3510 C C . GLY A 1 453 ? -5.649 11.636 33.554 1.00 76.50 453 GLY A C 1
ATOM 3511 O O . GLY A 1 453 ? -6.366 12.452 34.118 1.00 76.50 453 GLY A O 1
ATOM 3512 N N . ALA A 1 454 ? -5.033 11.888 32.397 1.00 83.19 454 ALA A N 1
ATOM 3513 C CA . ALA A 1 454 ? -5.219 13.104 31.605 1.00 83.19 454 ALA A CA 1
ATOM 3514 C C . ALA A 1 454 ? -5.945 12.775 30.295 1.00 83.19 454 ALA A C 1
ATOM 3516 O O . ALA A 1 454 ? -5.729 11.706 29.713 1.00 83.19 454 ALA A O 1
ATOM 3517 N N . ALA A 1 455 ? -6.772 13.696 29.805 1.00 89.81 455 ALA A N 1
ATOM 3518 C CA . ALA A 1 455 ? -7.387 13.556 28.488 1.00 89.81 455 ALA A CA 1
ATOM 3519 C C . ALA A 1 455 ? -6.332 13.697 27.375 1.00 89.81 455 ALA A C 1
ATOM 3521 O O . ALA A 1 455 ? -5.327 14.397 27.532 1.00 89.81 455 ALA A O 1
ATOM 3522 N N . LEU A 1 456 ? -6.567 13.091 26.206 1.00 91.12 456 LEU A N 1
ATOM 3523 C CA . LEU A 1 456 ? -5.621 13.185 25.085 1.00 91.12 456 LEU A CA 1
ATOM 3524 C C . LEU A 1 456 ? -5.412 14.640 24.633 1.00 91.12 456 LEU A C 1
ATOM 3526 O O . LEU A 1 456 ? -4.282 15.055 24.374 1.00 91.12 456 LEU A O 1
ATOM 3530 N N . ARG A 1 457 ? -6.479 15.446 24.647 1.00 90.31 457 ARG A N 1
ATOM 3531 C CA . ARG A 1 457 ? -6.433 16.900 24.447 1.00 90.31 457 ARG A CA 1
ATOM 3532 C C . ARG A 1 457 ? -5.475 17.618 25.401 1.00 90.31 457 ARG A C 1
ATOM 3534 O O . ARG A 1 457 ? -4.770 18.526 24.966 1.00 90.31 457 ARG A O 1
ATOM 3541 N N . GLU A 1 458 ? -5.430 17.226 26.672 1.00 91.69 458 GLU A N 1
ATOM 3542 C CA . GLU A 1 458 ? -4.538 17.826 27.673 1.00 91.69 458 GLU A CA 1
ATOM 3543 C C . GLU A 1 458 ? -3.084 17.428 27.419 1.00 91.69 458 GLU A C 1
ATOM 3545 O O . GLU A 1 458 ? -2.204 18.288 27.419 1.00 91.69 458 GLU A O 1
ATOM 3550 N N . ALA A 1 459 ? -2.832 16.148 27.121 1.00 91.19 459 ALA A N 1
ATOM 3551 C CA . ALA A 1 459 ? -1.500 15.664 26.758 1.00 91.19 459 ALA A CA 1
ATOM 3552 C C . ALA A 1 459 ? -0.966 16.374 25.503 1.00 91.19 459 ALA A C 1
ATOM 3554 O O . ALA A 1 459 ? 0.180 16.821 25.460 1.00 91.19 459 ALA A O 1
ATOM 3555 N N . ARG A 1 460 ? -1.827 16.548 24.498 1.00 91.06 460 ARG A N 1
ATOM 3556 C CA . ARG A 1 460 ? -1.528 17.275 23.264 1.00 91.06 460 ARG A CA 1
ATOM 3557 C C . ARG A 1 460 ? -1.210 18.753 23.519 1.00 91.06 460 ARG A C 1
ATOM 3559 O O . ARG A 1 460 ? -0.220 19.254 22.986 1.00 91.06 460 ARG A O 1
ATOM 3566 N N . ALA A 1 461 ? -1.986 19.429 24.370 1.00 90.88 461 ALA A N 1
ATOM 3567 C CA . ALA A 1 461 ? -1.721 20.811 24.772 1.00 90.88 461 ALA A CA 1
ATOM 3568 C C . ALA A 1 461 ? -0.396 20.947 25.546 1.00 90.88 461 ALA A C 1
ATOM 3570 O O . ALA A 1 461 ? 0.389 21.848 25.257 1.00 90.88 461 ALA A O 1
ATOM 3571 N N . ALA A 1 462 ? -0.107 20.024 26.470 1.00 91.44 462 ALA A N 1
ATOM 3572 C CA . ALA A 1 462 ? 1.142 20.005 27.235 1.00 91.44 462 ALA A CA 1
ATOM 3573 C C . ALA A 1 462 ? 2.382 19.795 26.349 1.00 91.44 462 ALA A C 1
ATOM 3575 O O . ALA A 1 462 ? 3.452 20.326 26.640 1.00 91.44 462 ALA A O 1
ATOM 3576 N N . LEU A 1 463 ? 2.235 19.050 25.250 1.00 91.00 463 LEU A N 1
ATOM 3577 C CA . LEU A 1 463 ? 3.281 18.845 24.247 1.00 91.00 463 LEU A CA 1
ATOM 3578 C C . LEU A 1 463 ? 3.375 19.985 23.220 1.00 91.00 463 LEU A C 1
ATOM 3580 O O . LEU A 1 463 ? 4.244 19.937 22.351 1.00 91.00 463 LEU A O 1
ATOM 3584 N N . GLY A 1 464 ? 2.485 20.983 23.275 1.00 87.56 464 GLY A N 1
ATOM 3585 C CA . GLY A 1 464 ? 2.407 22.046 22.269 1.00 87.56 464 GLY A CA 1
ATOM 3586 C C . GLY A 1 464 ? 2.089 21.526 20.863 1.00 87.56 464 GLY A C 1
ATOM 3587 O O . GLY A 1 464 ? 2.464 22.153 19.873 1.00 87.56 464 GLY A O 1
ATOM 3588 N N . HIS A 1 465 ? 1.437 20.365 20.753 1.00 82.38 465 HIS A N 1
ATOM 3589 C CA . HIS A 1 465 ? 1.185 19.717 19.471 1.00 82.38 465 HIS A CA 1
ATOM 3590 C C . HIS A 1 465 ? -0.144 20.198 18.881 1.00 82.38 465 HIS A C 1
ATOM 3592 O O . HIS A 1 465 ? -1.223 19.860 19.365 1.00 82.38 465 HIS A O 1
ATOM 3598 N N . ARG A 1 466 ? -0.072 21.010 17.826 1.00 75.94 466 ARG A N 1
ATOM 3599 C CA . ARG A 1 466 ? -1.252 21.558 17.149 1.00 75.94 466 ARG A CA 1
ATOM 3600 C C . ARG A 1 466 ? -1.815 20.550 16.149 1.00 75.94 466 ARG A C 1
ATOM 3602 O O . ARG A 1 466 ? -1.100 20.124 15.249 1.00 75.94 466 ARG A O 1
ATOM 3609 N N . VAL A 1 467 ? -3.104 20.236 16.265 1.00 68.69 467 VAL A N 1
ATOM 3610 C CA . VAL A 1 467 ? -3.826 19.453 15.252 1.00 68.69 467 VAL A CA 1
ATOM 3611 C C . VAL A 1 467 ? -4.327 20.401 14.174 1.00 68.69 467 VAL A C 1
ATOM 3613 O O . VAL A 1 467 ? -4.936 21.431 14.462 1.00 68.69 467 VAL A O 1
ATOM 3616 N N . VAL A 1 468 ? -4.056 20.054 12.922 1.00 61.72 468 VAL A N 1
ATOM 3617 C CA . VAL A 1 468 ? -4.601 20.746 11.757 1.00 61.72 468 VAL A CA 1
ATOM 3618 C C . VAL A 1 468 ? -5.261 19.685 10.898 1.00 61.72 468 VAL A C 1
ATOM 3620 O O . VAL A 1 468 ? -4.568 18.901 10.254 1.00 61.72 468 VAL A O 1
ATOM 3623 N N . SER A 1 469 ? -6.592 19.649 10.872 1.00 59.72 469 SER A N 1
ATOM 3624 C CA . SER A 1 469 ? -7.275 18.854 9.860 1.00 59.72 469 SER A CA 1
ATOM 3625 C C . SER A 1 469 ? -7.139 19.544 8.511 1.00 59.72 469 SER A C 1
ATOM 3627 O O . SER A 1 469 ? -7.386 20.744 8.373 1.00 59.72 469 SER A O 1
ATOM 3629 N N . ALA A 1 470 ? -6.777 18.766 7.496 1.00 61.72 470 ALA A N 1
ATOM 3630 C CA . ALA A 1 470 ? -6.773 19.233 6.117 1.00 61.72 470 ALA A CA 1
ATOM 3631 C C . ALA A 1 470 ? -8.197 19.388 5.549 1.00 61.72 470 ALA A C 1
ATOM 3633 O O . ALA A 1 470 ? -8.378 20.094 4.559 1.00 61.72 470 ALA A O 1
ATOM 3634 N N . MET A 1 471 ? -9.197 18.729 6.150 1.00 69.12 471 MET A N 1
ATOM 3635 C CA . MET A 1 471 ? -10.573 18.683 5.648 1.00 69.12 471 MET A CA 1
ATOM 3636 C C . MET A 1 471 ? -11.608 18.761 6.777 1.00 69.12 471 MET A C 1
ATOM 3638 O O . MET A 1 471 ? -11.340 18.320 7.897 1.00 69.12 471 MET A O 1
ATOM 3642 N N . PRO A 1 472 ? -12.809 19.289 6.508 1.00 76.81 472 PRO A N 1
ATOM 3643 C CA . PRO A 1 472 ? -13.904 19.178 7.454 1.00 76.81 472 PRO A CA 1
ATOM 3644 C C . PRO A 1 472 ? -14.372 17.717 7.545 1.00 76.81 472 PRO A C 1
ATOM 3646 O O . PRO A 1 472 ? -14.391 17.004 6.541 1.00 76.81 472 PRO A O 1
ATOM 3649 N N . ALA A 1 473 ? -14.766 17.286 8.741 1.00 81.75 473 ALA A N 1
ATOM 3650 C CA . ALA A 1 473 ? -15.329 15.963 8.987 1.00 81.75 473 ALA A CA 1
ATOM 3651 C C . ALA A 1 473 ? -16.718 16.100 9.644 1.00 81.75 473 ALA A C 1
ATOM 3653 O O . ALA A 1 473 ? -16.897 16.957 10.515 1.00 81.75 473 ALA A O 1
ATOM 3654 N N . PRO A 1 474 ? -17.713 15.286 9.248 1.00 85.00 474 PRO A N 1
ATOM 3655 C CA . PRO A 1 474 ? -18.976 15.148 9.970 1.00 85.00 474 PRO A CA 1
ATOM 3656 C C . PRO A 1 474 ? -18.727 14.851 11.448 1.00 85.00 474 PRO A C 1
ATOM 3658 O O . PRO A 1 474 ? -17.965 13.935 11.773 1.00 85.00 474 PRO A O 1
ATOM 3661 N N . ALA A 1 475 ? -19.361 15.623 12.328 1.00 84.75 475 ALA A N 1
ATOM 3662 C CA . ALA A 1 475 ? -19.340 15.385 13.761 1.00 84.75 475 ALA A CA 1
ATOM 3663 C C . ALA A 1 475 ? -19.966 14.026 14.086 1.00 84.75 475 ALA A C 1
ATOM 3665 O O . ALA A 1 475 ? -20.830 13.525 13.368 1.00 84.75 475 ALA A O 1
ATOM 3666 N N . CYS A 1 476 ? -19.527 13.437 15.189 1.00 89.44 476 CYS A N 1
ATOM 3667 C CA . CYS A 1 476 ? -19.981 12.121 15.600 1.00 89.44 476 CYS A CA 1
ATOM 3668 C C . CYS A 1 476 ? -21.225 12.264 16.474 1.00 89.44 476 CYS A C 1
ATOM 3670 O O . CYS A 1 476 ? -21.159 12.784 17.588 1.00 89.44 476 CYS A O 1
ATOM 3672 N N . ALA A 1 477 ? -22.362 11.826 15.945 1.00 92.38 477 ALA A N 1
ATOM 3673 C CA . ALA A 1 477 ? -23.625 11.742 16.663 1.00 92.38 477 ALA A CA 1
ATOM 3674 C C . ALA A 1 477 ? -24.138 10.312 16.538 1.00 92.38 477 ALA A C 1
ATOM 3676 O O . ALA A 1 477 ? -24.402 9.837 15.437 1.00 92.38 477 ALA A O 1
ATOM 3677 N N . TYR A 1 478 ? -24.230 9.611 17.661 1.00 95.06 478 TYR A N 1
ATOM 3678 C CA . TYR A 1 478 ? -24.547 8.192 17.680 1.00 95.06 478 TYR A CA 1
ATOM 3679 C C . TYR A 1 478 ? -26.048 7.931 17.795 1.00 95.06 478 TYR A C 1
ATOM 3681 O O . TYR A 1 478 ? -26.761 8.629 18.516 1.00 95.06 478 TYR A O 1
ATOM 3689 N N . LYS A 1 479 ? -26.511 6.885 17.110 1.00 94.81 479 LYS A N 1
ATOM 3690 C CA . LYS A 1 479 ? -27.847 6.307 17.282 1.00 94.81 479 LYS A CA 1
ATOM 3691 C C . LYS A 1 479 ? -27.865 5.340 18.468 1.00 94.81 479 LYS A C 1
ATOM 3693 O O . LYS A 1 479 ? -26.827 4.990 19.021 1.00 94.81 479 LYS A O 1
ATOM 3698 N N . GLU A 1 480 ? -29.053 4.858 18.824 1.00 93.12 480 GLU A N 1
ATOM 3699 C CA . GLU A 1 480 ? -29.283 3.913 19.931 1.00 93.12 480 GLU A CA 1
ATOM 3700 C C . GLU A 1 480 ? -28.491 2.595 19.823 1.00 93.12 480 GLU A C 1
ATOM 3702 O O . GLU A 1 480 ? -28.279 1.913 20.824 1.00 93.12 480 GLU A O 1
ATOM 3707 N N . GLN A 1 481 ? -28.036 2.237 18.619 1.00 93.06 481 GLN A N 1
ATOM 3708 C CA . GLN A 1 481 ? -27.209 1.060 18.362 1.00 93.06 481 GLN A CA 1
ATOM 3709 C C . GLN A 1 481 ? -25.796 1.191 18.939 1.00 93.06 481 GLN A C 1
ATOM 3711 O O . GLN A 1 481 ? -25.125 0.169 19.084 1.00 93.06 481 GLN A O 1
ATOM 3716 N N . VAL A 1 482 ? -25.336 2.407 19.253 1.00 96.38 482 VAL A N 1
ATOM 3717 C CA . VAL A 1 482 ? -24.012 2.657 19.824 1.00 96.38 482 VAL A CA 1
ATOM 3718 C C . VAL A 1 482 ? -24.148 3.185 21.249 1.00 96.38 482 VAL A C 1
ATOM 3720 O O . VAL A 1 482 ? -24.765 4.224 21.476 1.00 96.38 482 VAL A O 1
ATOM 3723 N N . SER A 1 483 ? -23.518 2.513 22.213 1.00 95.25 483 SER A N 1
ATOM 3724 C CA . SER A 1 483 ? -23.348 3.034 23.575 1.00 95.25 483 SER A CA 1
ATOM 3725 C C . SER A 1 483 ? -21.876 3.276 23.888 1.00 95.25 483 SER A C 1
ATOM 3727 O O . SER A 1 483 ? -20.996 2.574 23.384 1.00 95.25 483 SER A O 1
ATOM 3729 N N . VAL A 1 484 ? -21.606 4.277 24.725 1.00 95.50 484 VAL A N 1
ATOM 3730 C CA . VAL A 1 484 ? -20.257 4.610 25.190 1.00 95.50 484 VAL A CA 1
ATOM 3731 C C . VAL A 1 484 ? -20.266 4.604 26.709 1.00 95.50 484 VAL A C 1
ATOM 3733 O O . VAL A 1 484 ? -21.020 5.351 27.327 1.00 95.50 484 VAL A O 1
ATOM 3736 N N . ASP A 1 485 ? -19.427 3.762 27.300 1.00 93.31 485 ASP A N 1
ATOM 3737 C CA . ASP A 1 485 ? -19.387 3.519 28.738 1.00 93.31 485 ASP A CA 1
ATOM 3738 C C . ASP A 1 485 ? -17.956 3.699 29.270 1.00 93.31 485 ASP A C 1
ATOM 3740 O O . ASP A 1 485 ? -16.990 3.359 28.581 1.00 93.31 485 ASP A O 1
ATOM 3744 N N . PRO A 1 486 ? -17.761 4.189 30.503 1.00 90.94 486 PRO A N 1
ATOM 3745 C CA . PRO A 1 486 ? -16.441 4.180 31.121 1.00 90.94 486 PRO A CA 1
ATOM 3746 C C . PRO A 1 486 ? -15.990 2.740 31.423 1.00 90.94 486 PRO A C 1
ATOM 3748 O O . PRO A 1 486 ? -16.803 1.866 31.740 1.00 90.94 486 PRO A O 1
ATOM 3751 N N . ALA A 1 487 ? -14.682 2.499 31.356 1.00 88.69 487 ALA A N 1
ATOM 3752 C CA . ALA A 1 487 ? -14.042 1.260 31.795 1.00 88.69 487 ALA A CA 1
ATOM 3753 C C . ALA A 1 487 ? -13.132 1.523 32.995 1.00 88.69 487 ALA A C 1
ATOM 3755 O O . ALA A 1 487 ? -12.520 2.591 33.105 1.00 88.69 487 ALA A O 1
ATOM 3756 N N . ALA A 1 488 ? -13.019 0.541 33.889 1.00 87.69 488 ALA A N 1
ATOM 3757 C CA . ALA A 1 488 ? -12.080 0.640 34.995 1.00 87.69 488 ALA A CA 1
ATOM 3758 C C . ALA A 1 488 ? -10.641 0.465 34.489 1.00 87.69 488 ALA A C 1
ATOM 3760 O O . ALA A 1 488 ? -10.367 -0.291 33.557 1.00 87.69 488 ALA A O 1
ATOM 3761 N N . ARG A 1 489 ? -9.691 1.155 35.126 1.00 83.88 489 ARG A N 1
ATOM 3762 C CA . ARG A 1 489 ? -8.275 1.020 34.778 1.00 83.88 489 ARG A CA 1
ATOM 3763 C C . ARG A 1 489 ? -7.796 -0.413 35.021 1.00 83.88 489 ARG A C 1
ATOM 3765 O O . ARG A 1 489 ? -7.949 -0.926 36.127 1.00 83.88 489 ARG A O 1
ATOM 3772 N N . GLY A 1 490 ? -7.145 -1.007 34.024 1.00 83.75 490 GLY A N 1
ATOM 3773 C CA . GLY A 1 490 ? -6.624 -2.372 34.084 1.00 83.75 490 GLY A CA 1
ATOM 3774 C C . GLY A 1 490 ? -7.688 -3.466 33.963 1.00 83.75 490 GLY A C 1
ATOM 3775 O O . GLY A 1 490 ? -7.351 -4.633 34.153 1.00 83.75 490 GLY A O 1
ATOM 3776 N N . GLU A 1 491 ? -8.941 -3.118 33.649 1.00 88.81 491 GLU A N 1
ATOM 3777 C CA . GLU A 1 491 ? -10.004 -4.094 33.393 1.00 88.81 491 GLU A CA 1
ATOM 3778 C C . GLU A 1 491 ? -9.602 -4.994 32.209 1.00 88.81 491 GLU A C 1
ATOM 3780 O O . GLU A 1 491 ? -9.112 -4.542 31.161 1.00 88.81 491 GLU A O 1
ATOM 3785 N N . SER A 1 492 ? -9.761 -6.304 32.385 1.00 91.31 492 SER A N 1
ATOM 3786 C CA . SER A 1 492 ? -9.426 -7.271 31.345 1.00 91.31 492 SER A CA 1
ATOM 3787 C C . SER A 1 492 ? -10.453 -7.236 30.213 1.00 91.31 492 SER A C 1
ATOM 3789 O O . SER A 1 492 ? -11.628 -6.929 30.414 1.00 91.31 492 SER A O 1
ATOM 3791 N N . VAL A 1 493 ? -10.038 -7.642 29.007 1.00 90.69 493 VAL A N 1
ATOM 3792 C CA . VAL A 1 493 ? -10.949 -7.759 27.851 1.00 90.69 493 VAL A CA 1
ATOM 3793 C C . VAL A 1 493 ? -12.163 -8.631 28.176 1.00 90.69 493 VAL A C 1
ATOM 3795 O O . VAL A 1 493 ? -13.276 -8.315 27.769 1.00 90.69 493 VAL A O 1
ATOM 3798 N N . ALA A 1 494 ? -11.964 -9.715 28.928 1.00 91.44 494 ALA A N 1
ATOM 3799 C CA . ALA A 1 494 ? -13.044 -10.619 29.296 1.00 91.44 494 ALA A CA 1
ATOM 3800 C C . ALA A 1 494 ? -14.053 -9.963 30.256 1.00 91.44 494 ALA A C 1
ATOM 3802 O O . ALA A 1 494 ? -15.253 -10.170 30.106 1.00 91.44 494 ALA A O 1
ATOM 3803 N N . GLU A 1 495 ? -13.594 -9.164 31.223 1.00 91.94 495 GLU A N 1
ATOM 3804 C CA . GLU A 1 495 ? -14.470 -8.419 32.141 1.00 91.94 495 GLU A CA 1
ATOM 3805 C C . GLU A 1 495 ? -15.272 -7.345 31.409 1.00 91.94 495 GLU A C 1
ATOM 3807 O O . GLU A 1 495 ? -16.499 -7.329 31.528 1.00 91.94 495 GLU A O 1
ATOM 3812 N N . ILE A 1 496 ? -14.602 -6.543 30.572 1.00 92.25 496 ILE A N 1
ATOM 3813 C CA . ILE A 1 496 ? -15.254 -5.529 29.737 1.00 92.25 496 ILE A CA 1
ATOM 3814 C C . ILE A 1 496 ? -16.305 -6.189 28.846 1.00 92.25 496 ILE A C 1
ATOM 3816 O O . ILE A 1 496 ? -17.444 -5.732 28.793 1.00 92.25 496 ILE A O 1
ATOM 3820 N N . ALA A 1 497 ? -15.954 -7.289 28.177 1.00 92.06 497 ALA A N 1
ATOM 3821 C CA . ALA A 1 497 ? -16.867 -8.005 27.299 1.00 92.06 497 ALA A CA 1
ATOM 3822 C C . ALA A 1 497 ? -18.081 -8.559 28.065 1.00 92.06 497 ALA A C 1
ATOM 3824 O O . ALA A 1 497 ? -19.208 -8.376 27.611 1.00 92.06 497 ALA A O 1
ATOM 3825 N N . ARG A 1 498 ? -17.889 -9.174 29.242 1.00 90.94 498 ARG A N 1
ATOM 3826 C CA . ARG A 1 498 ? -18.997 -9.663 30.087 1.00 90.94 498 ARG A CA 1
ATOM 3827 C C . ARG A 1 498 ? -19.926 -8.533 30.520 1.00 90.94 498 ARG A C 1
ATOM 3829 O O . ARG A 1 498 ? -21.138 -8.662 30.397 1.00 90.94 498 ARG A O 1
ATOM 3836 N N . ARG A 1 499 ? -19.366 -7.420 30.997 1.00 88.88 499 ARG A N 1
ATOM 3837 C CA . ARG A 1 499 ? -20.141 -6.247 31.418 1.00 88.88 499 ARG A CA 1
ATOM 3838 C C . ARG A 1 499 ? -20.905 -5.648 30.246 1.00 88.88 499 ARG A C 1
ATOM 3840 O O . ARG A 1 499 ? -22.111 -5.447 30.344 1.00 88.88 499 ARG A O 1
ATOM 3847 N N . ALA A 1 500 ? -20.207 -5.403 29.139 1.00 86.44 500 ALA A N 1
ATOM 3848 C CA . ALA A 1 500 ? -20.786 -4.818 27.944 1.00 86.44 500 ALA A CA 1
ATOM 3849 C C . ALA A 1 500 ? -21.904 -5.706 27.412 1.00 86.44 500 ALA A C 1
ATOM 3851 O O . ALA A 1 500 ? -22.978 -5.198 27.146 1.00 86.44 500 ALA A O 1
ATOM 3852 N N . MET A 1 501 ? -21.705 -7.020 27.290 1.00 83.69 501 MET A N 1
ATOM 3853 C CA . MET A 1 501 ? -22.714 -7.953 26.772 1.00 83.69 501 MET A CA 1
ATOM 3854 C C . MET A 1 501 ? -23.859 -8.264 27.756 1.00 83.69 501 MET A C 1
ATOM 3856 O O . MET A 1 501 ? -24.825 -8.910 27.348 1.00 83.69 501 MET A O 1
ATOM 3860 N N . GLY A 1 502 ? -23.796 -7.771 28.999 1.00 76.81 502 GLY A N 1
ATOM 3861 C CA . GLY A 1 502 ? -24.797 -8.000 30.044 1.00 76.81 502 GLY A CA 1
ATOM 3862 C C . GLY A 1 502 ? -24.916 -9.475 30.441 1.00 76.81 502 GLY A C 1
ATOM 3863 O O . GLY A 1 502 ? -23.960 -10.247 30.352 1.00 76.81 502 GLY A O 1
ATOM 3864 N N . GLU A 1 503 ? -26.115 -9.902 30.846 1.00 59.44 503 GLU A N 1
ATOM 3865 C CA . GLU A 1 503 ? -26.437 -11.331 30.858 1.00 59.44 503 GLU A CA 1
ATOM 3866 C C . GLU A 1 503 ? -26.447 -11.818 29.408 1.00 59.44 503 GLU A C 1
ATOM 3868 O O . GLU A 1 503 ? -27.427 -11.629 28.688 1.00 59.44 503 GLU A O 1
ATOM 3873 N N . MET A 1 504 ? -25.336 -12.400 28.959 1.00 58.50 504 MET A N 1
ATOM 3874 C CA . MET A 1 504 ? -25.157 -12.882 27.594 1.00 58.50 504 MET A CA 1
ATOM 3875 C C . MET A 1 504 ? -26.325 -13.811 27.205 1.00 58.50 504 MET A C 1
ATOM 3877 O O . MET A 1 504 ? -26.328 -15.002 27.533 1.00 58.50 504 MET A O 1
ATOM 3881 N N . ARG A 1 505 ? -27.320 -13.316 26.466 1.00 66.19 505 ARG A N 1
ATOM 3882 C CA . ARG A 1 505 ? -28.367 -14.143 25.844 1.00 66.19 505 ARG A CA 1
ATOM 3883 C C . ARG A 1 505 ? -28.040 -14.303 24.361 1.00 66.19 505 ARG A C 1
ATOM 3885 O O . ARG A 1 505 ? -27.771 -13.317 23.691 1.00 66.19 505 ARG A O 1
ATOM 3892 N N . GLY A 1 506 ? -28.037 -15.543 23.871 1.00 81.62 506 GLY A N 1
ATOM 3893 C CA . GLY A 1 506 ? -27.764 -15.869 22.462 1.00 81.62 506 GLY A CA 1
ATOM 3894 C C . GLY A 1 506 ? -26.285 -15.842 22.055 1.00 81.62 506 GLY A C 1
ATOM 3895 O O . GLY A 1 506 ? -25.465 -15.167 22.667 1.00 81.62 506 GLY A O 1
ATOM 3896 N N . GLY A 1 507 ? -25.937 -16.609 21.029 1.00 90.50 507 GLY A N 1
ATOM 3897 C CA . GLY A 1 507 ? -24.594 -16.715 20.463 1.00 90.50 507 GLY A CA 1
ATOM 3898 C C . GLY A 1 507 ? -24.618 -17.633 19.245 1.00 90.50 507 GLY A C 1
ATOM 3899 O O . GLY A 1 507 ? -25.575 -18.386 19.068 1.00 90.50 507 GLY A O 1
ATOM 3900 N N . VAL A 1 508 ? -23.581 -17.567 18.420 1.00 93.75 508 VAL A N 1
ATOM 3901 C CA . VAL A 1 508 ? -23.480 -18.340 17.179 1.00 93.75 508 VAL A CA 1
ATOM 3902 C C . VAL A 1 508 ? -22.496 -19.479 17.379 1.00 93.75 508 VAL A C 1
ATOM 3904 O O . VAL A 1 508 ? -21.333 -19.248 17.705 1.00 93.75 508 VAL A O 1
ATOM 3907 N N . GLU A 1 509 ? -22.958 -20.714 17.217 1.00 92.12 509 GLU A N 1
ATOM 3908 C CA . GLU A 1 509 ? -22.085 -21.884 17.277 1.00 92.12 509 GLU A CA 1
ATOM 3909 C C . GLU A 1 509 ? -21.308 -22.028 15.971 1.00 92.12 509 GLU A C 1
ATOM 3911 O O . GLU A 1 509 ? -21.889 -22.125 14.889 1.00 92.12 509 GLU A O 1
ATOM 3916 N N . LEU A 1 510 ? -19.981 -22.050 16.074 1.00 89.81 510 LEU A N 1
ATOM 3917 C CA . LEU A 1 510 ? -19.129 -22.311 14.926 1.00 89.81 510 LEU A CA 1
ATOM 3918 C C . LEU A 1 510 ? -19.184 -23.804 14.574 1.00 89.81 510 LEU A C 1
ATOM 3920 O O . LEU A 1 510 ? -18.935 -24.650 15.445 1.00 89.81 510 LEU A O 1
ATOM 3924 N N . PRO A 1 511 ? -19.468 -24.160 13.307 1.00 83.56 511 PRO A N 1
ATOM 3925 C CA . PRO A 1 511 ? -19.527 -25.552 12.891 1.00 83.56 511 PRO A CA 1
ATOM 3926 C C . PRO A 1 511 ? -18.172 -26.244 13.072 1.00 83.56 511 PRO A C 1
ATOM 3928 O O . PRO A 1 511 ? -17.112 -25.617 13.049 1.00 83.56 511 PRO A O 1
ATOM 3931 N N . SER A 1 512 ? -18.189 -27.573 13.187 1.00 75.81 512 SER A N 1
ATOM 3932 C CA . SER A 1 512 ? -16.972 -28.388 13.330 1.00 75.81 512 SER A CA 1
ATOM 3933 C C . SER A 1 512 ? -15.990 -28.247 12.158 1.00 75.81 512 SER A C 1
ATOM 3935 O O . SER A 1 512 ? -14.805 -28.538 12.302 1.00 75.81 512 SER A O 1
ATOM 3937 N N . THR A 1 513 ? -16.463 -27.768 11.007 1.00 72.56 513 THR A N 1
ATOM 3938 C CA . THR A 1 513 ? -15.659 -27.454 9.818 1.00 72.56 513 THR A CA 1
ATOM 3939 C C . THR A 1 513 ? -14.810 -26.184 9.970 1.00 72.56 513 THR A C 1
ATOM 3941 O O . THR A 1 513 ? -13.944 -25.923 9.129 1.00 72.56 513 THR A O 1
ATOM 3944 N N . CYS A 1 514 ? -15.021 -25.402 11.033 1.00 75.31 514 CYS A N 1
ATOM 3945 C CA . CYS A 1 514 ? -14.180 -24.270 11.404 1.00 75.31 514 CYS A CA 1
ATOM 3946 C C . CYS A 1 514 ? -12.880 -24.745 12.093 1.00 75.31 514 CYS A C 1
ATOM 3948 O O . CYS A 1 514 ? -12.819 -24.906 13.312 1.00 75.31 514 CYS A O 1
ATOM 3950 N N . GLY A 1 515 ? -11.835 -25.014 11.305 1.00 59.84 515 GLY A N 1
ATOM 3951 C CA . GLY A 1 515 ? -10.501 -25.427 11.760 1.00 59.84 515 GLY A CA 1
ATOM 3952 C C . GLY A 1 515 ? -9.651 -24.273 12.316 1.00 59.84 515 GLY A C 1
ATOM 3953 O O . GLY A 1 515 ? -9.932 -23.110 12.052 1.00 59.84 515 GLY A O 1
ATOM 3954 N N . ALA A 1 516 ? -8.592 -24.626 13.063 1.00 57.16 516 ALA A N 1
ATOM 3955 C CA . ALA A 1 516 ? -7.699 -23.751 13.852 1.00 57.16 516 ALA A CA 1
ATOM 3956 C C . ALA A 1 516 ? -8.257 -23.249 15.206 1.00 57.16 516 ALA A C 1
ATOM 3958 O O . ALA A 1 516 ? -8.024 -22.116 15.611 1.00 57.16 516 ALA A O 1
ATOM 3959 N N . GLY A 1 517 ? -8.957 -24.128 15.938 1.00 53.97 517 GLY A N 1
ATOM 3960 C CA . GLY A 1 517 ? -9.352 -23.904 17.339 1.00 53.97 517 GLY A CA 1
ATOM 3961 C C . GLY A 1 517 ? -10.752 -23.320 17.549 1.00 53.97 517 GLY A C 1
ATOM 3962 O O . GLY A 1 517 ? -11.143 -23.129 18.693 1.00 53.97 517 GLY A O 1
ATOM 3963 N N . GLY A 1 518 ? -11.510 -23.060 16.475 1.00 64.25 518 GLY A N 1
ATOM 3964 C CA . GLY A 1 518 ? -12.866 -22.497 16.541 1.00 64.25 518 GLY A CA 1
ATOM 3965 C C . GLY A 1 518 ? -14.013 -23.513 16.628 1.00 64.25 518 GLY A C 1
ATOM 3966 O O . GLY A 1 518 ? -15.116 -23.145 17.023 1.00 64.25 518 GLY A O 1
ATOM 3967 N N . ALA A 1 519 ? -13.786 -24.775 16.254 1.00 72.94 519 ALA A N 1
ATOM 3968 C CA . ALA A 1 519 ? -14.826 -25.803 16.189 1.00 72.94 519 ALA A CA 1
ATOM 3969 C C . ALA A 1 519 ? -15.555 -25.990 17.533 1.00 72.94 519 ALA A C 1
ATOM 3971 O O . ALA A 1 519 ? -14.929 -26.307 18.544 1.00 72.94 519 ALA A O 1
ATOM 3972 N N . GLY A 1 520 ? -16.883 -25.828 17.529 1.00 81.31 520 GLY A N 1
ATOM 3973 C CA . GLY A 1 520 ? -17.725 -25.994 18.719 1.00 81.31 520 GLY A CA 1
ATOM 3974 C C . GLY A 1 520 ? -17.730 -24.802 19.680 1.00 81.31 520 GLY A C 1
ATOM 3975 O O . GLY A 1 520 ? -18.428 -24.852 20.692 1.00 81.31 520 GLY A O 1
ATOM 3976 N N . LEU A 1 521 ? -16.995 -23.725 19.380 1.00 89.69 521 LEU A N 1
ATOM 3977 C CA . LEU A 1 521 ? -17.091 -22.491 20.152 1.00 89.69 521 LEU A CA 1
ATOM 3978 C C . LEU A 1 521 ? -18.419 -21.789 19.864 1.00 89.69 521 LEU A C 1
ATOM 3980 O O . LEU A 1 521 ? -18.833 -21.648 18.711 1.00 89.69 521 LEU A O 1
ATOM 3984 N N . ARG A 1 522 ? -19.057 -21.286 20.919 1.00 92.44 522 ARG A N 1
ATOM 3985 C CA . ARG A 1 522 ? -20.214 -20.402 20.829 1.00 92.44 522 ARG A CA 1
ATOM 3986 C C . ARG A 1 522 ? -19.742 -18.958 20.921 1.00 92.44 522 ARG A C 1
ATOM 3988 O O . ARG A 1 522 ? -19.399 -18.466 21.997 1.00 92.44 522 ARG A O 1
ATOM 3995 N N . VAL A 1 523 ? -19.746 -18.270 19.786 1.00 93.94 523 VAL A N 1
ATOM 3996 C CA . VAL A 1 523 ? -19.330 -16.871 19.673 1.00 93.94 523 VAL A CA 1
ATOM 3997 C C . VAL A 1 523 ? -20.445 -15.966 20.180 1.00 93.94 523 VAL A C 1
ATOM 3999 O O . VAL A 1 523 ? -21.580 -16.022 19.708 1.00 93.94 523 VAL A O 1
ATOM 4002 N N . ARG A 1 524 ? -20.125 -15.128 21.164 1.00 93.88 524 ARG A N 1
ATOM 4003 C CA . ARG A 1 524 ? -21.068 -14.196 21.804 1.00 93.88 524 ARG A CA 1
ATOM 4004 C C . ARG A 1 524 ? -20.981 -12.779 21.241 1.00 93.88 524 ARG A C 1
ATOM 4006 O O . ARG A 1 524 ? -21.926 -12.013 21.383 1.00 93.88 524 ARG A O 1
ATOM 4013 N N . GLY A 1 525 ? -19.858 -12.448 20.611 1.00 95.25 525 GLY A N 1
ATOM 4014 C CA . GLY A 1 525 ? -19.573 -11.127 20.071 1.00 95.25 525 GLY A CA 1
ATOM 4015 C C . GLY A 1 525 ? -18.121 -10.981 19.640 1.00 95.25 525 GLY A C 1
ATOM 4016 O O . GLY A 1 525 ? -17.302 -11.892 19.813 1.00 95.25 525 GLY A O 1
ATOM 4017 N N . PHE A 1 526 ? -17.816 -9.806 19.104 1.00 96.25 526 PHE A N 1
ATOM 4018 C CA . PHE A 1 526 ? -16.470 -9.397 18.723 1.00 96.25 526 PHE A CA 1
ATOM 4019 C C . PHE A 1 526 ? -15.940 -8.351 19.696 1.00 96.25 526 PHE A C 1
ATOM 4021 O O . PHE A 1 526 ? -16.704 -7.547 20.225 1.00 96.25 526 PHE A O 1
ATOM 4028 N N . VAL A 1 527 ? -14.626 -8.322 19.896 1.00 96.81 527 VAL A N 1
ATOM 4029 C CA . VAL A 1 527 ? -13.952 -7.242 20.616 1.00 96.81 527 VAL A CA 1
ATOM 4030 C C . VAL A 1 527 ? -12.859 -6.649 19.740 1.00 96.81 527 VAL A C 1
ATOM 4032 O O . VAL A 1 527 ? -11.995 -7.378 19.252 1.00 96.81 527 VAL A O 1
ATOM 4035 N N . VAL A 1 528 ? -12.873 -5.326 19.585 1.00 97.06 528 VAL A N 1
ATOM 4036 C CA . VAL A 1 528 ? -11.770 -4.558 18.998 1.00 97.06 528 VAL A CA 1
ATOM 4037 C C . VAL A 1 528 ? -11.065 -3.806 20.123 1.00 97.06 528 VAL A C 1
ATOM 4039 O O . VAL A 1 528 ? -11.532 -2.763 20.581 1.00 97.06 528 VAL A O 1
ATOM 4042 N N . ASP A 1 529 ? -9.947 -4.359 20.591 1.00 95.69 529 ASP A N 1
ATOM 4043 C CA . ASP A 1 529 ? -9.135 -3.765 21.653 1.00 95.69 529 ASP A CA 1
ATOM 4044 C C . ASP A 1 529 ? -8.101 -2.800 21.056 1.00 95.69 529 ASP A C 1
ATOM 4046 O O . ASP A 1 529 ? -7.020 -3.186 20.596 1.00 95.69 529 ASP A O 1
ATOM 4050 N N . ALA A 1 530 ? -8.481 -1.525 21.031 1.00 95.12 530 ALA A N 1
ATOM 4051 C CA . ALA A 1 530 ? -7.736 -0.411 20.461 1.00 95.12 530 ALA A CA 1
ATOM 4052 C C . ALA A 1 530 ? -6.992 0.424 21.523 1.00 95.12 530 ALA A C 1
ATOM 4054 O O . ALA A 1 530 ? -6.541 1.539 21.236 1.00 95.12 530 ALA A O 1
ATOM 4055 N N . ARG A 1 531 ? -6.839 -0.093 22.749 1.00 92.31 531 ARG A N 1
ATOM 4056 C CA . ARG A 1 531 ? -6.140 0.608 23.837 1.00 92.31 531 ARG A CA 1
ATOM 4057 C C . ARG A 1 531 ? -4.705 0.985 23.468 1.00 92.31 531 ARG A C 1
ATOM 4059 O O . ARG A 1 531 ? -4.013 0.277 22.739 1.00 92.31 531 ARG A O 1
ATOM 4066 N N . THR A 1 532 ? -4.246 2.128 23.966 1.00 89.19 532 THR A N 1
ATOM 4067 C CA . THR A 1 532 ? -2.876 2.612 23.768 1.00 89.19 532 THR A CA 1
ATOM 4068 C C . THR A 1 532 ? -1.881 1.661 24.426 1.00 89.19 532 THR A C 1
ATOM 4070 O O . THR A 1 532 ? -2.058 1.262 25.576 1.00 89.19 532 THR A O 1
ATOM 4073 N N . ARG A 1 533 ? -0.810 1.304 23.708 1.00 76.75 533 ARG A N 1
ATOM 4074 C CA . ARG A 1 533 ? 0.250 0.450 24.254 1.00 76.75 533 ARG A CA 1
ATOM 4075 C C . ARG A 1 533 ? 1.058 1.207 25.312 1.00 76.75 533 ARG A C 1
ATOM 4077 O O . ARG A 1 533 ? 1.579 2.284 25.038 1.00 76.75 533 ARG A O 1
ATOM 4084 N N . GLY A 1 534 ? 1.265 0.592 26.474 1.00 74.56 534 GLY A N 1
ATOM 4085 C CA . GLY A 1 534 ? 2.294 1.021 27.423 1.00 74.56 534 GLY A CA 1
ATOM 4086 C C . GLY A 1 534 ? 1.904 2.180 28.347 1.00 74.56 534 GLY A C 1
ATOM 4087 O O . GLY A 1 534 ? 0.906 2.103 29.054 1.00 74.56 534 GLY A O 1
ATOM 4088 N N . ALA A 1 535 ? 2.791 3.175 28.450 1.00 70.44 535 ALA A N 1
ATOM 4089 C CA . ALA A 1 535 ? 2.768 4.239 29.458 1.00 70.44 535 ALA A CA 1
ATOM 4090 C C . ALA A 1 535 ? 2.069 5.525 28.950 1.00 70.44 535 ALA A C 1
ATOM 4092 O O . ALA A 1 535 ? 1.880 5.673 27.743 1.00 70.44 535 ALA A O 1
ATOM 4093 N N . PRO A 1 536 ? 1.745 6.493 29.837 1.00 79.44 536 PRO A N 1
ATOM 4094 C CA . PRO A 1 536 ? 1.055 7.727 29.457 1.00 79.44 536 PRO A CA 1
ATOM 4095 C C . PRO A 1 536 ? 1.737 8.494 28.315 1.00 79.44 536 PRO A C 1
ATOM 4097 O O . PRO A 1 536 ? 2.968 8.553 28.247 1.00 79.44 536 PRO A O 1
ATOM 4100 N N . VAL A 1 537 ? 0.933 9.153 27.475 1.00 89.25 537 VAL A N 1
ATOM 4101 C CA . VAL A 1 537 ? 1.397 9.979 26.350 1.00 89.25 537 VAL A CA 1
ATOM 4102 C C . VAL A 1 537 ? 2.251 11.147 26.859 1.00 89.25 537 VAL A C 1
ATOM 4104 O O . VAL A 1 537 ? 1.745 12.098 27.451 1.00 89.25 537 VAL A O 1
ATOM 4107 N N . ARG A 1 538 ? 3.570 11.060 26.646 1.00 87.56 538 ARG A N 1
ATOM 4108 C CA . ARG A 1 538 ? 4.573 12.034 27.130 1.00 87.56 538 ARG A CA 1
ATOM 4109 C C . ARG A 1 538 ? 5.526 12.547 26.047 1.00 87.56 538 ARG A C 1
ATOM 4111 O O . ARG A 1 538 ? 6.480 13.254 26.355 1.00 87.56 538 ARG A O 1
ATOM 4118 N N . SER A 1 539 ? 5.310 12.179 24.791 1.00 87.38 539 SER A N 1
ATOM 4119 C CA . SER A 1 539 ? 6.138 12.602 23.659 1.00 87.38 539 SER A CA 1
ATOM 4120 C C . SER A 1 539 ? 5.289 12.738 22.399 1.00 87.38 539 SER A C 1
ATOM 4122 O O . SER A 1 539 ? 4.207 12.160 22.320 1.00 87.38 539 SER A O 1
ATOM 4124 N N . ALA A 1 540 ? 5.785 13.469 21.398 1.00 82.38 540 ALA A N 1
ATOM 4125 C CA . ALA A 1 540 ? 5.101 13.604 20.110 1.00 82.38 540 ALA A CA 1
ATOM 4126 C C . ALA A 1 540 ? 4.913 12.251 19.395 1.00 82.38 540 ALA A C 1
ATOM 4128 O O . ALA A 1 540 ? 3.859 12.013 18.818 1.00 82.38 540 ALA A O 1
ATOM 4129 N N . ALA A 1 541 ? 5.891 11.343 19.487 1.00 81.06 541 ALA A N 1
ATOM 4130 C CA . ALA A 1 541 ? 5.772 9.993 18.935 1.00 81.06 541 ALA A CA 1
ATOM 4131 C C . ALA A 1 541 ? 4.674 9.183 19.649 1.00 81.06 541 ALA A C 1
ATOM 4133 O O . ALA A 1 541 ? 3.773 8.662 19.001 1.00 81.06 541 ALA A O 1
ATOM 4134 N N . ALA A 1 542 ? 4.678 9.171 20.990 1.00 88.06 542 ALA A N 1
ATOM 4135 C CA . ALA A 1 542 ? 3.627 8.506 21.764 1.00 88.06 542 ALA A CA 1
ATOM 4136 C C . ALA A 1 542 ? 2.242 9.120 21.505 1.00 88.06 542 ALA A C 1
ATOM 4138 O O . ALA A 1 542 ? 1.240 8.414 21.543 1.00 88.06 542 ALA A O 1
ATOM 4139 N N . LEU A 1 543 ? 2.186 10.426 21.227 1.00 88.88 543 LEU A N 1
ATOM 4140 C CA . LEU A 1 543 ? 0.957 11.112 20.855 1.00 88.88 543 LEU A CA 1
ATOM 4141 C C . LEU A 1 543 ? 0.437 10.624 19.496 1.00 88.88 543 LEU A C 1
ATOM 4143 O O . LEU A 1 543 ? -0.740 10.306 19.405 1.00 88.88 543 LEU A O 1
ATOM 4147 N N . ARG A 1 544 ? 1.289 10.486 18.469 1.00 85.44 544 ARG A N 1
ATOM 4148 C CA . ARG A 1 544 ? 0.892 9.963 17.143 1.00 85.44 544 ARG A CA 1
ATOM 4149 C C . ARG A 1 544 ? 0.383 8.520 17.175 1.00 85.44 544 ARG A C 1
ATOM 4151 O O . ARG A 1 544 ? -0.432 8.160 16.331 1.00 85.44 544 ARG A O 1
ATOM 4158 N N . ASP A 1 545 ? 0.819 7.734 18.157 1.00 86.94 545 ASP A N 1
ATOM 4159 C CA . ASP A 1 545 ? 0.390 6.346 18.375 1.00 86.94 545 ASP A CA 1
ATOM 4160 C C . ASP A 1 545 ? -0.726 6.189 19.423 1.00 86.94 545 ASP A C 1
ATOM 4162 O O . ASP A 1 545 ? -1.140 5.058 19.729 1.00 86.94 545 ASP A O 1
ATOM 4166 N N . ALA A 1 546 ? -1.209 7.301 19.990 1.00 90.62 546 ALA A N 1
ATOM 4167 C CA . ALA A 1 546 ? -2.163 7.294 21.092 1.00 90.62 546 ALA A CA 1
ATOM 4168 C C . ALA A 1 546 ? -3.481 6.636 20.682 1.00 90.62 546 ALA A C 1
ATOM 4170 O O . ALA A 1 546 ? -3.970 5.745 21.379 1.00 90.62 546 ALA A O 1
ATOM 4171 N N . LEU A 1 547 ? -4.016 7.023 19.525 1.00 92.88 547 LEU A N 1
ATOM 4172 C CA . LEU A 1 547 ? -5.197 6.410 18.933 1.00 92.88 547 LEU A CA 1
ATOM 4173 C C . LEU A 1 547 ? -4.775 5.439 17.838 1.00 92.88 547 LEU A C 1
ATOM 4175 O O . LEU A 1 547 ? -3.826 5.706 17.104 1.00 92.88 547 LEU A O 1
ATOM 4179 N N . ALA A 1 548 ? -5.501 4.336 17.703 1.00 93.31 548 ALA A N 1
ATOM 4180 C CA . ALA A 1 548 ? -5.356 3.438 16.571 1.00 93.31 548 ALA A CA 1
ATOM 4181 C C . ALA A 1 548 ? -6.676 2.738 16.281 1.00 93.31 548 ALA A C 1
ATOM 4183 O O . ALA A 1 548 ? -7.404 2.390 17.207 1.00 93.31 548 ALA A O 1
ATOM 4184 N N . VAL A 1 549 ? -6.963 2.493 15.007 1.00 94.81 549 VAL A N 1
ATOM 4185 C CA . VAL A 1 549 ? -8.155 1.750 14.582 1.00 94.81 549 VAL A CA 1
ATOM 4186 C C . VAL A 1 549 ? -7.808 0.736 13.492 1.00 94.81 549 VAL A C 1
ATOM 4188 O O . VAL A 1 549 ? -6.852 0.975 12.740 1.00 94.81 549 VAL A O 1
ATOM 4191 N N . PRO A 1 550 ? -8.547 -0.384 13.379 1.00 94.62 550 PRO A N 1
ATOM 4192 C CA . PRO A 1 550 ? -8.372 -1.331 12.286 1.00 94.62 550 PRO A CA 1
ATOM 4193 C C . PRO A 1 550 ? -8.472 -0.647 10.925 1.00 94.62 550 PRO A C 1
ATOM 4195 O O . PRO A 1 550 ? -9.253 0.284 10.727 1.00 94.62 550 PRO A O 1
ATOM 4198 N N . ALA A 1 551 ? -7.661 -1.107 9.981 1.00 92.88 551 ALA A N 1
ATOM 4199 C CA . ALA A 1 551 ? -7.562 -0.508 8.659 1.00 92.88 551 ALA A CA 1
ATOM 4200 C C . ALA A 1 551 ? -7.483 -1.518 7.525 1.00 92.88 551 ALA A C 1
ATOM 4202 O O . ALA A 1 551 ? -6.897 -1.268 6.472 1.00 92.88 551 ALA A O 1
ATOM 4203 N N . GLN A 1 552 ? -8.119 -2.659 7.745 1.00 91.69 552 GLN A N 1
ATOM 4204 C CA . GLN A 1 552 ? -8.374 -3.653 6.724 1.00 91.69 552 GLN A CA 1
ATOM 4205 C C . GLN A 1 552 ? -9.697 -4.358 6.984 1.00 91.69 552 GLN A C 1
ATOM 4207 O O . GLN A 1 552 ? -10.167 -4.369 8.121 1.00 91.69 552 GLN A O 1
ATOM 4212 N N . THR A 1 553 ? -10.243 -5.004 5.958 1.00 89.94 553 THR A N 1
ATOM 4213 C CA . THR A 1 553 ? -11.269 -6.034 6.138 1.00 89.94 553 THR A CA 1
ATOM 4214 C C . THR A 1 553 ? -10.709 -7.164 6.983 1.00 89.94 553 THR A C 1
ATOM 4216 O O . THR A 1 553 ? -9.655 -7.714 6.655 1.00 89.94 553 THR A O 1
ATOM 4219 N N . LEU A 1 554 ? -11.425 -7.498 8.047 1.00 90.00 554 LEU A N 1
ATOM 4220 C CA . LEU A 1 554 ? -11.078 -8.563 8.961 1.00 90.00 554 LEU A CA 1
ATOM 4221 C C . LEU A 1 554 ? -11.672 -9.885 8.502 1.00 90.00 554 LEU A C 1
ATOM 4223 O O . LEU A 1 554 ? -12.658 -9.970 7.771 1.00 90.00 554 LEU A O 1
ATOM 4227 N N . SER A 1 555 ? -11.023 -10.923 8.974 1.00 87.19 555 SER A N 1
ATOM 4228 C CA . SER A 1 555 ? -11.194 -12.304 8.595 1.00 87.19 555 SER A CA 1
ATOM 4229 C C . SER A 1 555 ? -11.311 -13.128 9.883 1.00 87.19 555 SER A C 1
ATOM 4231 O O . SER A 1 555 ? -10.761 -12.726 10.906 1.00 87.19 555 SER A O 1
ATOM 4233 N N . LEU A 1 556 ? -12.025 -14.265 9.889 1.00 87.56 556 LEU A N 1
ATOM 4234 C CA . LEU A 1 556 ? -12.204 -15.031 11.134 1.00 87.56 556 LEU A CA 1
ATOM 4235 C C . LEU A 1 556 ? -10.859 -15.414 11.794 1.00 87.56 556 LEU A C 1
ATOM 4237 O O . LEU A 1 556 ? -10.750 -15.334 13.017 1.00 87.56 556 LEU A O 1
ATOM 4241 N N . GLU A 1 557 ? -9.817 -15.729 11.008 1.00 83.31 557 GLU A N 1
ATOM 4242 C CA . GLU A 1 557 ? -8.473 -16.039 11.534 1.00 83.31 557 GLU A CA 1
ATOM 4243 C C . GLU A 1 557 ? -7.743 -14.843 12.176 1.00 83.31 557 GLU A C 1
ATOM 4245 O O . GLU A 1 557 ? -6.840 -15.030 13.005 1.00 83.31 557 GLU A O 1
ATOM 4250 N N . ASP A 1 558 ? -8.180 -13.612 11.898 1.00 87.38 558 ASP A N 1
ATOM 4251 C CA . ASP A 1 558 ? -7.625 -12.406 12.518 1.00 87.38 558 ASP A CA 1
ATOM 4252 C C . ASP A 1 558 ? -7.996 -12.311 14.005 1.00 87.38 558 ASP A C 1
ATOM 4254 O O . ASP A 1 558 ? -7.304 -11.661 14.791 1.00 87.38 558 ASP A O 1
ATOM 4258 N N . PHE A 1 559 ? -9.013 -13.046 14.459 1.00 90.50 559 PHE A N 1
ATOM 4259 C CA . PHE A 1 559 ? -9.483 -13.008 15.843 1.00 90.50 559 PHE A CA 1
ATOM 4260 C C . PHE A 1 559 ? -8.931 -14.156 16.688 1.00 90.50 559 PHE A C 1
ATOM 4262 O O . PHE A 1 559 ? -8.700 -15.265 16.211 1.00 90.50 559 PHE A O 1
ATOM 4269 N N . ARG A 1 560 ? -8.654 -13.893 17.965 1.00 89.75 560 ARG A N 1
ATOM 4270 C CA . ARG A 1 560 ? -8.394 -14.939 18.965 1.00 89.75 560 ARG A CA 1
ATOM 4271 C C . ARG A 1 560 ? -9.642 -15.154 19.812 1.00 89.75 560 ARG A C 1
ATOM 4273 O O . ARG A 1 560 ? -10.356 -14.199 20.105 1.00 89.75 560 ARG A O 1
ATOM 4280 N N . ALA A 1 561 ? -9.891 -16.386 20.232 1.00 91.44 561 ALA A N 1
ATOM 4281 C CA . ALA A 1 561 ? -10.997 -16.687 21.129 1.00 91.44 561 ALA A CA 1
ATOM 4282 C C . ALA A 1 561 ? -10.626 -16.360 22.585 1.00 91.44 561 ALA A C 1
ATOM 4284 O O . ALA A 1 561 ? -9.531 -16.689 23.044 1.00 91.44 561 ALA A O 1
ATOM 4285 N N . VAL A 1 562 ? -11.539 -15.719 23.314 1.00 93.06 562 VAL A N 1
ATOM 4286 C CA . VAL A 1 562 ? -11.411 -15.438 24.751 1.00 93.06 562 VAL A CA 1
ATOM 4287 C C . VAL A 1 562 ? -12.670 -15.892 25.465 1.00 93.06 562 VAL A C 1
ATOM 4289 O O . VAL A 1 562 ? -13.758 -15.421 25.143 1.00 93.06 562 VAL A O 1
ATOM 4292 N N . ALA A 1 563 ? -12.518 -16.777 26.450 1.00 92.50 563 ALA A N 1
ATOM 4293 C CA . ALA A 1 563 ? -13.632 -17.265 27.252 1.00 92.50 563 ALA A CA 1
ATOM 4294 C C . ALA A 1 563 ? -14.268 -16.138 28.083 1.00 92.50 563 ALA A C 1
ATOM 4296 O O . ALA A 1 563 ? -13.583 -15.365 28.760 1.00 92.50 563 ALA A O 1
ATOM 4297 N N . VAL A 1 564 ? -15.596 -16.063 28.041 1.00 91.25 564 VAL A N 1
ATOM 4298 C CA . VAL A 1 564 ? -16.398 -15.053 28.754 1.00 91.25 564 VAL A CA 1
ATOM 4299 C C . VAL A 1 564 ? -17.559 -15.651 29.541 1.00 91.25 564 VAL A C 1
ATOM 4301 O O . VAL A 1 564 ? -18.033 -15.003 30.472 1.00 91.25 564 VAL A O 1
ATOM 4304 N N . GLY A 1 565 ? -18.014 -16.858 29.198 1.00 82.19 565 GLY A N 1
ATOM 4305 C CA . GLY A 1 565 ? -19.134 -17.521 29.864 1.00 82.19 565 GLY A CA 1
ATOM 4306 C C . GLY A 1 565 ? -18.727 -18.519 30.951 1.00 82.19 565 GLY A C 1
ATOM 4307 O O . GLY A 1 565 ? -17.544 -18.668 31.256 1.00 82.19 565 GLY A O 1
ATOM 4308 N N . PRO A 1 566 ? -19.715 -19.215 31.547 1.00 78.62 566 PRO A N 1
ATOM 4309 C CA . PRO A 1 566 ? -19.463 -20.284 32.514 1.00 78.62 566 PRO A CA 1
ATOM 4310 C C . PRO A 1 566 ? -18.844 -21.531 31.863 1.00 78.62 566 PRO A C 1
ATOM 4312 O O . PRO A 1 566 ? -18.184 -22.308 32.544 1.00 78.62 566 PRO A O 1
ATOM 4315 N N . SER A 1 567 ? -19.067 -21.733 30.560 1.00 84.88 567 SER A N 1
ATOM 4316 C CA . SER A 1 567 ? -18.395 -22.757 29.762 1.00 84.88 567 SER A CA 1
ATOM 4317 C C . SER A 1 567 ? -17.160 -22.167 29.084 1.00 84.88 567 SER A C 1
ATOM 4319 O O . SER A 1 567 ? -17.226 -21.063 28.545 1.00 84.88 567 SER A O 1
ATOM 4321 N N . GLU A 1 568 ? -16.068 -22.931 29.014 1.00 85.00 568 GLU A N 1
ATOM 4322 C CA . GLU A 1 568 ? -14.885 -22.571 28.214 1.00 85.00 568 GLU A CA 1
ATOM 4323 C C . GLU A 1 568 ? -15.210 -22.396 26.717 1.00 85.00 568 GLU A C 1
ATOM 4325 O O . GLU A 1 568 ? -14.486 -21.702 26.007 1.00 85.00 568 GLU A O 1
ATOM 4330 N N . GLY A 1 569 ? -16.319 -22.982 26.243 1.00 88.38 569 GLY A N 1
ATOM 4331 C CA . GLY A 1 569 ? -16.797 -22.839 24.868 1.00 88.38 569 GLY A CA 1
ATOM 4332 C C . GLY A 1 569 ? -17.549 -21.535 24.576 1.00 88.38 569 GLY A C 1
ATOM 4333 O O . GLY A 1 569 ? -17.742 -21.215 23.406 1.00 88.38 569 GLY A O 1
ATOM 4334 N N . ASP A 1 570 ? -17.971 -20.771 25.591 1.00 91.50 570 ASP A N 1
ATOM 4335 C CA . ASP A 1 570 ? -18.600 -19.456 25.402 1.00 91.50 570 ASP A CA 1
ATOM 4336 C C . ASP A 1 570 ? -17.518 -18.376 25.271 1.00 91.50 570 ASP A C 1
ATOM 4338 O O . ASP A 1 570 ? -16.892 -17.976 26.262 1.00 91.50 570 ASP A O 1
ATOM 4342 N N . VAL A 1 571 ? -17.323 -17.864 24.055 1.00 93.75 571 VAL A N 1
ATOM 4343 C CA . VAL A 1 571 ? -16.191 -16.986 23.734 1.00 93.75 571 VAL A CA 1
ATOM 4344 C C . VAL A 1 571 ? -16.607 -15.673 23.084 1.00 93.75 571 VAL A C 1
ATOM 4346 O O . VAL A 1 571 ? -17.646 -15.569 22.432 1.00 93.75 571 VAL A O 1
ATOM 4349 N N . VAL A 1 572 ? -15.735 -14.678 23.192 1.00 94.69 572 VAL A N 1
ATOM 4350 C CA . VAL A 1 572 ? -15.681 -13.545 22.262 1.00 94.69 572 VAL A CA 1
ATOM 4351 C C . VAL A 1 572 ? -14.476 -13.668 21.345 1.00 94.69 572 VAL A C 1
ATOM 4353 O O . VAL A 1 572 ? -13.447 -14.235 21.719 1.00 94.69 572 VAL A O 1
ATOM 4356 N N . LEU A 1 573 ? -14.610 -13.119 20.144 1.00 94.56 573 LEU A N 1
ATOM 4357 C CA . LEU A 1 573 ? -13.552 -13.060 19.145 1.00 94.56 573 LEU A CA 1
ATOM 4358 C C . LEU A 1 573 ? -12.847 -11.708 19.231 1.00 94.56 573 LEU A C 1
ATOM 4360 O O . LEU A 1 573 ? -13.439 -10.673 18.943 1.00 94.56 573 LEU A O 1
ATOM 4364 N N . VAL A 1 574 ? -11.585 -11.712 19.649 1.00 95.06 574 VAL A N 1
ATOM 4365 C CA . VAL A 1 574 ? -10.819 -10.501 19.959 1.00 95.06 574 VAL A CA 1
ATOM 4366 C C . VAL A 1 574 ? -9.778 -10.232 18.882 1.00 95.06 574 VAL A C 1
ATOM 4368 O O . VAL A 1 574 ? -8.981 -11.112 18.557 1.00 95.06 574 VAL A O 1
ATOM 4371 N N . VAL A 1 575 ? -9.749 -9.001 18.381 1.00 94.75 575 VAL A N 1
ATOM 4372 C CA . VAL A 1 575 ? -8.610 -8.431 17.657 1.00 94.75 575 VAL A CA 1
ATOM 4373 C C . VAL A 1 575 ? -8.056 -7.283 18.496 1.00 94.75 575 VAL A C 1
ATOM 4375 O O . VAL A 1 575 ? -8.792 -6.386 18.903 1.00 94.75 575 VAL A O 1
ATOM 4378 N N . SER A 1 576 ? -6.763 -7.326 18.803 1.00 94.12 576 SER A N 1
ATOM 4379 C CA . SER A 1 576 ? -6.088 -6.280 19.574 1.00 94.12 576 SER A CA 1
ATOM 4380 C C . SER A 1 576 ? -4.933 -5.690 18.781 1.00 94.12 576 SER A C 1
ATOM 4382 O O . SER A 1 576 ? -4.404 -6.335 17.874 1.00 94.12 576 SER A O 1
ATOM 4384 N N . ARG A 1 577 ? -4.489 -4.482 19.143 1.00 89.44 577 ARG A N 1
ATOM 4385 C CA . ARG A 1 577 ? -3.263 -3.901 18.569 1.00 89.44 577 ARG A CA 1
ATOM 4386 C C . ARG A 1 577 ? -2.042 -4.800 18.763 1.00 89.44 577 ARG A C 1
ATOM 4388 O O . ARG A 1 577 ? -1.144 -4.764 17.930 1.00 89.44 577 ARG A O 1
ATOM 4395 N N . GLU A 1 578 ? -1.959 -5.546 19.861 1.00 83.88 578 GLU A N 1
ATOM 4396 C CA . GLU A 1 578 ? -0.836 -6.452 20.146 1.00 83.88 578 GLU A CA 1
ATOM 4397 C C . GLU A 1 578 ? -0.876 -7.674 19.222 1.00 83.88 578 GLU A C 1
ATOM 4399 O O . GLU A 1 578 ? 0.104 -7.975 18.542 1.00 83.88 578 GLU A O 1
ATOM 4404 N N . ASP A 1 579 ? -2.048 -8.302 19.105 1.00 81.94 579 ASP A N 1
ATOM 4405 C CA . ASP A 1 579 ? -2.262 -9.447 18.216 1.00 81.94 579 ASP A CA 1
ATOM 4406 C C . ASP A 1 579 ? -2.113 -9.056 16.740 1.00 81.94 579 ASP A C 1
ATOM 4408 O O . ASP A 1 579 ? -1.679 -9.860 15.917 1.00 81.94 579 ASP A O 1
ATOM 4412 N N . ALA A 1 580 ? -2.451 -7.812 16.396 1.00 79.94 580 ALA A N 1
ATOM 4413 C CA . ALA A 1 580 ? -2.408 -7.307 15.032 1.00 79.94 580 ALA A CA 1
ATOM 4414 C C . ALA A 1 580 ? -1.020 -7.382 14.398 1.00 79.94 580 ALA A C 1
ATOM 4416 O O . ALA A 1 580 ? -0.913 -7.591 13.192 1.00 79.94 580 ALA A O 1
ATOM 4417 N N . GLU A 1 581 ? 0.049 -7.237 15.185 1.00 77.94 581 GLU A N 1
ATOM 4418 C CA . GLU A 1 581 ? 1.399 -7.416 14.654 1.00 77.94 581 GLU A CA 1
ATOM 4419 C C . GLU A 1 581 ? 1.676 -8.866 14.287 1.00 77.94 581 GLU A C 1
ATOM 4421 O O . GLU A 1 581 ? 2.118 -9.126 13.168 1.00 77.94 581 GLU A O 1
ATOM 4426 N N . ALA A 1 582 ? 1.350 -9.796 15.185 1.00 80.38 582 ALA A N 1
ATOM 4427 C CA . ALA A 1 582 ? 1.531 -11.226 14.963 1.00 80.38 582 ALA A CA 1
ATOM 4428 C C . ALA A 1 582 ? 0.646 -11.761 13.825 1.00 80.38 582 ALA A C 1
ATOM 4430 O O . ALA A 1 582 ? 1.050 -12.660 13.092 1.00 80.38 582 ALA A O 1
ATOM 4431 N N . LYS A 1 583 ? -0.551 -11.192 13.662 1.00 82.69 583 LYS A N 1
ATOM 4432 C CA . LYS A 1 583 ? -1.549 -11.600 12.663 1.00 82.69 583 LYS A CA 1
ATOM 4433 C C . LYS A 1 583 ? -1.533 -10.772 11.385 1.00 82.69 583 LYS A C 1
ATOM 4435 O O . LYS A 1 583 ? -2.390 -10.947 10.531 1.00 82.69 583 LYS A O 1
ATOM 4440 N N . ALA A 1 584 ? -0.568 -9.868 11.252 1.00 85.19 584 ALA A N 1
ATOM 4441 C CA . ALA A 1 584 ? -0.428 -9.005 10.090 1.00 85.19 584 ALA A CA 1
ATOM 4442 C C . ALA A 1 584 ? -1.659 -8.123 9.774 1.00 85.19 584 ALA A C 1
ATOM 4444 O O . ALA A 1 584 ? -1.880 -7.754 8.623 1.00 85.19 584 ALA A O 1
ATOM 4445 N N . VAL A 1 585 ? -2.422 -7.716 10.792 1.00 90.56 585 VAL A N 1
ATOM 4446 C CA . VAL A 1 585 ? -3.572 -6.818 10.632 1.00 90.56 585 VAL A CA 1
ATOM 4447 C C . VAL A 1 585 ? -3.096 -5.369 10.534 1.00 90.56 585 VAL A C 1
ATOM 4449 O O . VAL A 1 585 ? -2.327 -4.882 11.367 1.00 90.56 585 VAL A O 1
ATOM 4452 N N . HIS A 1 586 ? -3.555 -4.653 9.513 1.00 92.75 586 HIS A N 1
ATOM 4453 C CA . HIS A 1 586 ? -3.291 -3.231 9.329 1.00 92.75 586 HIS A CA 1
ATOM 4454 C C . HIS A 1 586 ? -4.109 -2.354 10.281 1.00 92.75 586 HIS A C 1
ATOM 4456 O O . HIS A 1 586 ? -5.305 -2.567 10.470 1.00 92.75 586 HIS A O 1
ATOM 4462 N N . TRP A 1 587 ? -3.453 -1.339 10.844 1.00 93.06 587 TRP A N 1
ATOM 4463 C CA . TRP A 1 587 ? -4.050 -0.324 11.712 1.00 93.06 587 TRP A CA 1
ATOM 4464 C C . TRP A 1 587 ? -3.602 1.060 11.254 1.00 93.06 587 TRP A C 1
ATOM 4466 O O . TRP A 1 587 ? -2.501 1.212 10.722 1.00 93.06 587 TRP A O 1
ATOM 4476 N N . VAL A 1 588 ? -4.445 2.062 11.481 1.00 91.44 588 VAL A N 1
ATOM 4477 C CA . VAL A 1 588 ? -4.116 3.474 11.266 1.00 91.44 588 VAL A CA 1
ATOM 4478 C C . VAL A 1 588 ? -4.039 4.152 12.625 1.00 91.44 588 VAL A C 1
ATOM 4480 O O . VAL A 1 588 ? -5.003 4.100 13.386 1.00 91.44 588 VAL A O 1
ATOM 4483 N N . ASN A 1 589 ? -2.906 4.796 12.910 1.00 89.88 589 ASN A N 1
ATOM 4484 C CA . ASN A 1 589 ? -2.688 5.541 14.150 1.00 89.88 589 ASN A CA 1
ATOM 4485 C C . ASN A 1 589 ? -3.021 7.035 13.988 1.00 89.88 589 ASN A C 1
ATOM 4487 O O . ASN A 1 589 ? -3.019 7.560 12.866 1.00 89.88 589 ASN A O 1
ATOM 4491 N N . GLY A 1 590 ? -3.292 7.733 15.089 1.00 89.19 590 GLY A N 1
ATOM 4492 C CA . GLY A 1 590 ? -3.524 9.175 15.072 1.00 89.19 590 GLY A CA 1
ATOM 4493 C C . GLY A 1 590 ? -3.292 9.872 16.408 1.00 89.19 590 GLY A C 1
ATOM 4494 O O . GLY A 1 590 ? -3.396 9.263 17.474 1.00 89.19 590 GLY A O 1
ATOM 4495 N N . ALA A 1 591 ? -3.002 11.175 16.322 1.00 88.12 591 ALA A N 1
ATOM 4496 C CA . ALA A 1 591 ? -2.778 12.044 17.473 1.00 88.12 591 ALA A CA 1
ATOM 4497 C C . ALA A 1 591 ? -4.058 12.671 18.034 1.00 88.12 591 ALA A C 1
ATOM 4499 O O . ALA A 1 591 ? -4.015 13.246 19.122 1.00 88.12 591 ALA A O 1
ATOM 4500 N N . SER A 1 592 ? -5.172 12.588 17.307 1.00 89.00 592 SER A N 1
ATOM 4501 C CA . SER A 1 592 ? -6.480 13.136 17.661 1.00 89.00 592 SER A CA 1
ATOM 4502 C C . SER A 1 592 ? -7.602 12.425 16.913 1.00 89.00 592 SER A C 1
ATOM 4504 O O . SER A 1 592 ? -7.357 11.736 15.918 1.00 89.00 592 SER A O 1
ATOM 4506 N N . GLU A 1 593 ? -8.839 12.650 17.358 1.00 90.31 593 GLU A N 1
ATOM 4507 C CA . GLU A 1 593 ? -10.030 12.215 16.621 1.00 90.31 593 GLU A CA 1
ATOM 4508 C C . GLU A 1 593 ? -9.985 12.717 15.169 1.00 90.31 593 GLU A C 1
ATOM 4510 O O . GLU A 1 593 ? -10.126 11.932 14.235 1.00 90.31 593 GLU A O 1
ATOM 4515 N N . SER A 1 594 ? -9.703 14.009 14.965 1.00 85.00 594 SER A N 1
ATOM 4516 C CA . SER A 1 594 ? -9.673 14.625 13.632 1.00 85.00 594 SER A CA 1
ATOM 4517 C C . SER A 1 594 ? -8.673 13.953 12.688 1.00 85.00 594 SER A C 1
ATOM 4519 O O . SER A 1 594 ? -8.988 13.762 11.517 1.00 85.00 594 SER A O 1
ATOM 4521 N N . ASP A 1 595 ? -7.506 13.533 13.182 1.00 83.38 595 ASP A N 1
ATOM 4522 C CA . ASP A 1 595 ? -6.484 12.888 12.345 1.00 83.38 595 ASP A CA 1
ATOM 4523 C C . ASP A 1 595 ? -6.933 11.529 11.796 1.00 83.38 595 ASP A C 1
ATOM 4525 O O . ASP A 1 595 ? -6.515 11.121 10.709 1.00 83.38 595 ASP A O 1
ATOM 4529 N N . LEU A 1 596 ? -7.770 10.817 12.553 1.00 88.69 596 LEU A N 1
ATOM 4530 C CA . LEU A 1 596 ? -8.355 9.552 12.122 1.00 88.69 596 LEU A CA 1
ATOM 4531 C C . LEU A 1 596 ? -9.670 9.746 11.365 1.00 88.69 596 LEU A C 1
ATOM 4533 O O . LEU A 1 596 ? -9.970 8.946 10.484 1.00 88.69 596 LEU A O 1
ATOM 4537 N N . LEU A 1 597 ? -10.436 10.804 11.640 1.00 88.25 597 LEU A N 1
ATOM 4538 C CA . LEU A 1 597 ? -11.620 11.139 10.844 1.00 88.25 597 LEU A CA 1
ATOM 4539 C C . LEU A 1 597 ? -11.260 11.661 9.452 1.00 88.25 597 LEU A C 1
ATOM 4541 O O . LEU A 1 597 ? -12.069 11.553 8.544 1.00 88.25 597 LEU A O 1
ATOM 4545 N N . VAL A 1 598 ? -10.037 12.141 9.228 1.00 81.25 598 VAL A N 1
ATOM 4546 C CA . VAL A 1 598 ? -9.506 12.326 7.868 1.00 81.25 598 VAL A CA 1
ATOM 4547 C C . VAL A 1 598 ? -9.459 10.989 7.113 1.00 81.25 598 VAL A C 1
ATOM 4549 O O . VAL A 1 598 ? -9.762 10.949 5.926 1.00 81.25 598 VAL A O 1
ATOM 4552 N N . THR A 1 599 ? -9.132 9.890 7.796 1.00 85.00 599 THR A N 1
ATOM 4553 C CA . THR A 1 599 ? -9.073 8.531 7.229 1.00 85.00 599 THR A CA 1
ATOM 4554 C C . THR A 1 599 ? -10.456 7.890 7.108 1.00 85.00 599 THR A C 1
ATOM 4556 O O . THR A 1 599 ? -10.782 7.304 6.081 1.00 85.00 599 THR A O 1
ATOM 4559 N N . TYR A 1 600 ? -11.300 8.037 8.130 1.00 88.31 600 TYR A N 1
ATOM 4560 C CA . TYR A 1 600 ? -12.673 7.530 8.160 1.00 88.31 600 TYR A CA 1
ATOM 4561 C C . TYR A 1 600 ? -13.674 8.693 8.293 1.00 88.31 600 TYR A C 1
ATOM 4563 O O . TYR A 1 600 ? -14.263 8.891 9.358 1.00 88.31 600 TYR A O 1
ATOM 4571 N N . PRO A 1 601 ? -13.866 9.507 7.237 1.00 83.62 601 PRO A N 1
ATOM 4572 C CA . PRO A 1 601 ? -14.657 10.732 7.326 1.00 83.62 601 PRO A CA 1
ATOM 4573 C C . PRO A 1 601 ? -16.157 10.484 7.253 1.00 83.62 601 PRO A C 1
ATOM 4575 O O . PRO A 1 601 ? -16.925 11.314 7.728 1.00 83.62 601 PRO A O 1
ATOM 4578 N N . LEU A 1 602 ? -16.594 9.385 6.639 1.00 88.25 602 LEU A N 1
ATOM 4579 C CA . LEU A 1 602 ? -18.014 9.164 6.399 1.00 88.25 602 LEU A CA 1
ATOM 4580 C C . LEU A 1 602 ? -18.681 8.514 7.617 1.00 88.25 602 LEU A C 1
ATOM 4582 O O . LEU A 1 602 ? -18.154 7.516 8.115 1.00 88.25 602 LEU A O 1
ATOM 4586 N N . PRO A 1 603 ? -19.830 9.045 8.072 1.00 90.31 603 PRO A N 1
ATOM 4587 C CA . PRO A 1 603 ? -20.621 8.398 9.102 1.00 90.31 603 PRO A CA 1
ATOM 4588 C C . PRO A 1 603 ? -21.182 7.072 8.590 1.00 90.31 603 PRO A C 1
ATOM 4590 O O . PRO A 1 603 ? -21.517 6.925 7.410 1.00 90.31 603 PRO A O 1
ATOM 4593 N N . VAL A 1 604 ? -21.311 6.106 9.493 1.00 90.06 604 VAL A N 1
ATOM 4594 C CA . VAL A 1 604 ? -21.937 4.819 9.189 1.00 90.06 604 VAL A CA 1
ATOM 4595 C C . VAL A 1 604 ? -23.425 4.921 9.484 1.00 90.06 604 VAL A C 1
ATOM 4597 O O . VAL A 1 604 ? -23.813 4.999 10.644 1.00 90.06 604 VAL A O 1
ATOM 4600 N N . GLU A 1 605 ? -24.271 4.864 8.454 1.00 90.25 605 GLU A N 1
ATOM 4601 C CA . GLU A 1 605 ? -25.725 5.059 8.588 1.00 90.25 605 GLU A CA 1
ATOM 4602 C C . GLU A 1 605 ? -26.370 4.174 9.668 1.00 90.25 605 GLU A C 1
ATOM 4604 O O . GLU A 1 605 ? -27.296 4.607 10.351 1.00 90.25 605 GLU A O 1
ATOM 4609 N N . ALA A 1 606 ? -25.873 2.952 9.870 1.00 89.88 606 ALA A N 1
ATOM 4610 C CA . ALA A 1 606 ? -26.380 2.043 1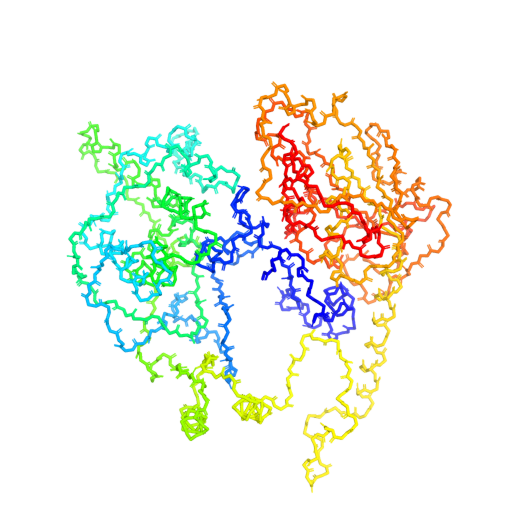0.899 1.00 89.88 606 ALA A CA 1
ATOM 4611 C C . ALA A 1 606 ? -26.096 2.501 12.347 1.00 89.88 606 ALA A C 1
ATOM 4613 O O . ALA A 1 606 ? -26.800 2.080 13.261 1.00 89.88 606 ALA A O 1
ATOM 4614 N N . TYR A 1 607 ? -25.081 3.341 12.564 1.00 94.44 607 TYR A N 1
ATOM 4615 C CA . TYR A 1 607 ? -24.552 3.696 13.888 1.00 94.44 607 TYR A CA 1
ATOM 4616 C C . TYR A 1 607 ? -24.625 5.187 14.196 1.00 94.44 607 TYR A C 1
ATOM 4618 O O . TYR A 1 607 ? -24.690 5.571 15.361 1.00 94.44 607 TYR A O 1
ATOM 4626 N N . GLU A 1 608 ? -24.604 6.027 13.167 1.00 93.81 608 GLU A N 1
ATOM 4627 C CA . GLU A 1 608 ? -24.483 7.474 13.286 1.00 93.81 608 GLU A CA 1
ATOM 4628 C C . GLU A 1 608 ? -25.676 8.194 12.643 1.00 93.81 608 GLU A C 1
ATOM 4630 O O . GLU A 1 608 ? -26.316 7.704 11.705 1.00 93.81 608 GLU A O 1
ATOM 4635 N N . ASP A 1 609 ? -25.987 9.376 13.169 1.00 92.00 609 ASP A N 1
ATOM 4636 C CA . ASP A 1 609 ? -26.938 10.314 12.586 1.00 92.00 609 ASP A CA 1
ATOM 4637 C C . ASP A 1 609 ? -26.337 10.967 11.334 1.00 92.00 609 ASP A C 1
ATOM 4639 O O . ASP A 1 609 ? -25.368 11.725 11.394 1.00 92.00 609 ASP A O 1
ATOM 4643 N N . MET A 1 610 ? -26.952 10.699 10.183 1.00 90.12 610 MET A N 1
ATOM 4644 C CA . MET A 1 610 ? -26.538 11.256 8.894 1.00 90.12 610 MET A CA 1
ATOM 4645 C C . MET A 1 610 ? -26.805 12.767 8.785 1.00 90.12 610 MET A C 1
ATOM 4647 O O . MET A 1 610 ? -26.297 13.405 7.865 1.00 90.12 610 MET A O 1
ATOM 4651 N N . GLY A 1 611 ? -27.596 13.340 9.700 1.00 87.88 611 GLY A N 1
ATOM 4652 C CA . GLY A 1 611 ? -27.847 14.776 9.818 1.00 87.88 611 GLY A CA 1
ATOM 4653 C C . GLY A 1 611 ? -26.820 15.537 10.663 1.00 87.88 611 GLY A C 1
ATOM 4654 O O . GLY A 1 611 ? -26.981 16.743 10.855 1.00 87.88 611 GLY A O 1
ATOM 4655 N N . ALA A 1 612 ? -25.786 14.867 11.182 1.00 86.19 612 ALA A N 1
ATOM 4656 C CA . ALA A 1 612 ? -24.784 15.499 12.031 1.00 86.19 612 ALA A CA 1
ATOM 4657 C C . ALA A 1 612 ? -24.054 16.661 11.328 1.00 86.19 612 ALA A C 1
ATOM 4659 O O . ALA A 1 612 ? -23.736 16.620 10.138 1.00 86.19 612 ALA A O 1
ATOM 4660 N N . GLU A 1 613 ? -23.758 17.712 12.095 1.00 85.62 613 GLU A N 1
ATOM 4661 C CA . GLU A 1 613 ? -23.072 18.910 11.607 1.00 85.62 613 GLU A CA 1
ATOM 4662 C C . GLU A 1 613 ? -21.667 18.581 11.073 1.00 85.62 613 GLU A C 1
ATOM 4664 O O . GLU A 1 613 ? -20.881 17.896 11.725 1.00 85.62 613 GLU A O 1
ATOM 4669 N N . VAL A 1 614 ? -21.301 19.133 9.915 1.00 83.38 614 VAL A N 1
ATOM 4670 C CA . VAL A 1 614 ? -19.934 19.050 9.385 1.00 83.38 614 VAL A CA 1
ATOM 4671 C C . VAL A 1 614 ? -19.056 20.102 10.059 1.00 83.38 614 VAL A C 1
ATOM 4673 O O . VAL A 1 614 ? -19.298 21.300 9.916 1.00 83.38 614 VAL A O 1
ATOM 4676 N N . ARG A 1 615 ? -18.013 19.667 10.774 1.00 73.69 615 ARG A N 1
ATOM 4677 C CA . ARG A 1 615 ? -17.120 20.553 11.531 1.00 73.69 615 ARG A CA 1
ATOM 4678 C C . ARG A 1 615 ? -15.721 20.592 10.939 1.00 73.69 615 ARG A C 1
ATOM 4680 O O . ARG A 1 615 ? -15.180 19.594 10.468 1.00 73.69 615 ARG A O 1
ATOM 4687 N N . TRP A 1 616 ? -15.104 21.763 11.021 1.00 69.19 616 TRP A N 1
ATOM 4688 C CA . TRP A 1 616 ? -13.662 21.903 10.858 1.00 69.19 616 TRP A CA 1
ATOM 4689 C C . TRP A 1 616 ? -12.979 21.552 12.177 1.00 69.19 616 TRP A C 1
ATOM 4691 O O . TRP A 1 616 ? -13.517 21.858 13.243 1.00 69.19 616 TRP A O 1
ATOM 4701 N N . SER A 1 617 ? -11.776 20.976 12.126 1.00 62.03 617 SER A N 1
ATOM 4702 C CA . SER A 1 617 ? -10.928 20.973 13.318 1.00 62.03 617 SER A CA 1
ATOM 4703 C C . SER A 1 617 ? -10.670 22.429 13.701 1.00 62.03 617 SER A C 1
ATOM 4705 O O . SER A 1 617 ? -10.024 23.165 12.948 1.00 62.03 617 SER A O 1
ATOM 4707 N N . VAL A 1 618 ? -11.197 22.865 14.839 1.00 52.31 618 VAL A N 1
ATOM 4708 C CA . VAL A 1 618 ? -10.808 24.156 15.401 1.00 52.31 618 VAL A CA 1
ATOM 4709 C C . VAL A 1 618 ? -9.413 23.959 16.016 1.00 52.31 618 VAL A C 1
ATOM 4711 O O . VAL A 1 618 ? -9.250 22.988 16.757 1.00 52.31 618 VAL A O 1
ATOM 4714 N N . PRO A 1 619 ? -8.418 24.799 15.668 1.00 47.66 619 PRO A N 1
ATOM 4715 C CA . PRO A 1 619 ? -7.055 24.712 16.191 1.00 47.66 619 PRO A CA 1
ATOM 4716 C C . PRO A 1 619 ? -6.924 24.623 17.710 1.00 47.66 619 PRO A C 1
ATOM 4718 O O . PRO A 1 619 ? -7.784 25.200 18.417 1.00 47.66 619 PRO A O 1
#

InterPro domains:
  IPR031357 Stealth protein CR3, conserved region 3 [PF17102] (205-254)
  IPR047141 Stealth family [PTHR24045] (1-582)

Secondary structure (DSSP, 8-state):
-B-TT---TTS-HHHHHHTTTB--HHHHHHHTTT---S---BBGGGTSPTT-TT---HHHHHTTGGGSTT--SEEEE--TTEEE-SPPPGGGTB-TTS-BEEEEEEEE--------SS--HHHHHHHHHHHHHIIIIIS-TT---HHHHHHHHHTT-EEE-SSTT--EEEPPPPTTSHHHHHHH-PPPPPPSSPP--SS--EEEPSS-EEEEHHHHHHHHHHSHHHHHHHHHH-SS--TTS--HHHHHHHHHHH-GGGGSTTHHHHHHHHHHHHHTT--SPPPPPP--BSSSSBPPPPEEEEHHHHTTEEEEEEES-HHHHHHHHHHHHHH--SEEEEEEE--SHHHHHHHHHHHHHH-SS---SS--PPPPTT-S---SSS--SS---HHHHHHHHHHHHHHHHHHHHHHTS-EEEEESSGGGHHHHHHHHHHHTTT---S-EEEEE---TTS-HHHHHHHTT-----SS-EE---B-TTEEEEE--TT--HHHHHHHHH-S----EEPPTTBTTTTTT-EEEEEEEE-PPPSS---SHHHHHTSEEEE-B---GGGPEEEE-SSSTTEEEEEEEHHHHHHTT--EEEESSHHHHHTTS-S--TTTB-TTPPEE----